Protein 4ZGW (pdb70)

Nearest PDB structures (foldseek):
  4zgw-assembly1_A  TM=1.004E+00  e=2.561E-52  Serratia marcescens
  5wva-assembly1_A-2  TM=1.004E+00  e=8.233E-52  Serratia marcescens
  5wuw-assembly1_A-2  TM=1.003E+00  e=2.572E-50  Serratia marcescens
  5wul-assembly1_A  TM=1.003E+00  e=1.437E-49  Serratia marcescens
  5u2w-assembly1_D  TM=9.864E-01  e=6.677E-34  Burkholderia cenocepacia J2315

Radius of gyration: 22.44 Å; Cα contacts (8 Å, |Δi|>4): 1100; chains: 2; bounding box: 62×70×48 Å

Solvent-accessible surface area: 18231 Å² total; per-residue (Å²): 150,70,1,117,66,82,14,0,0,0,0,21,0,6,111,19,29,0,14,17,0,0,98,62,0,11,72,26,14,3,12,0,0,0,1,26,66,72,33,60,120,77,2,124,60,9,19,56,32,4,67,121,90,70,21,143,27,39,37,18,136,7,82,12,36,64,18,51,18,0,49,83,1,0,107,101,0,27,103,102,42,32,77,0,12,2,0,0,2,26,15,48,16,104,38,115,18,22,120,173,136,38,52,124,118,54,47,72,127,0,61,21,10,0,44,128,0,5,94,16,0,2,61,7,0,13,150,51,10,59,97,34,2,22,0,1,0,12,5,7,5,23,24,102,72,71,49,99,76,21,12,54,25,25,11,87,0,9,47,41,1,40,44,40,0,75,33,12,0,84,106,22,0,108,75,57,0,1,0,1,0,0,0,12,11,14,6,58,33,146,178,43,63,44,67,51,129,103,1,57,96,18,45,145,37,10,10,19,44,68,1,0,92,51,100,13,0,2,1,0,0,3,29,0,5,5,91,79,0,13,0,0,2,7,8,30,0,9,0,1,0,0,6,20,31,149,77,0,108,59,80,12,0,0,0,0,20,2,59,197,36,33,1,36,18,0,11,158,64,0,33,65,38,9,3,3,0,0,24,0,92,145,59,54,91,72,93,114,89,32,89,51,5,10,8,119,10,75,14,30,68,18,66,30,0,49,96,1,0,99,57,0,30,98,112,51,33,72,0,17,1,0,0,3,26,14,47,34,103,42,106,9,23,127,183,132,30,52,127,118,50,44,82,96,0,66,23,3,0,43,135,0,6,95,17,0,2,63,6,0,13,149,48,10,60,101,38,0,21,0,0,0,11,5,8,5,25,24,104,61,70,48,144,73,20,11,54,26,29,11,87,0,7,50,40,1,43,46,42,0,74,35,14,0,84,108,20,3,109,75,58,0,1,0,1,0,0,0,12,10,42,57,93,49,10,15,71,81,144,6,113,46,94,16,0,1,3,0,0,5,22,0,5,6,90,60,0,14,0,0,2,7,8,31,0,10,0,1,0,0,20,18,26

Sequence (463 aa):
HPLQGKVAFVQGGSRGIGAAIVKRLASEGAAVAFTYAASADRAEAVASAVTTAGGKVLAIKADSADAAALQQAVRQAVSHFGNLDILVNNAGVFTLGGTEELALDDLDRMLAVNVRSVFVASQEAARHMNDGGRIIHIGSTNAERVPFGGAAVYAMSKSALVGLTKGMARDLGPRSITVNNVQPGPVDTEMNPDAGEFADQLKQLMAIGRYGKDEEIAGFVAYLAGPQAGYITGASLSIDGGFSAHPLQGKVAFVQGGSRGIGAAIVKRLASEGAAVAFTYASAVTTAGGKVLAIKADSADAAALQQAVRQAVSHFGNLDILVNNAGVFTLGGTEELALDDLDRMLAVNVRSVFVASQEAARHMNDGGRIIHIGSTNAERVPFGGAAVYAMSKSALVGLTKGMARDLGPRSITVNNVQPGPVLMAIGRYGKDEEIAGFVAYLAGPQAGYITGASLSIDGGFSA

CATH classification: 3.40.50.720

Foldseek 3Di:
DQQAPAEEEEEAQQFFLNLLLQQLNQVVHYAYEYEHADDPVSNVVSCCSSPVVPGHYHYHYADLLDLVRLLVSLVVSCVVRNFHQEYEQDWADQFFDAPVGDDPVVLSVRCRRLPVSLVSNVVSNLVRHAQLGEYEYEAACLCQDDPDGGCVSNNVSRVNVLVVQQVVCVVRVVSLYAGEYEHEAAEATPVRHCDDVVNQVLLVLAQQSGGHYSNVSSVVSSVCRGDVNSPDHSYYHYDYRRNND/DQCALAEEEEEQQDDFLNVLLQVVSVVVHYQYEYEVVPWDDDVVDRYIYHHDDLLDLVSLLVSQVVSCVVRNAHQEYEQPWADFDFDAPVGDDVVNLSVRCRRLPVSLVSNVVSNLVRHAQQGEYEYEAACLCQDDPDGRCVSNNVSRVNVLVVFQVVQVVRVVSLYAGEYEHEAAVCAPAPDRNNSNVSSVVSVVCGGDVNSVDHSYYHYDYNNNND

B-factor: mean 16.61, std 8.95, range [5.47, 58.39]

Structure (mmCIF, N/CA/C/O backbone):
data_4ZGW
#
_entry.id   4ZGW
#
_cell.length_a   83.871
_cell.length_b   83.871
_cell.length_c   115.057
_cell.angle_alpha   90.00
_cell.angle_beta   90.00
_cell.angle_gamma   90.00
#
_symmetry.space_group_name_H-M   'P 41 21 2'
#
loop_
_entity.id
_entity.type
_entity.pdbx_description
1 polymer 'short-chain dehydrogenase/reductase'
2 water water
#
loop_
_atom_site.group_PDB
_atom_site.id
_atom_site.type_symbol
_atom_site.label_atom_id
_atom_site.label_alt_id
_atom_site.label_comp_id
_atom_site.label_asym_id
_atom_site.label_entity_id
_atom_site.label_seq_id
_atom_site.pdbx_PDB_ins_code
_atom_site.Cartn_x
_atom_site.Cartn_y
_atom_site.Cartn_z
_atom_site.occupancy
_atom_site.B_iso_or_equiv
_atom_site.auth_seq_id
_atom_site.auth_comp_id
_atom_site.auth_asym_id
_atom_site.auth_atom_id
_atom_site.pdbx_PDB_model_num
ATOM 1 N N . HIS A 1 43 ? -32.713 17.075 -2.254 1.00 33.29 5 HIS A N 1
ATOM 2 C CA . HIS A 1 43 ? -33.174 15.700 -2.625 1.00 25.88 5 HIS A CA 1
ATOM 3 C C . HIS A 1 43 ? -32.355 15.139 -3.794 1.00 19.14 5 HIS A C 1
ATOM 4 O O . HIS A 1 43 ? -32.851 15.091 -4.902 1.00 19.37 5 HIS A O 1
ATOM 11 N N . PRO A 1 44 ? -31.075 14.720 -3.563 1.00 17.83 6 PRO A N 1
ATOM 12 C CA . PRO A 1 44 ? -30.237 14.300 -4.661 1.00 18.00 6 PRO A CA 1
ATOM 13 C C . PRO A 1 44 ? -30.643 12.989 -5.220 1.00 16.86 6 PRO A C 1
ATOM 14 O O . PRO A 1 44 ? -30.185 12.616 -6.304 1.00 18.16 6 PRO A O 1
ATOM 18 N N . LEU A 1 45 ? -31.519 12.264 -4.498 1.00 14.27 7 LEU A N 1
ATOM 19 C CA . LEU A 1 45 ? -32.013 11.032 -5.027 1.00 13.99 7 LEU A CA 1
ATOM 20 C C . LEU A 1 45 ? -33.495 11.112 -5.473 1.00 14.51 7 LEU A C 1
ATOM 21 O O . LEU A 1 45 ? -34.161 10.093 -5.647 1.00 14.37 7 LEU A O 1
ATOM 26 N N . GLN A 1 46 ? -34.004 12.298 -5.732 1.00 16.45 8 GLN A N 1
ATOM 27 C CA . GLN A 1 46 ? -35.349 12.431 -6.222 1.00 16.47 8 GLN A CA 1
ATOM 28 C C . GLN A 1 46 ? -35.588 11.603 -7.468 1.00 15.26 8 GLN A C 1
ATOM 29 O O . GLN A 1 46 ? -34.842 11.621 -8.403 1.00 17.49 8 GLN A O 1
ATOM 35 N N . GLY A 1 47 ? -36.691 10.893 -7.432 1.00 15.91 9 GLY A N 1
ATOM 36 C CA . GLY A 1 47 ? -37.039 10.067 -8.528 1.00 14.89 9 GLY A CA 1
ATOM 37 C C . GLY A 1 47 ? -36.362 8.716 -8.652 1.00 17.12 9 GLY A C 1
ATOM 38 O O . GLY A 1 47 ? -36.653 7.910 -9.572 1.00 19.75 9 GLY A O 1
ATOM 39 N N . LYS A 1 48 ? -35.414 8.456 -7.754 1.00 12.83 10 LYS A N 1
ATOM 40 C CA . LYS A 1 48 ? -34.670 7.177 -7.805 1.00 11.69 10 LYS A CA 1
ATOM 41 C C . LYS A 1 48 ? -35.365 6.107 -6.971 1.00 10.28 10 LYS A C 1
ATOM 42 O O . LYS A 1 48 ? -36.215 6.433 -6.093 1.00 12.23 10 LYS A O 1
ATOM 48 N N . VAL A 1 49 ? -35.083 4.854 -7.316 1.00 10.48 11 VAL A N 1
ATOM 49 C CA . VAL A 1 49 ? -35.675 3.675 -6.632 1.00 9.23 11 VAL A CA 1
ATOM 50 C C . VAL A 1 49 ? -34.531 2.891 -6.043 1.00 9.63 11 VAL A C 1
ATOM 51 O O . VAL A 1 49 ? -33.515 2.561 -6.711 1.00 9.19 11 VAL A O 1
ATOM 55 N N . ALA A 1 50 ? -34.617 2.672 -4.726 1.00 7.29 12 ALA A N 1
ATOM 56 C CA . ALA A 1 50 ? -33.566 1.867 -4.041 1.00 9.41 12 ALA A CA 1
ATOM 57 C C . ALA A 1 50 ? -34.111 0.568 -3.456 1.00 9.00 12 ALA A C 1
ATOM 58 O O . ALA A 1 50 ? -35.260 0.598 -3.028 1.00 10.00 12 ALA A O 1
ATOM 60 N N . PHE A 1 51 ? -33.305 -0.476 -3.423 1.00 8.72 13 PHE A N 1
ATOM 61 C CA . PHE A 1 51 ? -33.604 -1.722 -2.773 1.00 7.75 13 PHE A CA 1
ATOM 62 C C . PHE A 1 51 ? -32.562 -1.946 -1.685 1.00 7.68 13 PHE A C 1
ATOM 63 O O . PHE A 1 51 ? -31.401 -1.935 -1.989 1.00 9.64 13 PHE A O 1
ATOM 71 N N . VAL A 1 52 ? -32.998 -2.118 -0.433 1.00 8.83 14 VAL A N 1
ATOM 72 C CA . VAL A 1 52 ? -32.020 -2.405 0.592 1.00 7.04 14 VAL A CA 1
ATOM 73 C C . VAL A 1 52 ? -32.212 -3.808 1.136 1.00 7.28 14 VAL A C 1
ATOM 74 O O . VAL A 1 52 ? -33.310 -4.109 1.719 1.00 8.16 14 VAL A O 1
ATOM 78 N N . GLN A 1 53 ? -31.284 -4.770 0.899 1.00 8.67 15 GLN A N 1
ATOM 79 C CA . GLN A 1 53 ? -31.411 -6.096 1.502 1.00 8.33 15 GLN A CA 1
ATOM 80 C C . GLN A 1 53 ? -31.000 -5.977 2.960 1.00 9.93 15 GLN A C 1
ATOM 81 O O . GLN A 1 53 ? -29.779 -5.641 3.203 1.00 11.37 15 GLN A O 1
ATOM 87 N N . GLY A 1 54 ? -31.886 -6.208 3.933 1.00 9.03 16 GLY A N 1
ATOM 88 C CA . GLY A 1 54 ? -31.577 -6.101 5.375 1.00 9.49 16 GLY A CA 1
ATOM 89 C C . GLY A 1 54 ? -31.800 -4.650 5.747 1.00 11.46 16 GLY A C 1
ATOM 90 O O . GLY A 1 54 ? -30.803 -3.950 6.159 1.00 13.21 16 GLY A O 1
ATOM 91 N N . GLY A 1 55 ? -33.020 -4.114 5.724 1.00 10.51 17 GLY A N 1
ATOM 92 C CA . GLY A 1 55 ? -33.307 -2.715 6.057 1.00 8.69 17 GLY A CA 1
ATOM 93 C C . GLY A 1 55 ? -34.084 -2.436 7.343 1.00 9.42 17 GLY A C 1
ATOM 94 O O . GLY A 1 55 ? -34.551 -1.331 7.556 1.00 11.06 17 GLY A O 1
ATOM 95 N N . SER A 1 56 ? -34.246 -3.425 8.191 1.00 12.88 18 SER A N 1
ATOM 96 C CA . SER A 1 56 ? -35.147 -3.284 9.304 1.00 13.79 18 SER A CA 1
ATOM 97 C C . SER A 1 56 ? -34.585 -2.847 10.664 1.00 16.61 18 SER A C 1
ATOM 98 O O . SER A 1 56 ? -35.313 -2.383 11.505 1.00 19.39 18 SER A O 1
ATOM 101 N N . ARG A 1 57 ? -33.291 -3.076 10.848 1.00 17.26 19 ARG A N 1
ATOM 102 C CA . ARG A 1 57 ? -32.647 -2.831 12.123 1.00 20.60 19 ARG A CA 1
ATOM 103 C C . ARG A 1 57 ? -31.262 -2.238 11.935 1.00 19.62 19 ARG A C 1
ATOM 104 O O . ARG A 1 57 ? -30.595 -2.468 10.926 1.00 20.20 19 ARG A O 1
ATOM 112 N N . GLY A 1 58 ? -30.847 -1.471 12.930 1.00 19.95 20 GLY A N 1
ATOM 113 C CA . GLY A 1 58 ? -29.574 -0.825 12.946 1.00 19.00 20 GLY A CA 1
ATOM 114 C C . GLY A 1 58 ? -29.172 -0.065 11.718 1.00 14.99 20 GLY A C 1
ATOM 115 O O . GLY A 1 58 ? -29.762 0.895 11.364 1.00 15.96 20 GLY A O 1
ATOM 116 N N . ILE A 1 59 ? -28.071 -0.510 11.157 1.00 14.05 21 ILE A N 1
ATOM 117 C CA . ILE A 1 59 ? -27.507 0.139 10.036 1.00 12.83 21 ILE A CA 1
ATOM 118 C C . ILE A 1 59 ? -28.493 0.099 8.876 1.00 11.35 21 ILE A C 1
ATOM 119 O O . ILE A 1 59 ? -28.590 1.026 8.178 1.00 11.35 21 ILE A O 1
ATOM 124 N N . GLY A 1 60 ? -29.236 -0.998 8.732 1.00 11.39 22 GLY A N 1
ATOM 125 C CA . GLY A 1 60 ? -30.058 -1.035 7.544 1.00 8.97 22 GLY A CA 1
ATOM 126 C C . GLY A 1 60 ? -31.261 -0.103 7.643 1.00 10.07 22 GLY A C 1
ATOM 127 O O . GLY A 1 60 ? -31.629 0.625 6.648 1.00 10.79 22 GLY A O 1
ATOM 128 N N . ALA A 1 61 ? -31.796 0.039 8.846 1.00 9.77 23 ALA A N 1
ATOM 129 C CA . ALA A 1 61 ? -32.865 1.022 9.069 1.00 11.32 23 ALA A CA 1
ATOM 130 C C . ALA A 1 61 ? -32.419 2.456 8.806 1.00 10.92 23 ALA A C 1
ATOM 131 O O . ALA A 1 61 ? -33.093 3.236 8.220 1.00 11.59 23 ALA A O 1
ATOM 133 N N . ALA A 1 62 ? -31.228 2.783 9.249 1.00 9.81 24 ALA A N 1
ATOM 134 C CA . ALA A 1 62 ? -30.674 4.093 9.042 1.00 8.74 24 ALA A CA 1
ATOM 135 C C . ALA A 1 62 ? -30.431 4.362 7.553 1.00 8.72 24 ALA A C 1
ATOM 136 O O . ALA A 1 62 ? -30.699 5.440 7.121 1.00 10.65 24 ALA A O 1
ATOM 138 N N . ILE A 1 63 ? -29.930 3.352 6.837 1.00 9.39 25 ILE A N 1
ATOM 139 C CA . ILE A 1 63 ? -29.801 3.458 5.420 1.00 7.86 25 ILE A CA 1
ATOM 140 C C . ILE A 1 63 ? -31.154 3.713 4.717 1.00 7.72 25 ILE A C 1
ATOM 141 O O . ILE A 1 63 ? -31.274 4.630 3.877 1.00 10.01 25 ILE A O 1
ATOM 146 N N . VAL A 1 64 ? -32.184 2.887 5.030 1.00 8.40 26 VAL A N 1
ATOM 147 C CA . VAL A 1 64 ? -33.508 3.054 4.392 1.00 9.17 26 VAL A CA 1
ATOM 148 C C . VAL A 1 64 ? -34.012 4.501 4.661 1.00 8.88 26 VAL A C 1
ATOM 149 O O . VAL A 1 64 ? -34.413 5.173 3.697 1.00 9.77 26 VAL A O 1
ATOM 153 N N . LYS A 1 65 ? -33.932 4.959 5.929 1.00 8.73 27 LYS A N 1
ATOM 154 C CA . LYS A 1 65 ? -34.440 6.294 6.233 1.00 10.14 27 LYS A CA 1
ATOM 155 C C . LYS A 1 65 ? -33.646 7.325 5.500 1.00 10.10 27 LYS A C 1
ATOM 156 O O . LYS A 1 65 ? -34.243 8.314 4.988 1.00 11.72 27 LYS A O 1
ATOM 162 N N . ARG A 1 66 ? -32.331 7.138 5.449 1.00 9.83 28 ARG A N 1
ATOM 163 C CA . ARG A 1 66 ? -31.433 8.092 4.813 1.00 10.44 28 ARG A CA 1
ATOM 164 C C . ARG A 1 66 ? -31.749 8.261 3.334 1.00 9.71 28 ARG A C 1
ATOM 165 O O . ARG A 1 66 ? -31.901 9.382 2.850 1.00 10.68 28 ARG A O 1
ATOM 173 N N . LEU A 1 67 ? -31.846 7.147 2.615 1.00 8.57 29 LEU A N 1
ATOM 174 C CA . LEU A 1 67 ? -32.121 7.212 1.179 1.00 9.73 29 LEU A CA 1
ATOM 175 C C . LEU A 1 67 ? -33.499 7.812 0.920 1.00 9.62 29 LEU A C 1
ATOM 176 O O . LEU A 1 67 ? -33.656 8.575 -0.032 1.00 10.71 29 LEU A O 1
ATOM 181 N N . ALA A 1 68 ? -34.499 7.457 1.720 1.00 9.61 30 ALA A N 1
ATOM 182 C CA . ALA A 1 68 ? -35.848 8.103 1.513 1.00 10.55 30 ALA A CA 1
ATOM 183 C C . ALA A 1 68 ? -35.790 9.585 1.825 1.00 12.77 30 ALA A C 1
ATOM 184 O O . ALA A 1 68 ? -36.410 10.379 1.089 1.00 14.10 30 ALA A O 1
ATOM 186 N N . SER A 1 69 ? -35.038 10.006 2.817 1.00 10.98 31 SER A N 1
ATOM 187 C CA . SER A 1 69 ? -34.938 11.441 3.088 1.00 13.11 31 SER A CA 1
ATOM 188 C C . SER A 1 69 ? -34.332 12.248 1.959 1.00 16.24 31 SER A C 1
ATOM 189 O O . SER A 1 69 ? -34.594 13.399 1.821 1.00 16.70 31 SER A O 1
ATOM 192 N N . GLU A 1 70 ? -33.499 11.611 1.178 1.00 14.28 32 GLU A N 1
ATOM 193 C CA . GLU A 1 70 ? -32.945 12.230 -0.015 1.00 14.89 32 GLU A CA 1
ATOM 194 C C . GLU A 1 70 ? -33.732 12.131 -1.291 1.00 14.16 32 GLU A C 1
ATOM 195 O O . GLU A 1 70 ? -33.332 12.594 -2.297 1.00 15.19 32 GLU A O 1
ATOM 201 N N . GLY A 1 71 ? -34.859 11.485 -1.183 1.00 14.19 33 GLY A N 1
ATOM 202 C CA . GLY A 1 71 ? -35.867 11.500 -2.256 1.00 15.44 33 GLY A CA 1
ATOM 203 C C . GLY A 1 71 ? -36.200 10.162 -2.890 1.00 15.16 33 GLY A C 1
ATOM 204 O O . GLY A 1 71 ? -37.014 10.099 -3.765 1.00 16.28 33 GLY A O 1
ATOM 205 N N . ALA A 1 72 ? -35.463 9.115 -2.467 1.00 12.18 34 ALA A N 1
ATOM 206 C CA . ALA A 1 72 ? -35.696 7.856 -3.182 1.00 9.52 34 ALA A CA 1
ATOM 207 C C . ALA A 1 72 ? -36.915 7.126 -2.676 1.00 9.66 34 ALA A C 1
ATOM 208 O O . ALA A 1 72 ? -37.204 7.213 -1.438 1.00 12.37 34 ALA A O 1
ATOM 210 N N . ALA A 1 73 ? -37.568 6.366 -3.534 1.00 9.44 35 ALA A N 1
ATOM 211 C CA . ALA A 1 73 ? -38.520 5.328 -3.090 1.00 9.64 35 ALA A CA 1
ATOM 212 C C . ALA A 1 73 ? -37.752 4.115 -2.639 1.00 9.17 35 ALA A C 1
ATOM 213 O O . ALA A 1 73 ? -36.752 3.856 -3.287 1.00 13.22 35 ALA A O 1
ATOM 215 N N . VAL A 1 74 ? -38.062 3.481 -1.511 1.00 8.12 36 VAL A N 1
ATOM 216 C CA . VAL A 1 74 ? -37.179 2.438 -1.006 1.00 7.92 36 VAL A CA 1
ATOM 217 C C . VAL A 1 74 ? -38.010 1.185 -0.766 1.00 9.21 36 VAL A C 1
ATOM 218 O O . VAL A 1 74 ? -39.035 1.197 -0.043 1.00 9.41 36 VAL A O 1
ATOM 222 N N . ALA A 1 75 ? -37.530 0.063 -1.320 1.00 7.88 37 ALA A N 1
ATOM 223 C CA . ALA A 1 75 ? -37.986 -1.262 -0.984 1.00 7.25 37 ALA A CA 1
ATOM 224 C C . ALA A 1 75 ? -36.957 -1.855 -0.073 1.00 8.89 37 ALA A C 1
ATOM 225 O O . ALA A 1 75 ? -35.744 -1.671 -0.385 1.00 9.50 37 ALA A O 1
ATOM 227 N N . PHE A 1 76 ? -37.318 -2.576 0.964 1.00 5.57 38 PHE A N 1
ATOM 228 C CA . PHE A 1 76 ? -36.314 -3.228 1.791 1.00 7.83 38 PHE A CA 1
ATOM 229 C C . PHE A 1 76 ? -36.756 -4.574 2.229 1.00 6.61 38 PHE A C 1
ATOM 230 O O . PHE A 1 76 ? -37.964 -4.805 2.357 1.00 8.30 38 PHE A O 1
ATOM 238 N N . THR A 1 77 ? -35.852 -5.453 2.529 1.00 8.86 39 THR A N 1
ATOM 239 C CA . THR A 1 77 ? -36.178 -6.772 3.029 1.00 7.58 39 THR A CA 1
ATOM 240 C C . THR A 1 77 ? -35.920 -6.806 4.534 1.00 8.32 39 THR A C 1
ATOM 241 O O . THR A 1 77 ? -35.043 -6.100 5.074 1.00 9.73 39 THR A O 1
ATOM 245 N N . TYR A 1 78 ? -36.681 -7.671 5.175 1.00 9.14 40 TYR A N 1
ATOM 246 C CA . TYR A 1 78 ? -36.447 -7.904 6.615 1.00 10.35 40 TYR A CA 1
ATOM 247 C C . TYR A 1 78 ? -36.611 -9.415 6.812 1.00 11.34 40 TYR A C 1
ATOM 248 O O . TYR A 1 78 ? -37.432 -10.069 6.169 1.00 9.46 40 TYR A O 1
ATOM 257 N N . ALA A 1 79 ? -35.795 -9.980 7.773 1.00 13.85 41 ALA A N 1
ATOM 258 C CA . ALA A 1 79 ? -35.863 -11.390 7.936 1.00 14.41 41 ALA A CA 1
ATOM 259 C C . ALA A 1 79 ? -36.744 -11.847 9.090 1.00 16.45 41 ALA A C 1
ATOM 260 O O . ALA A 1 79 ? -37.268 -12.947 9.043 1.00 18.53 41 ALA A O 1
ATOM 262 N N . ALA A 1 80 ? -36.938 -11.007 10.123 1.00 14.19 42 ALA A N 1
ATOM 263 C CA . ALA A 1 80 ? -37.465 -11.522 11.388 1.00 15.10 42 ALA A CA 1
ATOM 264 C C . ALA A 1 80 ? -38.793 -10.862 11.839 1.00 16.33 42 ALA A C 1
ATOM 265 O O . ALA A 1 80 ? -39.740 -11.577 12.211 1.00 20.73 42 ALA A O 1
ATOM 267 N N . SER A 1 81 ? -38.826 -9.541 11.913 1.00 15.28 43 SER A N 1
ATOM 268 C CA . SER A 1 81 ? -39.910 -8.896 12.710 1.00 12.65 43 SER A CA 1
ATOM 269 C C . SER A 1 81 ? -40.768 -7.951 11.881 1.00 13.37 43 SER A C 1
ATOM 270 O O . SER A 1 81 ? -40.292 -6.826 11.464 1.00 12.57 43 SER A O 1
ATOM 273 N N . ALA A 1 82 ? -41.987 -8.353 11.639 1.00 15.12 44 ALA A N 1
ATOM 274 C CA . ALA A 1 82 ? -42.869 -7.449 10.930 1.00 15.74 44 ALA A CA 1
ATOM 275 C C . ALA A 1 82 ? -43.190 -6.208 11.744 1.00 16.22 44 ALA A C 1
ATOM 276 O O . ALA A 1 82 ? -43.282 -5.099 11.185 1.00 16.56 44 ALA A O 1
ATOM 278 N N . ASP A 1 83 ? -43.222 -6.268 13.048 1.00 16.93 45 ASP A N 1
ATOM 279 C CA . ASP A 1 83 ? -43.349 -5.061 13.829 1.00 20.18 45 ASP A CA 1
ATOM 280 C C . ASP A 1 83 ? -42.236 -4.051 13.622 1.00 15.65 45 ASP A C 1
ATOM 281 O O . ASP A 1 83 ? -42.438 -2.897 13.465 1.00 19.18 45 ASP A O 1
ATOM 286 N N . ARG A 1 84 ? -41.014 -4.574 13.632 1.00 16.31 46 ARG A N 1
ATOM 287 C CA . ARG A 1 84 ? -39.822 -3.760 13.448 1.00 14.83 46 ARG A CA 1
ATOM 288 C C . ARG A 1 84 ? -39.781 -3.157 12.050 1.00 15.79 46 ARG A C 1
ATOM 289 O O . ARG A 1 84 ? -39.332 -2.025 11.871 1.00 18.18 46 ARG A O 1
ATOM 297 N N . ALA A 1 85 ? -40.248 -3.911 11.059 1.00 13.83 47 ALA A N 1
ATOM 298 C CA . ALA A 1 85 ? -40.247 -3.411 9.695 1.00 13.56 47 ALA A CA 1
ATOM 299 C C . ALA A 1 85 ? -41.336 -2.399 9.511 1.00 13.75 47 ALA A C 1
ATOM 300 O O . ALA A 1 85 ? -41.237 -1.493 8.718 1.00 13.49 47 ALA A O 1
ATOM 302 N N . GLU A 1 86 ? -42.440 -2.581 10.182 1.00 15.61 48 GLU A N 1
ATOM 303 C CA . GLU A 1 86 ? -43.517 -1.613 10.110 1.00 19.61 48 GLU A CA 1
ATOM 304 C C . GLU A 1 86 ? -43.120 -0.240 10.660 1.00 16.46 48 GLU A C 1
ATOM 305 O O . GLU A 1 86 ? -43.444 0.743 10.113 1.00 19.92 48 GLU A O 1
ATOM 311 N N . ALA A 1 87 ? -42.378 -0.204 11.751 1.00 17.18 49 ALA A N 1
ATOM 312 C CA . ALA A 1 87 ? -41.786 0.956 12.232 1.00 19.16 49 ALA A CA 1
ATOM 313 C C . ALA A 1 87 ? -40.802 1.682 11.327 1.00 19.97 49 ALA A C 1
ATOM 314 O O . ALA A 1 87 ? -40.842 2.896 11.160 1.00 20.57 49 ALA A O 1
ATOM 316 N N . VAL A 1 88 ? -39.907 0.930 10.625 1.00 16.48 50 VAL A N 1
ATOM 317 C CA . VAL A 1 88 ? -39.056 1.551 9.717 1.00 15.28 50 VAL A CA 1
ATOM 318 C C . VAL A 1 88 ? -39.852 2.151 8.534 1.00 15.87 50 VAL A C 1
ATOM 319 O O . VAL A 1 88 ? -39.634 3.275 8.094 1.00 18.10 50 VAL A O 1
ATOM 323 N N . ALA A 1 89 ? -40.874 1.382 8.084 1.00 15.09 51 ALA A N 1
ATOM 324 C CA . ALA A 1 89 ? -41.692 1.817 6.943 1.00 15.67 51 ALA A CA 1
ATOM 325 C C . ALA A 1 89 ? -42.441 3.081 7.344 1.00 17.88 51 ALA A C 1
ATOM 326 O O . ALA A 1 89 ? -42.455 4.045 6.571 1.00 16.38 51 ALA A O 1
ATOM 328 N N . SER A 1 90 ? -42.967 3.133 8.602 1.00 17.74 52 SER A N 1
ATOM 329 C CA . SER A 1 90 ? -43.628 4.376 9.073 1.00 20.89 52 SER A CA 1
ATOM 330 C C . SER A 1 90 ? -42.698 5.524 9.181 1.00 23.20 52 SER A C 1
ATOM 331 O O . SER A 1 90 ? -43.133 6.665 8.987 1.00 24.65 52 SER A O 1
ATOM 334 N N . ALA A 1 91 ? -41.426 5.278 9.540 1.00 20.71 53 ALA A N 1
ATOM 335 C CA . ALA A 1 91 ? -40.497 6.363 9.640 1.00 23.19 53 ALA A CA 1
ATOM 336 C C . ALA A 1 91 ? -40.272 7.060 8.322 1.00 24.05 53 ALA A C 1
ATOM 337 O O . ALA A 1 91 ? -40.312 8.303 8.252 1.00 26.91 53 ALA A O 1
ATOM 339 N N . VAL A 1 92 ? -40.138 6.253 7.252 1.00 22.96 54 VAL A N 1
ATOM 340 C CA . VAL A 1 92 ? -40.124 6.754 5.905 1.00 21.89 54 VAL A CA 1
ATOM 341 C C . VAL A 1 92 ? -41.452 7.518 5.542 1.00 21.72 54 VAL A C 1
ATOM 342 O O . VAL A 1 92 ? -41.419 8.690 5.105 1.00 22.06 54 VAL A O 1
ATOM 346 N N . THR A 1 93 ? -42.600 6.978 5.828 1.00 22.65 55 THR A N 1
ATOM 347 C CA . THR A 1 93 ? -43.774 7.665 5.300 1.00 21.71 55 THR A CA 1
ATOM 348 C C . THR A 1 93 ? -44.242 8.854 6.162 1.00 21.17 55 THR A C 1
ATOM 349 O O . THR A 1 93 ? -44.856 9.750 5.640 1.00 21.04 55 THR A O 1
ATOM 353 N N . THR A 1 94 ? -44.025 8.855 7.484 1.00 22.39 56 THR A N 1
ATOM 354 C CA . THR A 1 94 ? -44.458 10.025 8.257 1.00 21.94 56 THR A CA 1
ATOM 355 C C . THR A 1 94 ? -43.768 11.275 7.763 1.00 24.19 56 THR A C 1
ATOM 356 O O . THR A 1 94 ? -44.320 12.433 7.870 1.00 23.88 56 THR A O 1
ATOM 360 N N . ALA A 1 95 ? -42.557 11.062 7.218 1.00 24.26 57 ALA A N 1
ATOM 361 C CA . ALA A 1 95 ? -41.722 12.156 6.740 1.00 25.27 57 ALA A CA 1
ATOM 362 C C . ALA A 1 95 ? -42.019 12.482 5.284 1.00 27.60 57 ALA A C 1
ATOM 363 O O . ALA A 1 95 ? -41.313 13.355 4.695 1.00 28.33 57 ALA A O 1
ATOM 365 N N . GLY A 1 96 ? -43.037 11.799 4.706 1.00 27.00 58 GLY A N 1
ATOM 366 C CA . GLY A 1 96 ? -43.456 11.977 3.312 1.00 25.82 58 GLY A CA 1
ATOM 367 C C . GLY A 1 96 ? -42.775 11.107 2.264 1.00 25.43 58 GLY A C 1
ATOM 368 O O . GLY A 1 96 ? -42.916 11.373 1.069 1.00 26.39 58 GLY A O 1
ATOM 369 N N . GLY A 1 97 ? -42.071 10.035 2.647 1.00 22.09 59 GLY A N 1
ATOM 370 C CA . GLY A 1 97 ? -41.394 9.164 1.672 1.00 20.88 59 GLY A CA 1
ATOM 371 C C . GLY A 1 97 ? -42.213 7.938 1.186 1.00 17.35 59 GLY A C 1
ATOM 372 O O . GLY A 1 97 ? -43.228 7.733 1.732 1.00 22.14 59 GLY A O 1
ATOM 373 N N . LYS A 1 98 ? -41.779 7.201 0.154 1.00 16.18 60 LYS A N 1
ATOM 374 C CA . LYS A 1 98 ? -42.498 6.002 -0.377 1.00 13.13 60 LYS A CA 1
ATOM 375 C C . LYS A 1 98 ? -41.743 4.715 -0.046 1.00 13.38 60 LYS A C 1
ATOM 376 O O . LYS A 1 98 ? -40.561 4.672 -0.239 1.00 13.24 60 LYS A O 1
ATOM 382 N N . VAL A 1 99 ? -42.447 3.676 0.409 1.00 12.94 61 VAL A N 1
ATOM 383 C CA . VAL A 1 99 ? -41.704 2.535 0.980 1.00 9.94 61 VAL A CA 1
ATOM 384 C C . VAL A 1 99 ? -42.482 1.259 0.756 1.00 8.24 61 VAL A C 1
ATOM 385 O O . VAL A 1 99 ? -43.746 1.209 0.730 1.00 10.56 61 VAL A O 1
ATOM 389 N N . LEU A 1 100 ? -41.765 0.164 0.544 1.00 7.65 62 LEU A N 1
ATOM 390 C CA . LEU A 1 100 ? -42.308 -1.226 0.493 1.00 9.34 62 LEU A CA 1
ATOM 391 C C . LEU A 1 100 ? -41.453 -2.090 1.371 1.00 8.36 62 LEU A C 1
ATOM 392 O O . LEU A 1 100 ? -40.198 -2.131 1.142 1.00 10.06 62 LEU A O 1
ATOM 397 N N . ALA A 1 101 ? -42.012 -2.741 2.364 1.00 6.31 63 ALA A N 1
ATOM 398 C CA . ALA A 1 101 ? -41.289 -3.694 3.139 1.00 7.28 63 ALA A CA 1
ATOM 399 C C . ALA A 1 101 ? -41.524 -5.096 2.726 1.00 7.36 63 ALA A C 1
ATOM 400 O O . ALA A 1 101 ? -42.710 -5.434 2.446 1.00 9.44 63 ALA A O 1
ATOM 402 N N . ILE A 1 102 ? -40.534 -5.933 2.624 1.00 6.87 64 ILE A N 1
ATOM 403 C CA . ILE A 1 102 ? -40.720 -7.293 2.039 1.00 6.74 64 ILE A CA 1
ATOM 404 C C . ILE A 1 102 ? -40.103 -8.354 3.004 1.00 8.31 64 ILE A C 1
ATOM 405 O O . ILE A 1 102 ? -38.871 -8.266 3.303 1.00 8.29 64 ILE A O 1
ATOM 410 N N . LYS A 1 103 ? -40.899 -9.292 3.533 1.00 8.75 65 LYS A N 1
ATOM 411 C CA . LYS A 1 103 ? -40.235 -10.299 4.424 1.00 8.87 65 LYS A CA 1
ATOM 412 C C . LYS A 1 103 ? -39.488 -11.264 3.525 1.00 10.61 65 LYS A C 1
ATOM 413 O O . LYS A 1 103 ? -40.051 -11.840 2.575 1.00 10.83 65 LYS A O 1
ATOM 419 N N . ALA A 1 104 ? -38.174 -11.480 3.796 1.00 10.15 66 ALA A N 1
ATOM 420 C CA . ALA A 1 104 ? -37.376 -12.436 2.963 1.00 10.09 66 ALA A CA 1
ATOM 421 C C . ALA A 1 104 ? -36.178 -12.892 3.781 1.00 11.84 66 ALA A C 1
ATOM 422 O O . ALA A 1 104 ? -35.497 -12.042 4.382 1.00 14.55 66 ALA A O 1
ATOM 424 N N . ASP A 1 105 ? -35.988 -14.183 3.746 1.00 12.00 67 ASP A N 1
ATOM 425 C CA . ASP A 1 105 ? -34.805 -14.807 4.414 1.00 15.94 67 ASP A CA 1
ATOM 426 C C . ASP A 1 105 ? -33.603 -14.657 3.465 1.00 15.80 67 ASP A C 1
ATOM 427 O O . ASP A 1 105 ? -33.647 -15.176 2.382 1.00 15.34 67 ASP A O 1
ATOM 432 N N . SER A 1 106 ? -32.568 -13.967 3.878 1.00 14.70 68 SER A N 1
ATOM 433 C CA . SER A 1 106 ? -31.385 -13.771 3.030 1.00 15.41 68 SER A CA 1
ATOM 434 C C . SER A 1 106 ? -30.580 -15.054 2.805 1.00 17.17 68 SER A C 1
ATOM 435 O O . SER A 1 106 ? -29.797 -15.088 1.930 1.00 20.57 68 SER A O 1
ATOM 438 N N . ALA A 1 107 ? -30.882 -16.132 3.507 1.00 16.22 69 ALA A N 1
ATOM 439 C CA . ALA A 1 107 ? -30.268 -17.343 3.106 1.00 17.01 69 ALA A CA 1
ATOM 440 C C . ALA A 1 107 ? -30.912 -18.012 1.910 1.00 19.75 69 ALA A C 1
ATOM 441 O O . ALA A 1 107 ? -30.349 -18.970 1.341 1.00 24.78 69 ALA A O 1
ATOM 443 N N . ASP A 1 108 ? -32.110 -17.600 1.512 1.00 17.09 70 ASP A N 1
ATOM 444 C CA . ASP A 1 108 ? -32.889 -18.300 0.486 1.00 17.90 70 ASP A CA 1
ATOM 445 C C . ASP A 1 108 ? -32.825 -17.540 -0.836 1.00 16.17 70 ASP A C 1
ATOM 446 O O . ASP A 1 108 ? -33.311 -16.432 -0.904 1.00 16.50 70 ASP A O 1
ATOM 451 N N . ALA A 1 109 ? -32.175 -18.108 -1.862 1.00 15.55 71 ALA A N 1
ATOM 452 C CA . ALA A 1 109 ? -31.889 -17.335 -3.015 1.00 15.14 71 ALA A CA 1
ATOM 453 C C . ALA A 1 109 ? -33.165 -17.067 -3.716 1.00 15.68 71 ALA A C 1
ATOM 454 O O . ALA A 1 109 ? -33.257 -15.956 -4.308 1.00 14.24 71 ALA A O 1
ATOM 456 N N . ALA A 1 110 ? -34.130 -18.032 -3.773 1.00 16.53 72 ALA A N 1
ATOM 457 C CA . ALA A 1 110 ? -35.358 -17.760 -4.482 1.00 14.89 72 ALA A CA 1
ATOM 458 C C . ALA A 1 110 ? -36.094 -16.635 -3.806 1.00 13.81 72 ALA A C 1
ATOM 459 O O . ALA A 1 110 ? -36.619 -15.791 -4.527 1.00 12.63 72 ALA A O 1
ATOM 461 N N . ALA A 1 111 ? -36.070 -16.534 -2.491 1.00 12.54 73 ALA A N 1
ATOM 462 C CA . ALA A 1 111 ? -36.758 -15.466 -1.816 1.00 12.70 73 ALA A CA 1
ATOM 463 C C . ALA A 1 111 ? -36.186 -14.133 -2.193 1.00 10.05 73 ALA A C 1
ATOM 464 O O . ALA A 1 111 ? -36.906 -13.154 -2.365 1.00 11.29 73 ALA A O 1
ATOM 466 N N . LEU A 1 112 ? -34.881 -14.023 -2.336 1.00 11.36 74 LEU A N 1
ATOM 467 C CA . LEU A 1 112 ? -34.281 -12.753 -2.683 1.00 12.34 74 LEU A CA 1
ATOM 468 C C . LEU A 1 112 ? -34.553 -12.334 -4.109 1.00 9.51 74 LEU A C 1
ATOM 469 O O . LEU A 1 112 ? -34.813 -11.188 -4.349 1.00 11.63 74 LEU A O 1
ATOM 474 N N . GLN A 1 113 ? -34.514 -13.270 -5.028 1.00 10.46 75 GLN A N 1
ATOM 475 C CA . GLN A 1 113 ? -34.887 -12.986 -6.411 1.00 9.94 75 GLN A CA 1
ATOM 476 C C . GLN A 1 113 ? -36.379 -12.526 -6.504 1.00 9.40 75 GLN A C 1
ATOM 477 O O . GLN A 1 113 ? -36.706 -11.556 -7.212 1.00 10.25 75 GLN A O 1
ATOM 483 N N . GLN A 1 114 ? -37.221 -13.249 -5.760 1.00 9.76 76 GLN A N 1
ATOM 484 C CA . GLN A 1 114 ? -38.649 -12.861 -5.730 1.00 8.98 76 GLN A CA 1
ATOM 485 C C . GLN A 1 114 ? -38.786 -11.430 -5.149 1.00 10.22 76 GLN A C 1
ATOM 486 O O . GLN A 1 114 ? -39.566 -10.637 -5.648 1.00 10.67 76 GLN A O 1
ATOM 492 N N . ALA A 1 115 ? -38.078 -11.163 -4.019 1.00 8.75 77 ALA A N 1
ATOM 493 C CA . ALA A 1 115 ? -38.197 -9.824 -3.417 1.00 9.21 77 ALA A CA 1
ATOM 494 C C . ALA A 1 115 ? -37.785 -8.688 -4.391 1.00 9.57 77 ALA A C 1
ATOM 495 O O . ALA A 1 115 ? -38.483 -7.713 -4.475 1.00 9.04 77 ALA A O 1
ATOM 497 N N . VAL A 1 116 ? -36.693 -8.909 -5.187 1.00 9.61 78 VAL A N 1
ATOM 498 C CA . VAL A 1 116 ? -36.280 -7.889 -6.161 1.00 9.28 78 VAL A CA 1
ATOM 499 C C . VAL A 1 116 ? -37.375 -7.723 -7.186 1.00 9.86 78 VAL A C 1
ATOM 500 O O . VAL A 1 116 ? -37.727 -6.576 -7.487 1.00 9.73 78 VAL A O 1
ATOM 504 N N . ARG A 1 117 ? -37.944 -8.820 -7.731 1.00 11.37 79 ARG A N 1
ATOM 505 C CA . ARG A 1 117 ? -39.027 -8.653 -8.722 1.00 10.88 79 ARG A CA 1
ATOM 506 C C . ARG A 1 117 ? -40.263 -7.979 -8.153 1.00 9.91 79 ARG A C 1
ATOM 507 O O . ARG A 1 117 ? -40.855 -7.093 -8.837 1.00 12.11 79 ARG A O 1
ATOM 515 N N . GLN A 1 118 ? -40.592 -8.265 -6.883 1.00 8.88 80 GLN A N 1
ATOM 516 C CA . GLN A 1 118 ? -41.771 -7.633 -6.256 1.00 9.69 80 GLN A CA 1
ATOM 517 C C . GLN A 1 118 ? -41.462 -6.153 -6.082 1.00 8.69 80 GLN A C 1
ATOM 518 O O . GLN A 1 118 ? -42.408 -5.304 -6.283 1.00 11.06 80 GLN A O 1
ATOM 524 N N . ALA A 1 119 ? -40.251 -5.757 -5.710 1.00 8.25 81 ALA A N 1
ATOM 525 C CA . ALA A 1 119 ? -39.961 -4.360 -5.672 1.00 9.69 81 ALA A CA 1
ATOM 526 C C . ALA A 1 119 ? -40.093 -3.638 -7.046 1.00 6.84 81 ALA A C 1
ATOM 527 O O . ALA A 1 119 ? -40.520 -2.465 -7.068 1.00 6.81 81 ALA A O 1
ATOM 529 N N . VAL A 1 120 ? -39.628 -4.329 -8.063 1.00 8.12 82 VAL A N 1
ATOM 530 C CA . VAL A 1 120 ? -39.676 -3.743 -9.397 1.00 9.85 82 VAL A CA 1
ATOM 531 C C . VAL A 1 120 ? -41.155 -3.555 -9.869 1.00 9.77 82 VAL A C 1
ATOM 532 O O . VAL A 1 120 ? -41.513 -2.527 -10.466 1.00 8.47 82 VAL A O 1
ATOM 536 N N . SER A 1 121 ? -42.008 -4.546 -9.525 1.00 9.66 83 SER A N 1
ATOM 537 C CA . SER A 1 121 ? -43.419 -4.387 -9.846 1.00 11.07 83 SER A CA 1
ATOM 538 C C . SER A 1 121 ? -43.968 -3.236 -9.125 1.00 10.07 83 SER A C 1
ATOM 539 O O . SER A 1 121 ? -44.921 -2.560 -9.587 1.00 9.94 83 SER A O 1
ATOM 542 N N . HIS A 1 122 ? -43.497 -2.918 -7.888 1.00 9.05 84 HIS A N 1
ATOM 543 C CA . HIS A 1 122 ? -44.058 -1.864 -7.117 1.00 8.45 84 HIS A CA 1
ATOM 544 C C . HIS A 1 122 ? -43.618 -0.463 -7.532 1.00 8.32 84 HIS A C 1
ATOM 545 O O . HIS A 1 122 ? -44.433 0.445 -7.504 1.00 12.04 84 HIS A O 1
ATOM 552 N N . PHE A 1 123 ? -42.389 -0.317 -7.799 1.00 9.74 85 PHE A N 1
ATOM 553 C CA . PHE A 1 123 ? -41.761 0.960 -7.996 1.00 10.03 85 PHE A CA 1
ATOM 554 C C . PHE A 1 123 ? -41.150 1.203 -9.384 1.00 11.44 85 PHE A C 1
ATOM 555 O O . PHE A 1 123 ? -40.852 2.282 -9.699 1.00 14.53 85 PHE A O 1
ATOM 563 N N . GLY A 1 124 ? -40.942 0.199 -10.128 1.00 10.47 86 GLY A N 1
ATOM 564 C CA . GLY A 1 124 ? -40.279 0.254 -11.436 1.00 12.32 86 GLY A CA 1
ATOM 565 C C . GLY A 1 124 ? -38.801 -0.135 -11.274 1.00 12.12 86 GLY A C 1
ATOM 566 O O . GLY A 1 124 ? -38.382 -0.727 -10.273 1.00 12.06 86 GLY A O 1
ATOM 567 N N . ASN A 1 125 ? -38.004 0.095 -12.310 1.00 11.79 87 ASN A N 1
ATOM 568 C CA . ASN A 1 125 ? -36.641 -0.404 -12.316 1.00 11.71 87 ASN A CA 1
ATOM 569 C C . ASN A 1 125 ? -35.816 0.303 -11.221 1.00 10.17 87 ASN A C 1
ATOM 570 O O . ASN A 1 125 ? -36.061 1.415 -10.773 1.00 11.62 87 ASN A O 1
ATOM 575 N N . LEU A 1 126 ? -34.865 -0.487 -10.727 1.00 10.61 88 LEU A N 1
ATOM 576 C CA . LEU A 1 126 ? -34.018 0.020 -9.630 1.00 9.76 88 LEU A CA 1
ATOM 577 C C . LEU A 1 126 ? -32.907 0.938 -10.110 1.00 10.66 88 LEU A C 1
ATOM 578 O O . LEU A 1 126 ? -32.447 0.819 -11.235 1.00 11.83 88 LEU A O 1
ATOM 583 N N . ASP A 1 127 ? -32.573 1.867 -9.257 1.00 8.55 89 ASP A N 1
ATOM 584 C CA . ASP A 1 127 ? -31.315 2.653 -9.428 1.00 8.84 89 ASP A CA 1
ATOM 585 C C . ASP A 1 127 ? -30.272 2.230 -8.472 1.00 10.64 89 ASP A C 1
ATOM 586 O O . ASP A 1 127 ? -29.089 2.317 -8.813 1.00 11.24 89 ASP A O 1
ATOM 591 N N . ILE A 1 128 ? -30.656 1.823 -7.258 1.00 9.46 90 ILE A N 1
ATOM 592 C CA . ILE A 1 128 ? -29.657 1.618 -6.212 1.00 8.04 90 ILE A CA 1
ATOM 593 C C . ILE A 1 128 ? -29.951 0.270 -5.515 1.00 8.22 90 ILE A C 1
ATOM 594 O O . ILE A 1 128 ? -31.167 -0.014 -5.238 1.00 7.85 90 ILE A O 1
ATOM 599 N N . LEU A 1 129 ? -28.943 -0.528 -5.189 1.00 8.13 91 LEU A N 1
ATOM 600 C CA . LEU A 1 129 ? -29.023 -1.757 -4.395 1.00 7.14 91 LEU A CA 1
ATOM 601 C C . LEU A 1 129 ? -28.047 -1.606 -3.273 1.00 6.90 91 LEU A C 1
ATOM 602 O O . LEU A 1 129 ? -26.873 -1.307 -3.566 1.00 8.25 91 LEU A O 1
ATOM 607 N N . VAL A 1 130 ? -28.494 -1.824 -2.017 1.00 8.02 92 VAL A N 1
ATOM 608 C CA . VAL A 1 130 ? -27.534 -1.921 -0.839 1.00 6.97 92 VAL A CA 1
ATOM 609 C C . VAL A 1 130 ? -27.676 -3.288 -0.280 1.00 7.27 92 VAL A C 1
ATOM 610 O O . VAL A 1 130 ? -28.807 -3.725 0.101 1.00 8.85 92 VAL A O 1
ATOM 614 N N . ASN A 1 131 ? -26.580 -4.050 -0.221 1.00 7.65 93 ASN A N 1
ATOM 615 C CA . ASN A 1 131 ? -26.589 -5.415 0.385 1.00 8.41 93 ASN A CA 1
ATOM 616 C C . ASN A 1 131 ? -26.117 -5.320 1.788 1.00 9.66 93 ASN A C 1
ATOM 617 O O . ASN A 1 131 ? -24.875 -5.281 2.045 1.00 10.86 93 ASN A O 1
ATOM 622 N N . ASN A 1 132 ? -27.044 -5.354 2.708 1.00 9.96 94 ASN A N 1
ATOM 623 C CA . ASN A 1 132 ? -26.736 -5.260 4.164 1.00 10.73 94 ASN A CA 1
ATOM 624 C C . ASN A 1 132 ? -27.180 -6.419 4.995 1.00 12.48 94 ASN A C 1
ATOM 625 O O . ASN A 1 132 ? -27.353 -6.203 6.196 1.00 16.89 94 ASN A O 1
ATOM 630 N N . ALA A 1 133 ? -27.352 -7.574 4.441 1.00 13.25 95 ALA A N 1
ATOM 631 C CA . ALA A 1 133 ? -27.561 -8.737 5.269 1.00 17.25 95 ALA A CA 1
ATOM 632 C C . ALA A 1 133 ? -26.236 -9.159 5.866 1.00 23.46 95 ALA A C 1
ATOM 633 O O . ALA A 1 133 ? -25.208 -8.840 5.370 1.00 27.79 95 ALA A O 1
ATOM 635 N N . GLY A 1 134 ? -26.314 -9.857 6.964 1.00 31.30 96 GLY A N 1
ATOM 636 C CA . GLY A 1 134 ? -25.100 -10.325 7.607 1.00 26.58 96 GLY A CA 1
ATOM 637 C C . GLY A 1 134 ? -25.309 -11.222 8.786 1.00 27.57 96 GLY A C 1
ATOM 638 O O . GLY A 1 134 ? -26.255 -11.108 9.500 1.00 27.85 96 GLY A O 1
ATOM 639 N N . VAL A 1 135 ? -24.420 -12.177 8.922 1.00 24.46 97 VAL A N 1
ATOM 640 C CA . VAL A 1 135 ? -24.460 -12.967 10.127 1.00 25.17 97 VAL A CA 1
ATOM 641 C C . VAL A 1 135 ? -23.051 -12.915 10.710 1.00 27.45 97 VAL A C 1
ATOM 642 O O . VAL A 1 135 ? -22.178 -13.244 9.984 1.00 21.89 97 VAL A O 1
ATOM 646 N N . PHE A 1 136 ? -22.860 -12.508 11.996 1.00 30.17 98 PHE A N 1
ATOM 647 C CA . PHE A 1 136 ? -21.565 -12.324 12.775 1.00 34.00 98 PHE A CA 1
ATOM 648 C C . PHE A 1 136 ? -21.344 -13.255 13.965 1.00 33.74 98 PHE A C 1
ATOM 649 O O . PHE A 1 136 ? -21.759 -12.978 15.063 1.00 35.98 98 PHE A O 1
ATOM 657 N N . THR A 1 137 ? -20.638 -14.328 13.721 1.00 32.60 99 THR A N 1
ATOM 658 C CA . THR A 1 137 ? -20.674 -15.554 14.469 1.00 30.88 99 THR A CA 1
ATOM 659 C C . THR A 1 137 ? -19.281 -16.204 14.729 1.00 29.61 99 THR A C 1
ATOM 660 O O . THR A 1 137 ? -18.485 -16.378 13.793 1.00 28.66 99 THR A O 1
ATOM 664 N N . LEU A 1 138 ? -19.020 -16.659 15.946 1.00 25.64 100 LEU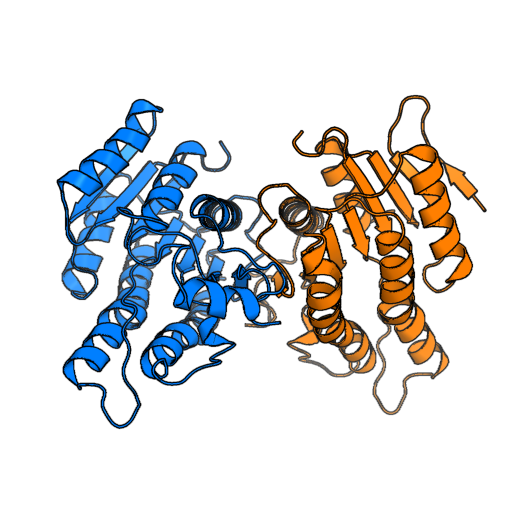 A N 1
ATOM 665 C CA . LEU A 1 138 ? -17.638 -16.908 16.389 1.00 24.79 100 LEU A CA 1
ATOM 666 C C . LEU A 1 138 ? -17.292 -18.375 16.567 1.00 22.54 100 LEU A C 1
ATOM 667 O O . LEU A 1 138 ? -18.058 -19.121 17.078 1.00 23.56 100 LEU A O 1
ATOM 672 N N . GLY A 1 139 ? -16.099 -18.708 16.139 1.00 16.13 101 GLY A N 1
ATOM 673 C CA . GLY A 1 139 ? -15.680 -20.078 16.384 1.00 16.36 101 GLY A CA 1
ATOM 674 C C . GLY A 1 139 ? -14.266 -20.206 15.891 1.00 16.63 101 GLY A C 1
ATOM 675 O O . GLY A 1 139 ? -13.986 -19.832 14.765 1.00 17.20 101 GLY A O 1
ATOM 676 N N . GLY A 1 140 ? -13.406 -20.821 16.665 1.00 16.41 102 GLY A N 1
ATOM 677 C CA . GLY A 1 140 ? -12.076 -21.097 16.115 1.00 14.90 102 GLY A CA 1
ATOM 678 C C . GLY A 1 140 ? -12.125 -22.042 14.976 1.00 15.34 102 GLY A C 1
ATOM 679 O O . GLY A 1 140 ? -13.062 -22.839 14.764 1.00 14.42 102 GLY A O 1
ATOM 680 N N . THR A 1 141 ? -11.056 -22.134 14.285 1.00 14.88 103 THR A N 1
ATOM 681 C CA . THR A 1 141 ? -10.908 -22.963 13.160 1.00 14.43 103 THR A CA 1
ATOM 682 C C . THR A 1 141 ? -11.150 -24.456 13.567 1.00 15.55 103 THR A C 1
ATOM 683 O O . THR A 1 141 ? -11.781 -25.217 12.816 1.00 15.42 103 THR A O 1
ATOM 687 N N . GLU A 1 142 ? -10.679 -24.849 14.722 1.00 15.79 104 GLU A N 1
ATOM 688 C CA . GLU A 1 142 ? -10.832 -26.232 15.070 1.00 17.08 104 GLU A CA 1
ATOM 689 C C . GLU A 1 142 ? -12.204 -26.586 15.637 1.00 17.48 104 GLU A C 1
ATOM 690 O O . GLU A 1 142 ? -12.501 -27.703 15.779 1.00 19.66 104 GLU A O 1
ATOM 696 N N . GLU A 1 143 ? -13.021 -25.593 15.902 1.00 16.53 105 GLU A N 1
ATOM 697 C CA . GLU A 1 143 ? -14.302 -25.779 16.559 1.00 16.48 105 GLU A CA 1
ATOM 698 C C . GLU A 1 143 ? -15.571 -25.491 15.725 1.00 19.20 105 GLU A C 1
ATOM 699 O O . GLU A 1 143 ? -16.560 -26.113 15.895 1.00 19.46 105 GLU A O 1
ATOM 705 N N . LEU A 1 144 ? -15.489 -24.587 14.781 1.00 15.23 106 LEU A N 1
ATOM 706 C CA . LEU A 1 144 ? -16.719 -24.034 14.208 1.00 17.18 106 LEU A CA 1
ATOM 707 C C . LEU A 1 144 ? -17.507 -25.175 13.580 1.00 14.71 106 LEU A C 1
ATOM 708 O O . LEU A 1 144 ? -17.032 -25.998 12.830 1.00 16.67 106 LEU A O 1
ATOM 713 N N . ALA A 1 145 ? -18.806 -25.148 13.845 1.00 17.89 107 ALA A N 1
ATOM 714 C CA . ALA A 1 145 ? -19.672 -26.106 13.212 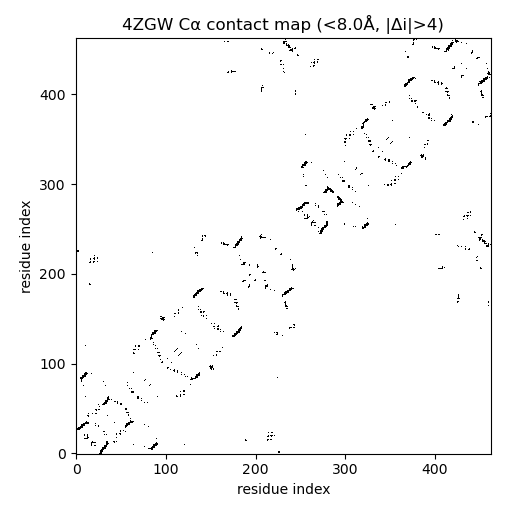1.00 18.54 107 ALA A CA 1
ATOM 715 C C . ALA A 1 145 ? -19.926 -25.866 11.739 1.00 20.52 107 ALA A C 1
ATOM 716 O O . ALA A 1 145 ? -20.069 -24.759 11.361 1.00 20.98 107 ALA A O 1
ATOM 718 N N . LEU A 1 146 ? -19.994 -26.945 10.978 1.00 21.98 108 LEU A N 1
ATOM 719 C CA . LEU A 1 146 ? -20.189 -26.981 9.545 1.00 24.80 108 LEU A CA 1
ATOM 720 C C . LEU A 1 146 ? -21.454 -26.257 9.139 1.00 25.99 108 LEU A C 1
ATOM 721 O O . LEU A 1 146 ? -21.454 -25.556 8.144 1.00 24.74 108 LEU A O 1
ATOM 726 N N . ASP A 1 147 ? -22.496 -26.386 9.935 1.00 26.23 109 ASP A N 1
ATOM 727 C CA . ASP A 1 147 ? -23.727 -25.654 9.733 1.00 28.31 109 ASP A CA 1
ATOM 728 C C . ASP A 1 147 ? -23.556 -24.124 9.872 1.00 27.61 109 ASP A C 1
ATOM 729 O O . ASP A 1 147 ? -24.087 -23.505 8.946 1.00 24.89 109 ASP A O 1
ATOM 734 N N . ASP A 1 148 ? -22.742 -23.566 10.839 1.00 23.91 110 ASP A N 1
ATOM 735 C CA . ASP A 1 148 ? -22.487 -22.154 11.053 1.00 21.10 110 ASP A CA 1
ATOM 736 C C . ASP A 1 148 ? -21.615 -21.609 9.877 1.00 18.33 110 ASP A C 1
ATOM 737 O O . ASP A 1 148 ? -21.846 -20.448 9.457 1.00 18.54 110 ASP A O 1
ATOM 742 N N . LEU A 1 149 ? -20.665 -22.377 9.398 1.00 18.63 111 LEU A N 1
ATOM 743 C CA . LEU A 1 149 ? -19.934 -22.056 8.186 1.00 18.06 111 LEU A CA 1
ATOM 744 C C . LEU A 1 149 ? -20.906 -21.893 7.030 1.00 19.37 111 LEU A C 1
ATOM 745 O O . LEU A 1 149 ? -20.934 -20.901 6.354 1.00 18.26 111 LEU A O 1
ATOM 750 N N . ASP A 1 150 ? -21.718 -22.905 6.817 1.00 20.88 112 ASP A N 1
ATOM 751 C CA . ASP A 1 150 ? -22.585 -22.847 5.624 1.00 20.74 112 ASP A CA 1
ATOM 752 C C . ASP A 1 150 ? -23.595 -21.694 5.737 1.00 21.08 112 ASP A C 1
ATOM 753 O O . ASP A 1 150 ? -23.931 -21.012 4.737 1.00 22.09 112 ASP A O 1
ATOM 758 N N . ARG A 1 151 ? -24.032 -21.306 6.883 1.00 18.56 113 ARG A N 1
ATOM 759 C CA . ARG A 1 151 ? -24.859 -20.178 7.093 1.00 21.72 113 ARG A CA 1
ATOM 760 C C . ARG A 1 151 ? -24.212 -18.757 6.848 1.00 21.46 113 ARG A C 1
ATOM 761 O O . ARG A 1 151 ? -24.815 -17.774 6.337 1.00 19.67 113 ARG A O 1
ATOM 769 N N . MET A 1 152 ? -23.038 -18.518 7.429 1.00 18.48 114 MET A N 1
ATOM 770 C CA . MET A 1 152 ? -22.322 -17.306 7.074 1.00 16.48 114 MET A CA 1
ATOM 771 C C . MET A 1 152 ? -22.041 -17.351 5.514 1.00 14.72 114 MET A C 1
ATOM 772 O O . MET A 1 152 ? -22.121 -16.198 4.933 1.00 15.04 114 MET A O 1
ATOM 777 N N . LEU A 1 153 ? -21.671 -18.413 4.865 1.00 14.48 115 LEU A N 1
ATOM 778 C CA . LEU A 1 153 ? -21.439 -18.454 3.367 1.00 13.20 115 LEU A CA 1
ATOM 779 C C . LEU A 1 153 ? -22.759 -18.060 2.700 1.00 17.51 115 LEU A C 1
ATOM 780 O O . LEU A 1 153 ? -22.774 -17.310 1.700 1.00 17.39 115 LEU A O 1
ATOM 785 N N . ALA A 1 154 ? -23.863 -18.619 3.168 1.00 16.15 116 ALA A N 1
ATOM 786 C CA . ALA A 1 154 ? -25.137 -18.311 2.454 1.00 15.39 116 ALA A CA 1
ATOM 787 C C . ALA A 1 154 ? -25.555 -16.902 2.657 1.00 14.79 116 ALA A C 1
ATOM 788 O O . ALA A 1 154 ? -25.913 -16.241 1.600 1.00 18.65 116 ALA A O 1
ATOM 790 N N . VAL A 1 155 ? -25.539 -16.314 3.796 1.00 13.36 117 VAL A N 1
ATOM 791 C CA . VAL A 1 155 ? -26.029 -14.963 4.018 1.00 14.21 117 VAL A CA 1
ATOM 792 C C . VAL A 1 155 ? -24.991 -13.875 3.508 1.00 16.68 117 VAL A C 1
ATOM 793 O O . VAL A 1 155 ? -25.270 -12.955 2.699 1.00 17.95 117 VAL A O 1
ATOM 797 N N . ASN A 1 156 ? -23.746 -14.056 3.892 1.00 14.88 118 ASN A N 1
ATOM 798 C CA . ASN A 1 156 ? -22.758 -12.992 3.683 1.00 15.53 118 ASN A CA 1
ATOM 799 C C . ASN A 1 156 ? -22.091 -13.045 2.350 1.00 12.65 118 ASN A C 1
ATOM 800 O O . ASN A 1 156 ? -21.534 -11.983 2.009 1.00 15.77 118 ASN A O 1
ATOM 805 N N . VAL A 1 157 ? -22.175 -14.127 1.626 1.00 12.71 119 VAL A N 1
ATOM 806 C CA . VAL A 1 157 ? -21.488 -14.298 0.340 1.00 13.94 119 VAL A CA 1
ATOM 807 C C . VAL A 1 157 ? -22.479 -14.585 -0.782 1.00 17.32 119 VAL A C 1
ATOM 808 O O . VAL A 1 157 ? -22.661 -13.779 -1.767 1.00 16.33 119 VAL A O 1
ATOM 812 N N . ARG A 1 158 ? -23.118 -15.727 -0.716 1.00 17.15 120 ARG A N 1
ATOM 813 C CA . ARG A 1 158 ? -23.966 -16.186 -1.777 1.00 17.36 120 ARG A CA 1
ATOM 814 C C . ARG A 1 158 ? -25.107 -15.232 -2.068 1.00 15.91 120 ARG A C 1
ATOM 815 O O . ARG A 1 158 ? -25.365 -14.931 -3.200 1.00 16.98 120 ARG A O 1
ATOM 823 N N . SER A 1 159 ? -25.772 -14.811 -1.039 1.00 19.12 121 SER A N 1
ATOM 824 C CA . SER A 1 159 ? -26.936 -13.968 -1.222 1.00 18.01 121 SER A CA 1
ATOM 825 C C . SER A 1 159 ? -26.601 -12.520 -1.631 1.00 17.24 121 SER A C 1
ATOM 826 O O . SER A 1 159 ? -27.448 -11.829 -2.118 1.00 14.96 121 SER A O 1
ATOM 829 N N . VAL A 1 160 ? -25.340 -12.105 -1.472 1.00 13.30 122 VAL A N 1
ATOM 830 C CA . VAL A 1 160 ? -24.945 -10.806 -1.930 1.00 10.42 122 VAL A CA 1
ATOM 831 C C . VAL A 1 160 ? -24.849 -10.911 -3.497 1.00 10.18 122 VAL A C 1
ATOM 832 O O . VAL A 1 160 ? -25.330 -10.016 -4.169 1.00 11.21 122 VAL A O 1
ATOM 836 N N . PHE A 1 161 ? -24.309 -12.000 -3.974 1.00 10.77 123 PHE A N 1
ATOM 837 C CA . PHE A 1 161 ? -24.205 -12.224 -5.431 1.00 9.16 123 PHE A CA 1
ATOM 838 C C . PHE A 1 161 ? -25.682 -12.352 -5.945 1.00 11.15 123 PHE A C 1
ATOM 839 O O . PHE A 1 161 ? -26.023 -11.696 -6.965 1.00 11.26 123 PHE A O 1
ATOM 847 N N . VAL A 1 162 ? -26.510 -13.200 -5.291 1.00 13.86 124 VAL A N 1
ATOM 848 C CA . VAL A 1 162 ? -27.839 -13.504 -5.878 1.00 12.91 124 VAL A CA 1
ATOM 849 C C . VAL A 1 162 ? -28.661 -12.203 -5.923 1.00 10.44 124 VAL A C 1
ATOM 850 O O . VAL A 1 162 ? -29.312 -11.908 -6.961 1.00 11.06 124 VAL A O 1
ATOM 854 N N . ALA A 1 163 ? -28.712 -11.357 -4.919 1.00 9.37 125 ALA A N 1
ATOM 855 C CA . ALA A 1 163 ? -29.440 -10.126 -4.946 1.00 9.80 125 ALA A CA 1
ATOM 856 C C . ALA A 1 163 ? -28.861 -9.174 -6.010 1.00 10.25 125 ALA A C 1
ATOM 857 O O . ALA A 1 163 ? -29.619 -8.471 -6.704 1.00 10.23 125 ALA A O 1
ATOM 859 N N . SER A 1 164 ? -27.545 -9.155 -6.138 1.00 9.91 126 SER A N 1
ATOM 860 C CA . SER A 1 164 ? -26.893 -8.299 -7.090 1.00 9.51 126 SER A CA 1
ATOM 861 C C . SER A 1 164 ? -27.232 -8.665 -8.507 1.00 9.00 126 SER A C 1
ATOM 862 O O . SER A 1 164 ? -27.467 -7.822 -9.271 1.00 10.02 126 SER A O 1
ATOM 865 N N . GLN A 1 165 ? -27.300 -9.955 -8.778 1.00 10.09 127 GLN A N 1
ATOM 866 C CA . GLN A 1 165 ? -27.588 -10.387 -10.188 1.00 9.75 127 GLN A CA 1
ATOM 867 C C . GLN A 1 165 ? -29.042 -10.044 -10.504 1.00 9.87 127 GLN A C 1
ATOM 868 O O . GLN A 1 165 ? -29.279 -9.465 -11.573 1.00 12.62 127 GLN A O 1
ATOM 874 N N . GLU A 1 166 ? -29.974 -10.312 -9.622 1.00 9.91 128 GLU A N 1
ATOM 875 C CA . GLU A 1 166 ? -31.326 -9.986 -9.976 1.00 10.57 128 GLU A CA 1
ATOM 876 C C . GLU A 1 166 ? -31.530 -8.464 -10.062 1.00 11.70 128 GLU A C 1
ATOM 877 O O . GLU A 1 166 ? -32.229 -7.993 -10.922 1.00 11.10 128 GLU A O 1
ATOM 883 N N . ALA A 1 167 ? -30.910 -7.712 -9.159 1.00 9.62 129 ALA A N 1
ATOM 884 C CA . ALA A 1 167 ? -31.072 -6.307 -9.215 1.00 10.88 129 ALA A CA 1
ATOM 885 C C . ALA A 1 167 ? -30.497 -5.787 -10.541 1.00 10.71 129 ALA A C 1
ATOM 886 O O . ALA A 1 167 ? -31.080 -4.900 -11.157 1.00 11.27 129 ALA A O 1
ATOM 888 N N . ALA A 1 168 ? -29.284 -6.188 -10.863 1.00 11.36 130 ALA A N 1
ATOM 889 C CA . ALA A 1 168 ? -28.656 -5.708 -12.125 1.00 11.21 130 ALA A CA 1
ATOM 890 C C . ALA A 1 168 ? -29.537 -6.011 -13.344 1.00 12.34 130 ALA A C 1
ATOM 891 O O . ALA A 1 168 ? -29.651 -5.135 -14.224 1.00 13.98 130 ALA A O 1
ATOM 893 N N . ARG A 1 169 ? -30.198 -7.165 -13.344 1.00 12.25 131 ARG A N 1
ATOM 894 C CA . ARG A 1 169 ? -31.184 -7.483 -14.398 1.00 11.67 131 ARG A CA 1
ATOM 895 C C . ARG A 1 169 ? -32.289 -6.454 -14.495 1.00 15.12 131 ARG A C 1
ATOM 896 O O . ARG A 1 169 ? -32.985 -6.403 -15.537 1.00 17.60 131 ARG A O 1
ATOM 904 N N . HIS A 1 170 ? -32.529 -5.709 -13.420 1.00 11.51 132 HIS A N 1
ATOM 905 C CA . HIS A 1 170 ? -33.670 -4.801 -13.359 1.00 10.98 132 HIS A CA 1
ATOM 906 C C . HIS A 1 170 ? -33.242 -3.425 -12.877 1.00 9.77 132 HIS A C 1
ATOM 907 O O . HIS A 1 170 ? -33.969 -2.744 -12.155 1.00 11.38 132 HIS A O 1
ATOM 914 N N . MET A 1 171 ? -32.046 -3.031 -13.291 1.00 9.86 133 MET A N 1
ATOM 915 C CA . MET A 1 171 ? -31.459 -1.735 -12.917 1.00 9.76 133 MET A CA 1
ATOM 916 C C . MET A 1 171 ? -31.275 -0.820 -14.076 1.00 10.95 133 MET A C 1
ATOM 917 O O . MET A 1 171 ? -30.897 -1.305 -15.186 1.00 14.64 133 MET A O 1
ATOM 922 N N . ASN A 1 172 ? -31.436 0.447 -13.837 1.00 10.21 134 ASN A N 1
ATOM 923 C CA . ASN A 1 172 ? -31.142 1.405 -14.907 1.00 9.43 134 ASN A CA 1
ATOM 924 C C . ASN A 1 172 ? -29.671 1.581 -15.104 1.00 12.91 134 ASN A C 1
ATOM 925 O O . ASN A 1 172 ? -28.864 1.518 -14.166 1.00 12.29 134 ASN A O 1
ATOM 930 N N . ASP A 1 173 ? -29.267 1.944 -16.316 1.00 12.19 135 ASP A N 1
ATOM 931 C CA . ASP A 1 173 ? -27.892 2.404 -16.514 1.00 11.23 135 ASP A CA 1
ATOM 932 C C . ASP A 1 173 ? -27.646 3.618 -15.606 1.00 12.57 135 ASP A C 1
ATOM 933 O O . ASP A 1 173 ? -28.566 4.398 -15.361 1.00 12.61 135 ASP A O 1
ATOM 938 N N . GLY A 1 174 ? -26.422 3.781 -15.100 1.00 10.73 136 GLY A N 1
ATOM 939 C CA . GLY A 1 174 ? -26.139 4.862 -14.158 1.00 11.15 136 GLY A CA 1
ATOM 940 C C . GLY A 1 174 ? -26.410 4.539 -12.680 1.00 10.43 136 GLY A C 1
ATOM 941 O O . GLY A 1 174 ? -26.381 5.431 -11.864 1.00 11.28 136 GLY A O 1
ATOM 942 N N . GLY A 1 175 ? -26.778 3.267 -12.450 1.00 10.08 137 GLY A N 1
ATOM 943 C CA . GLY A 1 175 ? -27.144 2.817 -11.109 1.00 8.83 137 GLY A CA 1
ATOM 944 C C . GLY A 1 175 ? -25.920 2.593 -10.191 1.00 8.84 137 GLY A C 1
ATOM 945 O O . GLY A 1 175 ? -24.826 3.013 -10.449 1.00 9.27 137 GLY A O 1
ATOM 946 N N . ARG A 1 176 ? -26.244 2.015 -9.027 1.00 8.12 138 ARG A N 1
ATOM 947 C CA . ARG A 1 176 ? -25.321 1.948 -7.878 1.00 8.38 138 ARG A CA 1
ATOM 948 C C . ARG A 1 176 ? -25.563 0.663 -7.204 1.00 9.33 138 ARG A C 1
ATOM 949 O O . ARG A 1 176 ? -26.712 0.396 -6.802 1.00 9.72 138 ARG A O 1
ATOM 957 N N . ILE A 1 177 ? -24.511 -0.104 -6.943 1.00 8.27 139 ILE A N 1
ATOM 958 C CA . ILE A 1 177 ? -24.644 -1.282 -6.097 1.00 7.63 139 ILE A CA 1
ATOM 959 C C . ILE A 1 177 ? -23.623 -1.156 -4.996 1.00 6.54 139 ILE A C 1
ATOM 960 O O . ILE A 1 177 ? -22.424 -0.907 -5.263 1.00 7.95 139 ILE A O 1
ATOM 965 N N . ILE A 1 178 ? -24.064 -1.206 -3.755 1.00 7.36 140 ILE A N 1
ATOM 966 C CA . ILE A 1 178 ? -23.206 -0.978 -2.555 1.00 7.54 140 ILE A CA 1
ATOM 967 C C . ILE A 1 178 ? -23.294 -2.193 -1.641 1.00 6.42 140 ILE A C 1
ATOM 968 O O . ILE A 1 178 ? -24.375 -2.445 -1.105 1.00 5.77 140 ILE A O 1
ATOM 973 N N . HIS A 1 179 ? -22.185 -2.905 -1.488 1.00 7.12 141 HIS A N 1
ATOM 974 C CA . HIS A 1 179 ? -22.179 -4.024 -0.545 1.00 6.99 141 HIS A CA 1
ATOM 975 C C . HIS A 1 179 ? -21.755 -3.527 0.797 1.00 8.97 141 HIS A C 1
ATOM 976 O O . HIS A 1 179 ? -20.825 -2.677 0.900 1.00 6.84 141 HIS A O 1
ATOM 983 N N . ILE A 1 180 ? -22.288 -4.029 1.902 1.00 7.97 142 ILE A N 1
ATOM 984 C CA . ILE A 1 180 ? -21.807 -3.680 3.255 1.00 9.19 142 ILE A CA 1
ATOM 985 C C . ILE A 1 180 ? -21.019 -4.868 3.725 1.00 10.56 142 ILE A C 1
ATOM 986 O O . ILE A 1 180 ? -21.580 -5.936 4.063 1.00 12.13 142 ILE A O 1
ATOM 991 N N . GLY A 1 181 ? -19.699 -4.696 3.698 1.00 11.23 143 GLY A N 1
ATOM 992 C CA . GLY A 1 181 ? -18.665 -5.694 4.105 1.00 10.34 143 GLY A CA 1
ATOM 993 C C . GLY A 1 181 ? -18.294 -5.455 5.567 1.00 9.88 143 GLY A C 1
ATOM 994 O O . GLY A 1 181 ? -19.080 -5.263 6.451 1.00 11.36 143 GLY A O 1
ATOM 995 N N . SER A 1 182 ? -16.987 -5.487 5.785 1.00 10.25 144 SER A N 1
ATOM 996 C CA . SER A 1 182 ? -16.406 -5.278 7.119 1.00 9.67 144 SER A CA 1
ATOM 997 C C . SER A 1 182 ? -14.930 -4.920 7.066 1.00 10.09 144 SER A C 1
ATOM 998 O O . SER A 1 182 ? -14.246 -5.391 6.239 1.00 10.34 144 SER A O 1
ATOM 1001 N N . THR A 1 183 ? -14.482 -4.146 8.029 1.00 10.10 145 THR A N 1
ATOM 1002 C CA . THR A 1 183 ? -13.054 -3.902 8.190 1.00 10.46 145 THR A CA 1
ATOM 1003 C C . THR A 1 183 ? -12.345 -5.225 8.533 1.00 10.68 145 THR A C 1
ATOM 1004 O O . THR A 1 183 ? -11.128 -5.287 8.278 1.00 10.65 145 THR A O 1
ATOM 1008 N N . ASN A 1 184 ? -13.031 -6.234 9.006 1.00 10.43 146 ASN A N 1
ATOM 1009 C CA . ASN A 1 184 ? -12.353 -7.554 9.158 1.00 11.28 146 ASN A CA 1
ATOM 1010 C C . ASN A 1 184 ? -11.916 -8.200 7.856 1.00 11.29 146 ASN A C 1
ATOM 1011 O O . ASN A 1 184 ? -11.137 -9.219 7.927 1.00 13.83 146 ASN A O 1
ATOM 1016 N N . ALA A 1 185 ? -12.259 -7.677 6.678 1.00 11.26 147 ALA A N 1
ATOM 1017 C CA . ALA A 1 185 ? -11.616 -8.096 5.400 1.00 12.63 147 ALA A CA 1
ATOM 1018 C C . ALA A 1 185 ? -10.165 -7.720 5.405 1.00 14.63 147 ALA A C 1
ATOM 1019 O O . ALA A 1 185 ? -9.321 -8.351 4.680 1.00 17.39 147 ALA A O 1
ATOM 1021 N N . GLU A 1 186 ? -9.769 -6.690 6.134 1.00 13.38 148 GLU A N 1
ATOM 1022 C CA . GLU A 1 186 ? -8.400 -6.159 6.155 1.00 14.79 148 GLU A CA 1
ATOM 1023 C C . GLU A 1 186 ? -7.638 -6.372 7.401 1.00 14.36 148 GLU A C 1
ATOM 1024 O O . GLU A 1 186 ? -6.403 -6.474 7.316 1.00 16.16 148 GLU A O 1
ATOM 1030 N N . ARG A 1 187 ? -8.273 -6.442 8.556 1.00 11.66 149 ARG A N 1
ATOM 1031 C CA . ARG A 1 187 ? -7.585 -6.616 9.807 1.00 12.06 149 ARG A CA 1
ATOM 1032 C C . ARG A 1 187 ? -8.375 -7.584 10.662 1.00 10.60 149 ARG A C 1
ATOM 1033 O O . ARG A 1 187 ? -9.474 -7.334 10.971 1.00 11.08 149 ARG A O 1
ATOM 1041 N N . VAL A 1 188 ? -7.729 -8.665 11.084 1.00 11.66 150 VAL A N 1
ATOM 1042 C CA . VAL A 1 188 ? -8.359 -9.627 11.946 1.00 11.62 150 VAL A CA 1
ATOM 1043 C C . VAL A 1 188 ? -7.465 -9.758 13.216 1.00 15.60 150 VAL A C 1
ATOM 1044 O O . VAL A 1 188 ? -6.486 -10.522 13.189 1.00 15.01 150 VAL A O 1
ATOM 1048 N N . PRO A 1 189 ? -7.716 -8.962 14.238 1.00 17.31 151 PRO A N 1
ATOM 1049 C CA . PRO A 1 189 ? -6.721 -8.925 15.377 1.00 17.71 151 PRO A CA 1
ATOM 1050 C C . PRO A 1 189 ? -6.868 -10.093 16.336 1.00 19.35 151 PRO A C 1
ATOM 1051 O O . PRO A 1 189 ? -5.938 -10.218 17.231 1.00 21.92 151 PRO A O 1
ATOM 1055 N N . PHE A 1 190 ? -7.932 -10.867 16.303 1.00 19.49 152 PHE A N 1
ATOM 1056 C CA . PHE A 1 190 ? -8.224 -11.851 17.340 1.00 21.04 152 PHE A CA 1
ATOM 1057 C C . PHE A 1 190 ? -8.575 -13.186 16.714 1.00 18.82 152 PHE A C 1
ATOM 1058 O O . PHE A 1 190 ? -8.911 -13.173 15.591 1.00 17.62 152 PHE A O 1
ATOM 1066 N N . GLY A 1 191 ? -8.495 -14.293 17.473 1.00 16.67 153 GLY A N 1
ATOM 1067 C CA . GLY A 1 191 ? -9.066 -15.560 17.014 1.00 15.79 153 GLY A CA 1
ATOM 1068 C C . GLY A 1 191 ? -10.583 -15.575 16.986 1.00 14.72 153 GLY A C 1
ATOM 1069 O O . GLY A 1 191 ? -11.225 -14.629 17.543 1.00 20.78 153 GLY A O 1
ATOM 1070 N N . GLY A 1 192 ? -11.141 -16.585 16.330 1.00 15.10 154 GLY A N 1
ATOM 1071 C CA . GLY A 1 192 ? -12.569 -16.874 16.309 1.00 16.73 154 GLY A CA 1
ATOM 1072 C C . GLY A 1 192 ? -13.321 -16.193 15.175 1.00 13.76 154 GLY A C 1
ATOM 1073 O O . GLY A 1 192 ? -14.498 -16.506 14.959 1.00 15.11 154 GLY A O 1
ATOM 1074 N N . ALA A 1 193 ? -12.590 -15.382 14.352 1.00 12.50 155 ALA A N 1
ATOM 1075 C CA . ALA A 1 193 ? -13.222 -14.619 13.263 1.00 12.61 155 ALA A CA 1
ATOM 1076 C C . ALA A 1 193 ? -12.826 -15.155 11.902 1.00 13.66 155 ALA A C 1
ATOM 1077 O O . ALA A 1 193 ? -13.088 -14.474 10.888 1.00 14.01 155 ALA A O 1
ATOM 1079 N N . ALA A 1 194 ? -12.284 -16.359 11.760 1.00 11.71 156 ALA A N 1
ATOM 1080 C CA . ALA A 1 194 ? -11.775 -16.716 10.473 1.00 12.37 156 ALA A CA 1
ATOM 1081 C C . ALA A 1 194 ? -12.841 -16.799 9.414 1.00 11.75 156 ALA A C 1
ATOM 1082 O O . ALA A 1 194 ? -12.661 -16.347 8.267 1.00 10.08 156 ALA A O 1
ATOM 1084 N N . VAL A 1 195 ? -13.952 -17.498 9.703 1.00 11.08 157 VAL A N 1
ATOM 1085 C CA . VAL A 1 195 ? -14.948 -17.630 8.651 1.00 10.96 157 VAL A CA 1
ATOM 1086 C C . VAL A 1 195 ? -15.682 -16.306 8.527 1.00 11.04 157 VAL A C 1
ATOM 1087 O O . VAL A 1 195 ? -16.000 -16.022 7.347 1.00 9.89 157 VAL A O 1
ATOM 1091 N N . TYR A 1 196 ? -15.930 -15.520 9.483 1.00 9.97 158 TYR A N 1
ATOM 1092 C CA . TYR A 1 196 ? -16.531 -14.230 9.265 1.00 9.56 158 TYR A CA 1
ATOM 1093 C C . TYR A 1 196 ? -15.669 -13.355 8.346 1.00 9.26 158 TYR A C 1
ATOM 1094 O O . TYR A 1 196 ? -16.153 -12.786 7.409 1.00 9.79 158 TYR A O 1
ATOM 1103 N N . ALA A 1 197 ? -14.376 -13.317 8.675 1.00 8.45 159 ALA A N 1
ATOM 1104 C CA . ALA A 1 197 ? -13.446 -12.465 7.869 1.00 7.48 159 ALA A CA 1
ATOM 1105 C C . ALA A 1 197 ? -13.393 -13.024 6.430 1.00 8.39 159 ALA A C 1
ATOM 1106 O O . ALA A 1 197 ? -13.348 -12.247 5.511 1.00 10.43 159 ALA A O 1
ATOM 1108 N N . MET A 1 198 ? -13.369 -14.328 6.235 1.00 7.91 160 MET A N 1
ATOM 1109 C CA . MET A 1 198 ? -13.390 -14.925 4.873 1.00 8.47 160 MET A CA 1
ATOM 1110 C C . MET A 1 198 ? -14.644 -14.397 4.161 1.00 9.86 160 MET A C 1
ATOM 1111 O O . MET A 1 198 ? -14.523 -14.035 2.978 1.00 8.85 160 MET A O 1
ATOM 1116 N N . SER A 1 199 ? -15.811 -14.438 4.845 1.00 9.10 161 SER A N 1
ATOM 1117 C CA . SER A 1 199 ? -17.009 -14.048 4.110 1.00 9.55 161 SER A CA 1
ATOM 1118 C C . SER A 1 199 ? -17.037 -12.583 3.774 1.00 10.99 161 SER A C 1
ATOM 1119 O O . SER A 1 199 ? -17.592 -12.220 2.748 1.00 13.19 161 SER A O 1
ATOM 1122 N N . LYS A 1 200 ? -16.330 -11.724 4.512 1.00 10.72 162 LYS A N 1
ATOM 1123 C CA . LYS A 1 200 ? -16.278 -10.310 4.242 1.00 10.49 162 LYS A CA 1
ATOM 1124 C C . LYS A 1 200 ? -15.179 -9.960 3.220 1.00 10.04 162 LYS A C 1
ATOM 1125 O O . LYS A 1 200 ? -15.328 -9.035 2.391 1.00 10.21 162 LYS A O 1
ATOM 1131 N N . SER A 1 201 ? -14.031 -10.661 3.261 1.00 9.28 163 SER A N 1
ATOM 1132 C CA . SER A 1 201 ? -12.987 -10.401 2.260 1.00 7.46 163 SER A CA 1
ATOM 1133 C C . SER A 1 201 ? -13.432 -10.950 0.889 1.00 8.72 163 SER A C 1
ATOM 1134 O O . SER A 1 201 ? -12.923 -10.445 -0.109 1.00 9.59 163 SER A O 1
ATOM 1137 N N . ALA A 1 202 ? -14.387 -11.912 0.836 1.00 8.61 164 ALA A N 1
ATOM 1138 C CA . ALA A 1 202 ? -14.922 -12.334 -0.458 1.00 7.74 164 ALA A CA 1
ATOM 1139 C C . ALA A 1 202 ? -15.523 -11.133 -1.195 1.00 7.62 164 ALA A C 1
ATOM 1140 O O . ALA A 1 202 ? -15.560 -11.135 -2.465 1.00 7.92 164 ALA A O 1
ATOM 1142 N N . LEU A 1 203 ? -16.015 -10.079 -0.498 1.00 7.18 165 LEU A N 1
ATOM 1143 C CA . LEU A 1 203 ? -16.693 -8.987 -1.165 1.00 7.89 165 LEU A CA 1
ATOM 1144 C C . LEU A 1 203 ? -15.669 -8.129 -1.900 1.00 8.92 165 LEU A C 1
ATOM 1145 O O . LEU A 1 203 ? -16.036 -7.396 -2.812 1.00 9.19 165 LEU A O 1
ATOM 1150 N N . VAL A 1 204 ? -14.372 -8.245 -1.598 1.00 7.98 166 VAL A N 1
ATOM 1151 C CA . VAL A 1 204 ? -13.377 -7.406 -2.290 1.00 8.38 166 VAL A CA 1
ATOM 1152 C C . VAL A 1 204 ? -13.244 -7.852 -3.760 1.00 9.43 166 VAL A C 1
ATOM 1153 O O . VAL A 1 204 ? -13.361 -7.019 -4.693 1.00 10.29 166 VAL A O 1
ATOM 1157 N N . GLY A 1 205 ? -13.067 -9.161 -4.000 1.00 8.60 167 GLY A N 1
ATOM 1158 C CA . GLY A 1 205 ? -12.991 -9.651 -5.384 1.00 7.63 167 GLY A CA 1
ATOM 1159 C C . GLY A 1 205 ? -14.325 -9.583 -6.085 1.00 7.51 167 GLY A C 1
ATOM 1160 O O . GLY A 1 205 ? -14.374 -9.284 -7.315 1.00 9.43 167 GLY A O 1
ATOM 1161 N N . LEU A 1 206 ? -15.432 -9.778 -5.372 1.00 7.81 168 LEU A N 1
ATOM 1162 C CA . LEU A 1 206 ? -16.752 -9.632 -6.021 1.00 8.02 168 LEU A CA 1
ATOM 1163 C C . LEU A 1 206 ? -16.931 -8.229 -6.522 1.00 7.22 168 LEU A C 1
ATOM 1164 O O . LEU A 1 206 ? -17.375 -8.032 -7.688 1.00 9.35 168 LEU A O 1
ATOM 1169 N N . THR A 1 207 ? -16.520 -7.242 -5.707 1.00 7.44 169 THR A N 1
ATOM 1170 C CA . THR A 1 207 ? -16.695 -5.823 -6.068 1.00 8.39 169 THR A CA 1
ATOM 1171 C C . THR A 1 207 ? -15.850 -5.487 -7.272 1.00 8.94 169 THR A C 1
ATOM 1172 O O . THR A 1 207 ? -16.325 -4.828 -8.241 1.00 8.99 169 THR A O 1
ATOM 1176 N N . LYS A 1 208 ? -14.583 -5.944 -7.280 1.00 7.00 170 LYS A N 1
ATOM 1177 C CA . LYS A 1 208 ? -13.769 -5.666 -8.476 1.00 8.46 170 LYS A CA 1
ATOM 1178 C C . LYS A 1 208 ? -14.361 -6.258 -9.719 1.00 9.51 170 LYS A C 1
ATOM 1179 O O . LYS A 1 208 ? -14.429 -5.558 -10.764 1.00 9.62 170 LYS A O 1
ATOM 1185 N N . GLY A 1 209 ? -14.773 -7.492 -9.647 1.00 8.32 171 GLY A N 1
ATOM 1186 C CA . GLY A 1 209 ? -15.293 -8.151 -10.815 1.00 9.94 171 GLY A CA 1
ATOM 1187 C C . GLY A 1 209 ? -16.638 -7.629 -11.278 1.00 10.47 171 GLY A C 1
ATOM 1188 O O . GLY A 1 209 ? -16.836 -7.486 -12.476 1.00 9.45 171 GLY A O 1
ATOM 1189 N N . MET A 1 210 ? -17.507 -7.366 -10.340 1.00 8.93 172 MET A N 1
ATOM 1190 C CA . MET A 1 210 ? -18.802 -6.777 -10.708 1.00 9.61 172 MET A CA 1
ATOM 1191 C C . MET A 1 210 ? -18.609 -5.424 -11.302 1.00 9.25 172 MET A C 1
ATOM 1192 O O . MET A 1 210 ? -19.317 -5.002 -12.263 1.00 10.05 172 MET A O 1
ATOM 1197 N N . ALA A 1 211 ? -17.634 -4.620 -10.831 1.00 8.06 173 ALA A N 1
ATOM 1198 C CA . ALA A 1 211 ? -17.413 -3.274 -11.404 1.00 8.33 173 ALA A CA 1
ATOM 1199 C C . ALA A 1 2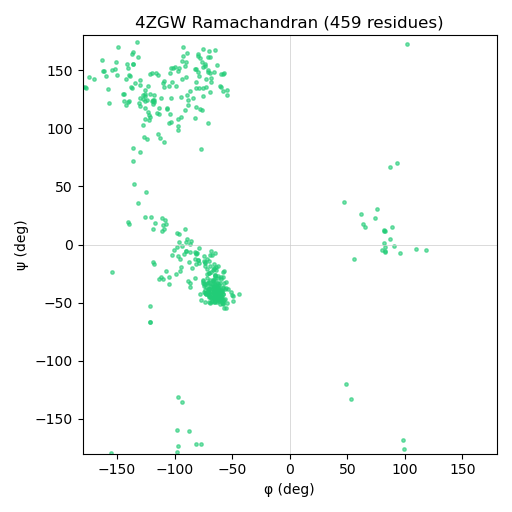11 ? -16.987 -3.410 -12.870 1.00 8.25 173 ALA A C 1
ATOM 1200 O O . ALA A 1 211 ? -17.355 -2.540 -13.674 1.00 8.00 173 ALA A O 1
ATOM 1202 N N . ARG A 1 212 ? -16.234 -4.458 -13.189 1.00 9.27 174 ARG A N 1
ATOM 1203 C CA . ARG A 1 212 ? -15.776 -4.692 -14.550 1.00 9.96 174 ARG A CA 1
ATOM 1204 C C . ARG A 1 212 ? -16.932 -5.139 -15.434 1.00 11.29 174 ARG A C 1
ATOM 1205 O O . ARG A 1 212 ? -16.974 -4.820 -16.622 1.00 12.80 174 ARG A O 1
ATOM 1213 N N . ASP A 1 213 ? -17.872 -5.876 -14.850 1.00 9.85 175 ASP A N 1
ATOM 1214 C CA . ASP A 1 213 ? -19.060 -6.347 -15.620 1.00 11.58 175 ASP A CA 1
ATOM 1215 C C . ASP A 1 213 ? -20.012 -5.231 -15.894 1.00 13.38 175 ASP A C 1
ATOM 1216 O O . ASP A 1 213 ? -20.594 -5.117 -17.027 1.00 13.25 175 ASP A O 1
ATOM 1221 N N . LEU A 1 214 ? -20.249 -4.387 -14.907 1.00 11.61 176 LEU A N 1
ATOM 1222 C CA . LEU A 1 214 ? -21.413 -3.432 -14.981 1.00 8.17 176 LEU A CA 1
ATOM 1223 C C . LEU A 1 214 ? -20.929 -1.996 -15.363 1.00 9.85 176 LEU A C 1
ATOM 1224 O O . LEU A 1 214 ? -21.766 -1.112 -15.649 1.00 10.37 176 LEU A O 1
ATOM 1229 N N . GLY A 1 215 ? -19.590 -1.797 -15.381 1.00 10.57 177 GLY A N 1
ATOM 1230 C CA . GLY A 1 215 ? -19.041 -0.472 -15.788 1.00 11.55 177 GLY A CA 1
ATOM 1231 C C . GLY A 1 215 ? -19.529 0.037 -17.154 1.00 10.36 177 GLY A C 1
ATOM 1232 O O . GLY A 1 215 ? -19.796 1.202 -17.300 1.00 11.54 177 GLY A O 1
ATOM 1233 N N . PRO A 1 216 ? -19.657 -0.885 -18.098 1.00 12.49 178 PRO A N 1
ATOM 1234 C CA . PRO A 1 216 ? -20.146 -0.377 -19.458 1.00 14.57 178 PRO A CA 1
ATOM 1235 C C . PRO A 1 216 ? -21.571 0.155 -19.401 1.00 14.36 178 PRO A C 1
ATOM 1236 O O . PRO A 1 216 ? -21.919 0.940 -20.283 1.00 16.26 178 PRO A O 1
ATOM 1240 N N . ARG A 1 217 ? -22.329 -0.175 -18.357 1.00 12.00 179 ARG A N 1
ATOM 1241 C CA . ARG A 1 217 ? -23.663 0.393 -18.155 1.00 11.26 179 ARG A CA 1
ATOM 1242 C C . ARG A 1 217 ? -23.654 1.572 -17.170 1.00 10.65 179 ARG A C 1
ATOM 1243 O O . ARG A 1 217 ? -24.706 2.045 -16.741 1.00 10.89 179 ARG A O 1
ATOM 1251 N N . SER A 1 218 ? -22.456 2.033 -16.822 1.00 10.05 180 SER A N 1
ATOM 1252 C CA . SER A 1 218 ? -22.252 3.137 -15.918 1.00 11.01 180 SER A CA 1
ATOM 1253 C C . SER A 1 218 ? -22.813 2.843 -14.533 1.00 11.04 180 SER A C 1
ATOM 1254 O O . SER A 1 218 ? -23.186 3.718 -13.873 1.00 15.19 180 SER A O 1
ATOM 1257 N N . ILE A 1 219 ? -22.885 1.581 -14.196 1.00 9.43 181 ILE A N 1
ATOM 1258 C CA . ILE A 1 219 ? -23.329 1.182 -12.826 1.00 8.63 181 ILE A CA 1
ATOM 1259 C C . ILE A 1 219 ? -22.056 1.018 -12.016 1.00 9.72 181 ILE A C 1
ATOM 1260 O O . ILE A 1 219 ? -21.130 0.281 -12.394 1.00 10.03 181 ILE A O 1
ATOM 1265 N N . THR A 1 220 ? -22.020 1.720 -10.854 1.00 7.72 182 THR A N 1
ATOM 1266 C CA . THR A 1 220 ? -20.844 1.577 -9.963 1.00 7.83 182 THR A CA 1
ATOM 1267 C C . THR A 1 220 ? -21.133 0.446 -8.971 1.00 7.21 182 THR A C 1
ATOM 1268 O O . THR A 1 220 ? -22.304 0.168 -8.622 1.00 7.75 182 THR A O 1
ATOM 1272 N N . VAL A 1 221 ? -20.042 -0.121 -8.535 1.00 6.60 183 VAL A N 1
ATOM 1273 C CA . VAL A 1 221 ? -20.173 -1.247 -7.500 1.00 6.50 183 VAL A CA 1
ATOM 1274 C C . VAL A 1 221 ? -19.040 -1.026 -6.523 1.00 6.45 183 VAL A C 1
ATOM 1275 O O . VAL A 1 221 ? -17.870 -0.979 -6.848 1.00 6.86 183 VAL A O 1
ATOM 1279 N N . ASN A 1 222 ? -19.411 -0.865 -5.238 1.00 6.73 184 ASN A N 1
ATOM 1280 C CA . ASN A 1 222 ? -18.439 -0.593 -4.163 1.00 7.66 184 ASN A CA 1
ATOM 1281 C C . ASN A 1 222 ? -18.710 -1.406 -2.949 1.00 7.26 184 ASN A C 1
ATOM 1282 O O . ASN A 1 222 ? -19.839 -1.809 -2.733 1.00 8.83 184 ASN A O 1
ATOM 1287 N N . ASN A 1 223 ? -17.638 -1.611 -2.164 1.00 8.92 185 ASN A N 1
ATOM 1288 C CA . ASN A 1 223 ? -17.745 -2.375 -0.935 1.00 8.95 185 ASN A CA 1
ATOM 1289 C C . ASN A 1 223 ? -17.449 -1.442 0.256 1.00 9.53 185 ASN A C 1
ATOM 1290 O O . ASN A 1 223 ? -16.212 -1.125 0.440 1.00 9.70 185 ASN A O 1
ATOM 1295 N N . VAL A 1 224 ? -18.426 -1.140 1.111 1.00 9.77 186 VAL A N 1
ATOM 1296 C CA . VAL A 1 224 ? -18.258 -0.265 2.269 1.00 9.36 186 VAL A CA 1
ATOM 1297 C C . VAL A 1 224 ? -17.817 -1.183 3.394 1.00 10.77 186 VAL A C 1
ATOM 1298 O O . VAL A 1 224 ? -18.418 -2.276 3.594 1.00 12.15 186 VAL A O 1
ATOM 1302 N N . GLN A 1 225 ? -16.692 -0.922 4.044 1.00 8.33 187 GLN A N 1
ATOM 1303 C CA . GLN A 1 225 ? -16.168 -1.774 5.135 1.00 8.12 187 GLN A CA 1
ATOM 1304 C C . GLN A 1 225 ? -16.263 -1.108 6.5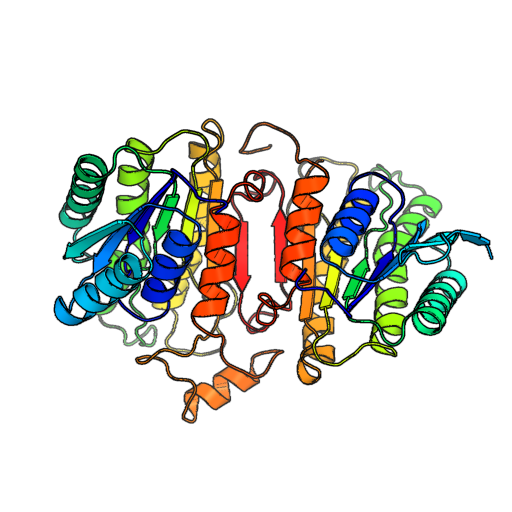24 1.00 8.98 187 GLN A C 1
ATOM 1305 O O . GLN A 1 225 ? -15.317 -0.412 6.921 1.00 9.35 187 GLN A O 1
ATOM 1311 N N . PRO A 1 226 ? -17.361 -1.270 7.227 1.00 8.20 188 PRO A N 1
ATOM 1312 C CA . PRO A 1 226 ? -17.470 -0.636 8.557 1.00 8.77 188 PRO A CA 1
ATOM 1313 C C . PRO A 1 226 ? -16.638 -1.323 9.612 1.00 7.76 188 PRO A C 1
ATOM 1314 O O . PRO A 1 226 ? -16.443 -2.555 9.572 1.00 7.27 188 PRO A O 1
ATOM 1318 N N . GLY A 1 227 ? -16.275 -0.509 10.589 1.00 8.55 189 GLY A N 1
ATOM 1319 C CA . GLY A 1 227 ? -15.813 -1.050 11.886 1.00 10.25 189 GLY A CA 1
ATOM 1320 C C . GLY A 1 227 ? -17.027 -1.262 12.769 1.00 9.88 189 GLY A C 1
ATOM 1321 O O . GLY A 1 227 ? -18.170 -1.337 12.347 1.00 10.81 189 GLY A O 1
ATOM 1322 N N . PRO A 1 228 ? -16.681 -1.333 14.086 1.00 10.16 190 PRO A N 1
ATOM 1323 C CA . PRO A 1 228 ? -17.777 -1.436 15.016 1.00 11.71 190 PRO A CA 1
ATOM 1324 C C . PRO A 1 228 ? -18.760 -0.298 14.982 1.00 9.35 190 PRO A C 1
ATOM 1325 O O . PRO A 1 228 ? -18.310 0.840 14.997 1.00 11.12 190 PRO A O 1
ATOM 1329 N N . VAL A 1 229 ? -20.034 -0.592 15.003 1.00 10.89 191 VAL A N 1
ATOM 1330 C CA . VAL A 1 229 ? -21.094 0.380 14.973 1.00 10.31 191 VAL A CA 1
ATOM 1331 C C . VAL A 1 229 ? -22.056 0.039 16.113 1.00 10.21 191 VAL A C 1
ATOM 1332 O O . VAL A 1 229 ? -22.370 -1.066 16.315 1.00 12.36 191 VAL A O 1
ATOM 1336 N N . ASP A 1 230 ? -22.509 1.044 16.825 1.00 9.69 192 ASP A N 1
ATOM 1337 C CA . ASP A 1 230 ? -23.369 0.885 18.009 1.00 9.88 192 ASP A CA 1
ATOM 1338 C C . ASP A 1 230 ? -24.757 0.428 17.598 1.00 10.55 192 ASP A C 1
ATOM 1339 O O . ASP A 1 230 ? -25.494 1.204 17.090 1.00 12.91 192 ASP A O 1
ATOM 1344 N N . THR A 1 231 ? -25.069 -0.834 17.807 1.00 10.29 193 THR A N 1
ATOM 1345 C CA . THR A 1 231 ? -26.382 -1.346 17.460 1.00 13.14 193 THR A CA 1
ATOM 1346 C C . THR A 1 231 ? -26.859 -2.157 18.672 1.00 12.17 193 THR A C 1
ATOM 1347 O O . THR A 1 231 ? -26.161 -2.517 19.614 1.00 13.34 193 THR A O 1
ATOM 1351 N N . GLU A 1 232 ? -28.017 -2.548 18.534 1.00 13.10 194 GLU A N 1
ATOM 1352 C CA . GLU A 1 232 ? -28.638 -3.138 19.698 1.00 13.42 194 GLU A CA 1
ATOM 1353 C C . GLU A 1 232 ? -28.258 -4.594 19.926 1.00 12.85 194 GLU A C 1
ATOM 1354 O O . GLU A 1 232 ? -28.070 -5.012 21.033 1.00 16.42 194 GLU A O 1
ATOM 1360 N N . MET A 1 233 ? -27.702 -5.279 18.883 1.00 14.05 195 MET A N 1
ATOM 1361 C CA . MET A 1 233 ? -27.000 -6.520 19.086 1.00 16.00 195 MET A CA 1
ATOM 1362 C C . MET A 1 233 ? -25.463 -6.433 19.194 1.00 17.05 195 MET A C 1
ATOM 1363 O O . MET A 1 233 ? -24.774 -7.342 19.741 1.00 18.19 195 MET A O 1
ATOM 1368 N N . ASN A 1 234 ? -24.899 -5.230 18.889 1.00 14.66 196 ASN A N 1
ATOM 1369 C CA . ASN A 1 234 ? -23.427 -4.969 19.112 1.00 15.50 196 ASN A CA 1
ATOM 1370 C C . ASN A 1 234 ? -23.280 -3.609 19.734 1.00 14.65 196 ASN A C 1
ATOM 1371 O O . ASN A 1 234 ? -22.885 -2.642 19.083 1.00 13.15 196 ASN A O 1
ATOM 1376 N N . PRO A 1 235 ? -23.665 -3.494 21.008 1.00 10.89 197 PRO A N 1
ATOM 1377 C CA . PRO A 1 235 ? -23.756 -2.162 21.578 1.00 12.93 197 PRO A CA 1
ATOM 1378 C C . PRO A 1 235 ? -22.407 -1.647 22.049 1.00 11.11 197 PRO A C 1
ATOM 1379 O O . PRO A 1 235 ? -21.467 -2.474 22.399 1.00 12.93 197 PRO A O 1
ATOM 1383 N N . ASP A 1 236 ? -22.246 -0.321 22.025 1.00 12.92 198 ASP A N 1
ATOM 1384 C CA . ASP A 1 236 ? -21.023 0.311 22.562 1.00 12.54 198 ASP A CA 1
ATOM 1385 C C . ASP A 1 236 ? -21.207 0.275 24.065 1.00 14.68 198 ASP A C 1
ATOM 1386 O O . ASP A 1 236 ? -21.618 1.334 24.650 1.00 17.72 198 ASP A O 1
ATOM 1391 N N . ALA A 1 237 ? -20.900 -0.837 24.659 1.00 14.92 199 ALA A N 1
ATOM 1392 C CA . ALA A 1 237 ? -21.074 -0.946 26.158 1.00 19.70 199 ALA A CA 1
ATOM 1393 C C . ALA A 1 237 ? -20.371 -2.271 26.486 1.00 20.78 199 ALA A C 1
ATOM 1394 O O . ALA A 1 237 ? -20.454 -3.196 25.719 1.00 24.22 199 ALA A O 1
ATOM 1396 N N . GLY A 1 238 ? -19.656 -2.352 27.627 1.00 24.85 200 GLY A N 1
ATOM 1397 C CA . GLY A 1 238 ? -19.129 -3.662 28.067 1.00 25.95 200 GLY A CA 1
ATOM 1398 C C . GLY A 1 238 ? -17.644 -3.778 27.733 1.00 28.58 200 GLY A C 1
ATOM 1399 O O . GLY A 1 238 ? -17.090 -2.908 27.001 1.00 28.02 200 GLY A O 1
ATOM 1400 N N . GLU A 1 239 ? -16.995 -4.823 28.189 1.00 30.85 201 GLU A N 1
ATOM 1401 C CA . GLU A 1 239 ? -15.548 -4.926 27.979 1.00 32.75 201 GLU A CA 1
ATOM 1402 C C . GLU A 1 239 ? -15.090 -5.303 26.602 1.00 31.54 201 GLU A C 1
ATOM 1403 O O . GLU A 1 239 ? -14.040 -4.912 26.203 1.00 32.82 201 GLU A O 1
ATOM 1409 N N . PHE A 1 240 ? -15.858 -6.057 25.884 1.00 28.53 202 PHE A N 1
ATOM 1410 C CA . PHE A 1 240 ? -15.486 -6.348 24.518 1.00 30.30 202 PHE A CA 1
ATOM 1411 C C . PHE A 1 240 ? -15.450 -4.970 23.745 1.00 27.93 202 PHE A C 1
ATOM 1412 O O . PHE A 1 240 ? -14.511 -4.696 22.984 1.00 26.52 202 PHE A O 1
ATOM 1420 N N . ALA A 1 241 ? -16.470 -4.121 23.960 1.00 23.18 203 ALA A N 1
ATOM 1421 C CA . ALA A 1 241 ? -16.498 -2.849 23.204 1.00 19.73 203 ALA A CA 1
ATOM 1422 C C . ALA A 1 241 ? -15.279 -2.050 23.587 1.00 22.19 203 ALA A C 1
ATOM 1423 O O . ALA A 1 241 ? -14.653 -1.408 22.755 1.00 20.33 203 ALA A O 1
ATOM 1425 N N . ASP A 1 242 ? -14.899 -2.042 24.877 1.00 22.66 204 ASP A N 1
ATOM 1426 C CA . ASP A 1 242 ? -13.742 -1.298 25.310 1.00 24.48 204 ASP A CA 1
ATOM 1427 C C . ASP A 1 242 ? -12.432 -1.849 24.651 1.00 25.32 204 ASP A C 1
ATOM 1428 O O . ASP A 1 242 ? -11.538 -1.068 24.196 1.00 25.32 204 ASP A O 1
ATOM 1433 N N . GLN A 1 243 ? -12.341 -3.161 24.481 1.00 26.62 205 GLN A N 1
ATOM 1434 C CA . GLN A 1 243 ? -11.171 -3.725 23.760 1.00 28.01 205 GLN A CA 1
ATOM 1435 C C . GLN A 1 243 ? -11.097 -3.379 22.308 1.00 26.22 205 GLN A C 1
ATOM 1436 O O . GLN A 1 243 ? -9.983 -3.147 21.787 1.00 26.12 205 GLN A O 1
ATOM 1442 N N . LEU A 1 244 ? -12.231 -3.405 21.614 1.00 20.53 206 LEU A N 1
ATOM 1443 C CA . LEU A 1 244 ? -12.253 -2.963 20.217 1.00 19.73 206 LEU A CA 1
ATOM 1444 C C . LEU A 1 244 ? -11.869 -1.512 20.137 1.00 19.44 206 LEU A C 1
ATOM 1445 O O . LEU A 1 244 ? -11.065 -1.183 19.261 1.00 17.83 206 LEU A O 1
ATOM 1450 N N . LYS A 1 245 ? -12.405 -0.605 20.959 1.00 17.00 207 LYS A N 1
ATOM 1451 C CA . LYS A 1 245 ? -12.030 0.776 20.909 1.00 15.95 207 LYS A CA 1
ATOM 1452 C C . LYS A 1 245 ? -10.575 1.015 21.090 1.00 18.70 207 LYS A C 1
ATOM 1453 O O . LYS A 1 245 ? -10.005 1.954 20.500 1.00 17.65 207 LYS A O 1
ATOM 1459 N N . GLN A 1 246 ? -9.923 0.186 21.883 1.00 18.53 208 GLN A N 1
ATOM 1460 C CA . GLN A 1 246 ? -8.496 0.397 21.999 1.00 21.62 208 GLN A CA 1
ATOM 1461 C C . GLN A 1 246 ? -7.685 0.150 20.733 1.00 20.99 208 GLN A C 1
ATOM 1462 O O . GLN A 1 246 ? -6.510 0.602 20.630 1.00 22.58 208 GLN A O 1
ATOM 1468 N N . LEU A 1 247 ? -8.269 -0.605 19.826 1.00 17.35 209 LEU A N 1
ATOM 1469 C CA . LEU A 1 247 ? -7.624 -0.921 18.569 1.00 18.72 209 LEU A CA 1
ATOM 1470 C C . LEU A 1 247 ? -7.914 0.171 17.536 1.00 17.27 209 LEU A C 1
ATOM 1471 O O . LEU A 1 247 ? -7.324 0.170 16.425 1.00 18.01 209 LEU A O 1
ATOM 1476 N N . MET A 1 248 ? -8.778 1.132 17.849 1.00 14.96 210 MET A N 1
ATOM 1477 C CA . MET A 1 248 ? -9.239 2.126 16.875 1.00 14.79 210 MET A CA 1
ATOM 1478 C C . MET A 1 248 ? -8.480 3.414 17.118 1.00 15.18 210 MET A C 1
ATOM 1479 O O . MET A 1 248 ? -8.097 3.756 18.228 1.00 17.56 210 MET A O 1
ATOM 1484 N N . ALA A 1 249 ? -8.298 4.213 16.051 1.00 12.35 211 ALA A N 1
ATOM 1485 C CA . ALA A 1 249 ? -7.581 5.470 16.165 1.00 13.96 211 ALA A CA 1
ATOM 1486 C C . ALA A 1 249 ? -8.413 6.470 16.821 1.00 16.72 211 ALA A C 1
ATOM 1487 O O . ALA A 1 249 ? -7.878 7.293 17.632 1.00 18.67 211 ALA A O 1
ATOM 1489 N N . ILE A 1 250 ? -9.716 6.358 16.606 1.00 16.33 212 ILE A N 1
ATOM 1490 C CA . ILE A 1 250 ? -10.672 7.254 17.216 1.00 22.45 212 ILE A CA 1
ATOM 1491 C C . ILE A 1 250 ? -11.220 6.807 18.574 1.00 24.53 212 ILE A C 1
ATOM 1492 O O . ILE A 1 250 ? -11.956 7.579 19.190 1.00 30.01 212 ILE A O 1
ATOM 1497 N N . GLY A 1 251 ? -10.912 5.606 19.076 1.00 25.35 213 GLY A N 1
ATOM 1498 C CA . GLY A 1 251 ? -11.564 5.314 20.393 1.00 24.92 213 GLY A CA 1
ATOM 1499 C C . GLY A 1 251 ? -13.104 5.559 20.662 1.00 24.54 213 GLY A C 1
ATOM 1500 O O . GLY A 1 251 ? -13.542 5.824 21.789 1.00 25.96 213 GLY A O 1
ATOM 1501 N N . ARG A 1 252 ? -13.932 5.301 19.649 1.00 19.81 214 ARG A N 1
ATOM 1502 C CA . ARG A 1 252 ? -15.391 5.243 19.848 1.00 18.28 214 ARG A CA 1
ATOM 1503 C C . ARG A 1 252 ? -16.118 4.475 18.731 1.00 14.61 214 ARG A C 1
ATOM 1504 O O . ARG A 1 252 ? -15.703 4.551 17.574 1.00 15.23 214 ARG A O 1
ATOM 1512 N N . TYR A 1 253 ? -17.194 3.744 19.049 1.00 11.65 215 TYR A N 1
ATOM 1513 C CA . TYR A 1 253 ? -17.902 3.076 17.998 1.00 11.55 215 TYR A CA 1
ATOM 1514 C C . TYR A 1 253 ? -18.494 4.082 17.022 1.00 9.75 215 TYR A C 1
ATOM 1515 O O . TYR A 1 253 ? -18.720 5.284 17.283 1.00 10.74 215 TYR A O 1
ATOM 1524 N N . GLY A 1 254 ? -18.671 3.565 15.788 1.00 8.97 216 GLY A N 1
ATOM 1525 C CA . GLY A 1 254 ? -19.374 4.342 14.760 1.00 9.55 216 GLY A CA 1
ATOM 1526 C C . GLY A 1 254 ? -20.878 4.446 15.072 1.00 7.95 216 GLY A C 1
ATOM 1527 O O . GLY A 1 254 ? -21.336 3.561 15.864 1.00 10.94 216 GLY A O 1
ATOM 1528 N N . LYS A 1 255 ? -21.595 5.397 14.480 1.00 9.31 217 LYS A N 1
ATOM 1529 C CA . LYS A 1 255 ? -23.040 5.496 14.638 1.00 8.67 217 LYS A CA 1
ATOM 1530 C C . LYS A 1 255 ? -23.749 5.110 13.340 1.00 9.71 217 LYS A C 1
ATOM 1531 O O . LYS A 1 255 ? -23.291 5.447 12.247 1.00 9.03 217 LYS A O 1
ATOM 1537 N N . ASP A 1 256 ? -24.865 4.401 13.470 1.00 10.67 218 ASP A N 1
ATOM 1538 C CA . ASP A 1 256 ? -25.633 3.941 12.331 1.00 8.12 218 ASP A CA 1
ATOM 1539 C C . ASP A 1 256 ? -25.800 5.029 11.257 1.00 10.13 218 ASP A C 1
ATOM 1540 O O . ASP A 1 256 ? -25.683 4.778 10.094 1.00 10.88 218 ASP A O 1
ATOM 1545 N N . GLU A 1 257 ? -26.070 6.226 11.703 1.00 10.49 219 GLU A N 1
ATOM 1546 C CA . GLU A 1 257 ? -26.240 7.331 10.808 1.00 11.47 219 GLU A CA 1
ATOM 1547 C C . GLU A 1 257 ? -24.998 7.737 10.024 1.00 10.29 219 GLU A C 1
ATOM 1548 O O . GLU A 1 257 ? -25.121 8.232 8.947 1.00 11.19 219 GLU A O 1
ATOM 1554 N N . GLU A 1 258 ? -23.839 7.433 10.601 1.00 9.08 220 GLU A N 1
ATOM 1555 C CA . GLU A 1 258 ? -22.536 7.768 9.905 1.00 10.29 220 GLU A CA 1
ATOM 1556 C C . GLU A 1 258 ? -22.406 6.741 8.745 1.00 9.07 220 GLU A C 1
ATOM 1557 O O . GLU A 1 258 ? -22.039 7.109 7.611 1.00 10.34 220 GLU A O 1
ATOM 1563 N N . ILE A 1 259 ? -22.729 5.467 8.955 1.00 8.48 221 ILE A N 1
ATOM 1564 C CA . ILE A 1 259 ? -22.667 4.515 7.850 1.00 8.99 221 ILE A CA 1
ATOM 1565 C C . ILE A 1 259 ? -23.694 4.883 6.844 1.00 9.05 221 ILE A C 1
ATOM 1566 O O . ILE A 1 259 ? -23.454 4.885 5.590 1.00 8.80 221 ILE A O 1
ATOM 1571 N N . ALA A 1 260 ? -24.948 5.267 7.271 1.00 8.75 222 ALA A N 1
ATOM 1572 C CA . ALA A 1 260 ? -25.900 5.677 6.254 1.00 9.30 222 ALA A CA 1
ATOM 1573 C C . ALA A 1 260 ? -25.535 6.851 5.446 1.00 9.04 222 ALA A C 1
ATOM 1574 O O . ALA A 1 260 ? -25.867 6.886 4.247 1.00 10.20 222 ALA A O 1
ATOM 1576 N N . GLY A 1 261 ? -24.846 7.813 6.070 1.00 8.33 223 GLY A N 1
ATOM 1577 C CA . GLY A 1 261 ? -24.455 8.982 5.295 1.00 9.65 223 GLY A CA 1
ATOM 1578 C C . GLY A 1 261 ? -23.407 8.652 4.187 1.00 8.68 223 GLY A C 1
ATOM 1579 O O . GLY A 1 261 ? -23.438 9.156 3.063 1.00 10.04 223 GLY A O 1
ATOM 1580 N N . PHE A 1 262 ? -22.521 7.665 4.487 1.00 8.11 224 PHE A N 1
ATOM 1581 C CA . PHE A 1 262 ? -21.532 7.270 3.455 1.00 9.48 224 PHE A CA 1
ATOM 1582 C C . PHE A 1 262 ? -22.197 6.526 2.385 1.00 6.93 224 PHE A C 1
ATOM 1583 O O . PHE A 1 262 ? -21.912 6.784 1.180 1.00 9.34 224 PHE A O 1
ATOM 1591 N N . VAL A 1 263 ? -23.110 5.599 2.727 1.00 7.48 225 VAL A N 1
ATOM 1592 C CA . VAL A 1 263 ? -23.843 4.870 1.678 1.00 7.94 225 VAL A CA 1
ATOM 1593 C C . VAL A 1 263 ? -24.678 5.825 0.849 1.00 9.27 225 VAL A C 1
ATOM 1594 O O . VAL A 1 263 ? -24.671 5.701 -0.437 1.00 9.51 225 VAL A O 1
ATOM 1598 N N . ALA A 1 264 ? -25.319 6.856 1.421 1.00 6.99 226 ALA A N 1
ATOM 1599 C CA . ALA A 1 264 ? -26.086 7.789 0.580 1.00 9.56 226 ALA A CA 1
ATOM 1600 C C . ALA A 1 264 ? -25.170 8.581 -0.305 1.00 8.73 226 ALA A C 1
ATOM 1601 O O . ALA A 1 264 ? -25.591 8.865 -1.454 1.00 10.57 226 ALA A O 1
ATOM 1603 N N . TYR A 1 265 ? -23.979 8.923 0.101 1.00 8.78 227 TYR A N 1
ATOM 1604 C CA . TYR A 1 265 ? -23.112 9.633 -0.772 1.00 8.39 227 TYR A CA 1
ATOM 1605 C C . TYR A 1 265 ? -22.735 8.743 -1.952 1.00 8.61 227 TYR A C 1
ATOM 1606 O O . TYR A 1 265 ? -22.794 9.198 -3.080 1.00 8.26 227 TYR A O 1
ATOM 1615 N N . LEU A 1 266 ? -22.366 7.487 -1.650 1.00 6.97 228 LEU A N 1
ATOM 1616 C CA . LEU A 1 266 ? -21.987 6.597 -2.744 1.00 7.97 228 LEU A CA 1
ATOM 1617 C C . LEU A 1 266 ? -23.153 6.314 -3.665 1.00 8.23 228 LEU A C 1
ATOM 1618 O O . LEU A 1 266 ? -22.929 6.024 -4.878 1.00 9.60 228 LEU A O 1
ATOM 1623 N N . ALA A 1 267 ? -24.377 6.397 -3.169 1.00 8.01 229 ALA A N 1
ATOM 1624 C CA . ALA A 1 267 ? -25.573 6.106 -4.062 1.00 9.00 229 ALA A CA 1
ATOM 1625 C C . ALA A 1 267 ? -25.954 7.273 -4.887 1.00 10.33 229 ALA A C 1
ATOM 1626 O O . ALA A 1 267 ? -26.864 7.109 -5.713 1.00 12.14 229 ALA A O 1
ATOM 1628 N N . GLY A 1 268 ? -25.326 8.417 -4.673 1.00 9.28 230 GLY A N 1
ATOM 1629 C CA . GLY A 1 268 ? -25.815 9.676 -5.240 1.00 10.59 230 GLY A CA 1
ATOM 1630 C C . GLY A 1 268 ? -25.146 10.119 -6.548 1.00 10.53 230 GLY A C 1
ATOM 1631 O O . GLY A 1 268 ? -24.247 9.460 -7.080 1.00 10.31 230 GLY A O 1
ATOM 1632 N N . PRO A 1 269 ? -25.510 11.319 -6.969 1.00 10.70 231 PRO A N 1
ATOM 1633 C CA . PRO A 1 269 ? -25.090 11.752 -8.314 1.00 12.24 231 PRO A CA 1
ATOM 1634 C C . PRO A 1 269 ? -23.613 12.278 -8.333 1.00 10.86 231 PRO A C 1
ATOM 1635 O O . PRO A 1 269 ? -23.120 12.583 -9.427 1.00 16.01 231 PRO A O 1
ATOM 1639 N N . GLN A 1 270 ? -22.951 12.421 -7.184 1.00 9.92 232 GLN A N 1
ATOM 1640 C CA . GLN A 1 270 ? -21.558 12.828 -7.224 1.00 10.66 232 GLN A CA 1
ATOM 1641 C C . GLN A 1 270 ? -20.589 11.699 -7.149 1.00 10.09 232 GLN A C 1
ATOM 1642 O O . GLN A 1 270 ? -19.356 11.880 -7.251 1.00 12.16 232 GLN A O 1
ATOM 1648 N N . ALA A 1 271 ? -21.100 10.437 -7.092 1.00 9.75 233 ALA A N 1
ATOM 1649 C CA . ALA A 1 271 ? -20.234 9.292 -6.893 1.00 9.55 233 ALA A CA 1
ATOM 1650 C C . ALA A 1 271 ? -20.113 8.373 -8.089 1.00 10.20 233 ALA A C 1
ATOM 1651 O O . ALA A 1 271 ? -19.680 7.221 -7.982 1.00 10.10 233 ALA A O 1
ATOM 1653 N N . GLY A 1 272 ? -20.378 8.847 -9.332 1.00 9.95 234 GLY A N 1
ATOM 1654 C CA . GLY A 1 272 ? -20.347 7.925 -10.516 1.00 10.07 234 GLY A CA 1
ATOM 1655 C C . GLY A 1 272 ? -18.958 7.544 -10.925 1.00 10.60 234 GLY A C 1
ATOM 1656 O O . GLY A 1 272 ? -18.894 6.639 -11.786 1.00 13.11 234 GLY A O 1
ATOM 1657 N N . TYR A 1 273 ? -17.900 8.162 -10.392 1.00 8.99 235 TYR A N 1
ATOM 1658 C CA . TYR A 1 273 ? -16.526 7.777 -10.673 1.00 10.18 235 TYR A CA 1
ATOM 1659 C C . TYR A 1 273 ? -15.923 6.884 -9.622 1.00 10.32 235 TYR A C 1
ATOM 1660 O O . TYR A 1 273 ? -14.739 6.502 -9.740 1.00 12.31 235 TYR A O 1
ATOM 1669 N N . ILE A 1 274 ? -16.664 6.588 -8.551 1.00 8.25 236 ILE A N 1
ATOM 1670 C CA . ILE A 1 274 ? -16.172 5.684 -7.530 1.00 7.82 236 ILE A CA 1
ATOM 1671 C C . ILE A 1 274 ? -16.686 4.291 -7.867 1.00 7.88 236 ILE A C 1
ATOM 1672 O O . ILE A 1 274 ? -17.889 4.053 -7.818 1.00 8.65 236 ILE A O 1
ATOM 1677 N N . THR A 1 275 ? -15.772 3.383 -8.288 1.00 6.65 237 THR A N 1
ATOM 1678 C CA . THR A 1 275 ? -16.277 2.020 -8.531 1.00 8.36 237 THR A CA 1
ATOM 1679 C C . THR A 1 275 ? -15.127 1.028 -8.366 1.00 7.87 237 THR A C 1
ATOM 1680 O O . THR A 1 275 ? -13.928 1.357 -8.610 1.00 8.06 237 THR A O 1
ATOM 1684 N N . GLY A 1 276 ? -15.506 -0.183 -7.950 1.00 7.73 238 GLY A N 1
ATOM 1685 C CA . GLY A 1 276 ? -14.555 -1.254 -7.735 1.00 6.92 238 GLY A CA 1
ATOM 1686 C C . GLY A 1 276 ? -13.869 -1.163 -6.382 1.00 8.38 238 GLY A C 1
ATOM 1687 O O . GLY A 1 276 ? -12.994 -1.998 -6.153 1.00 10.84 238 GLY A O 1
ATOM 1688 N N . ALA A 1 277 ? -14.217 -0.188 -5.578 1.00 8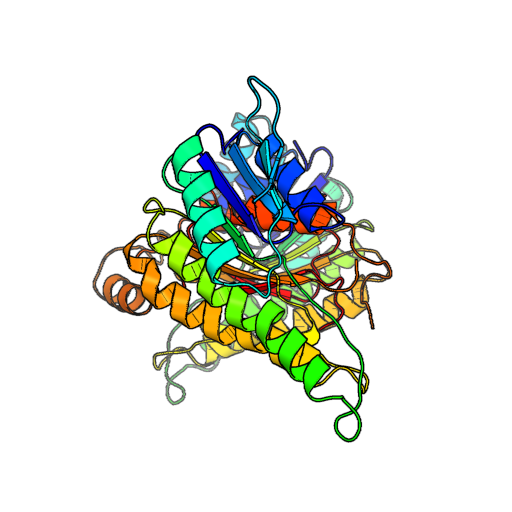.02 239 ALA A N 1
ATOM 1689 C CA . ALA A 1 277 ? -13.385 0.119 -4.388 1.00 9.15 239 ALA A CA 1
ATOM 1690 C C . ALA A 1 277 ? -13.927 -0.527 -3.134 1.00 9.10 239 ALA A C 1
ATOM 1691 O O . ALA A 1 277 ? -15.130 -0.751 -2.965 1.00 8.73 239 ALA A O 1
ATOM 1693 N N . SER A 1 278 ? -12.975 -0.825 -2.273 1.00 8.92 240 SER A N 1
ATOM 1694 C CA . SER A 1 278 ? -13.283 -1.275 -0.869 1.00 8.31 240 SER A CA 1
ATOM 1695 C C . SER A 1 278 ? -12.924 -0.071 -0.005 1.00 9.96 240 SER A C 1
ATOM 1696 O O . SER A 1 278 ? -11.780 0.394 -0.046 1.00 11.71 240 SER A O 1
ATOM 1699 N N . LEU A 1 279 ? -13.884 0.507 0.694 1.00 8.13 241 LEU A N 1
ATOM 1700 C CA . LEU A 1 279 ? -13.846 1.833 1.287 1.00 8.37 241 LEU A CA 1
ATOM 1701 C C . LEU A 1 279 ? -14.078 1.678 2.786 1.00 7.62 241 LEU A C 1
ATOM 1702 O O . LEU A 1 279 ? -15.198 1.346 3.225 1.00 9.26 241 LEU A O 1
ATOM 1707 N N . SER A 1 280 ? -13.042 1.852 3.565 1.00 9.01 242 SER A N 1
ATOM 1708 C CA . SER A 1 280 ? -13.145 1.629 5.022 1.00 8.77 242 SER A CA 1
ATOM 1709 C C . SER A 1 280 ? -13.738 2.792 5.764 1.00 9.79 242 SER A C 1
ATOM 1710 O O . SER A 1 280 ? -13.262 3.963 5.663 1.00 9.01 242 SER A O 1
ATOM 1713 N N . ILE A 1 281 ? -14.682 2.500 6.680 1.00 8.12 243 ILE A N 1
ATOM 1714 C CA . ILE A 1 281 ? -15.267 3.509 7.552 1.00 7.67 243 ILE A CA 1
ATOM 1715 C C . ILE A 1 281 ? -15.301 2.829 8.930 1.00 8.26 243 ILE A C 1
ATOM 1716 O O . ILE A 1 281 ? -16.314 2.166 9.353 1.00 9.49 243 ILE A O 1
ATOM 1721 N N . ASP A 1 282 ? -14.150 2.896 9.587 1.00 8.17 244 ASP A N 1
ATOM 1722 C CA . ASP A 1 282 ? -13.876 2.020 10.728 1.00 6.96 244 ASP A CA 1
ATOM 1723 C C . ASP A 1 282 ? -13.149 2.668 11.876 1.00 6.38 244 ASP A C 1
ATOM 1724 O O . ASP A 1 282 ? -12.619 1.923 12.740 1.00 8.41 244 ASP A O 1
ATOM 1729 N N . GLY A 1 283 ? -13.155 3.995 11.956 1.00 8.00 245 GLY A N 1
ATOM 1730 C CA . GLY A 1 283 ? -12.533 4.635 13.086 1.00 8.84 245 GLY A CA 1
ATOM 1731 C C . GLY A 1 283 ? -11.035 4.401 13.174 1.00 9.30 245 GLY A C 1
ATOM 1732 O O . GLY A 1 283 ? -10.415 4.573 14.224 1.00 10.78 245 GLY A O 1
ATOM 1733 N N . GLY A 1 284 ? -10.438 3.979 12.051 1.00 7.81 246 GLY A N 1
ATOM 1734 C CA . GLY A 1 284 ? -8.997 3.642 12.114 1.00 9.89 246 GLY A CA 1
ATOM 1735 C C . GLY A 1 284 ? -8.724 2.240 12.650 1.00 10.38 246 GLY A C 1
ATOM 1736 O O . GLY A 1 284 ? -7.550 1.939 12.867 1.00 11.87 246 GLY A O 1
ATOM 1737 N N . PHE A 1 285 ? -9.721 1.365 12.796 1.00 9.06 247 PHE A N 1
ATOM 1738 C CA . PHE A 1 285 ? -9.473 -0.047 13.226 1.00 9.86 247 PHE A CA 1
ATOM 1739 C C . PHE A 1 285 ? -8.366 -0.713 12.371 1.00 10.47 247 PHE A C 1
ATOM 1740 O O . PHE A 1 285 ? -7.395 -1.300 12.920 1.00 13.03 247 PHE A O 1
ATOM 1748 N N . SER A 1 286 ? -8.423 -0.508 11.139 1.00 10.32 248 SER A N 1
ATOM 1749 C CA . SER A 1 286 ? -7.466 -1.175 10.253 1.00 11.59 248 SER A CA 1
ATOM 1750 C C . SER A 1 286 ? -6.253 -0.337 9.902 1.00 15.59 248 SER A C 1
ATOM 1751 O O . SER A 1 286 ? -5.385 -0.847 9.118 1.00 18.33 248 SER A O 1
ATOM 1754 N N . ALA A 1 287 ? -6.009 0.809 10.497 1.00 15.02 249 ALA A N 1
ATOM 1755 C CA . ALA A 1 287 ? -4.719 1.494 10.259 1.00 18.46 249 ALA A CA 1
ATOM 1756 C C . ALA A 1 287 ? -3.418 0.678 10.591 1.00 18.33 249 ALA A C 1
ATOM 1757 O O . ALA A 1 287 ? -3.376 0.032 11.603 1.00 18.13 249 ALA A O 1
ATOM 1759 N N . HIS B 1 43 ? -24.859 24.844 4.101 1.00 37.56 5 HIS B N 1
ATOM 1760 C CA . HIS B 1 43 ? -23.535 25.349 4.589 1.00 30.92 5 HIS B CA 1
ATOM 1761 C C . HIS B 1 43 ? -23.019 24.728 5.863 1.00 24.74 5 HIS B C 1
ATOM 1762 O O . HIS B 1 43 ? -22.759 25.425 6.829 1.00 24.36 5 HIS B O 1
ATOM 1769 N N . PRO B 1 44 ? -22.771 23.427 5.848 1.00 25.94 6 PRO B N 1
ATOM 1770 C CA . PRO B 1 44 ? -22.322 22.751 7.027 1.00 26.48 6 PRO B CA 1
ATOM 1771 C C . PRO B 1 44 ? -20.909 23.128 7.447 1.00 25.94 6 PRO B C 1
ATOM 1772 O O . PRO B 1 44 ? -20.554 22.992 8.636 1.00 30.97 6 PRO B O 1
ATOM 1776 N N . LEU B 1 45 ? -20.122 23.716 6.528 1.00 23.17 7 LEU B N 1
ATOM 1777 C CA . LEU B 1 45 ? -18.800 24.258 6.923 1.00 20.28 7 LEU B CA 1
ATOM 1778 C C . LEU B 1 45 ? -18.854 25.698 7.329 1.00 18.54 7 LEU B C 1
ATOM 1779 O O . LEU B 1 45 ? -17.847 26.352 7.528 1.00 17.29 7 LEU B O 1
ATOM 1784 N N . GLN B 1 46 ? -20.083 26.265 7.562 1.00 18.88 8 GLN B N 1
ATOM 1785 C CA . GLN B 1 46 ? -20.115 27.584 8.112 1.00 18.81 8 GLN B CA 1
ATOM 1786 C C . GLN B 1 46 ? -19.343 27.753 9.398 1.00 19.12 8 GLN B C 1
ATOM 1787 O O . GLN B 1 46 ? -19.486 26.914 10.327 1.00 22.01 8 GLN B O 1
ATOM 1793 N N . GLY B 1 47 ? -18.478 28.752 9.460 1.00 19.30 9 GLY B N 1
ATOM 1794 C CA . GLY B 1 47 ? -17.591 28.973 10.588 1.00 18.60 9 GLY B CA 1
ATOM 1795 C C . GLY B 1 47 ? -16.292 28.155 10.590 1.00 18.11 9 GLY B C 1
ATOM 1796 O O . GLY B 1 47 ? -15.494 28.327 11.506 1.00 19.32 9 GLY B O 1
ATOM 1797 N N . LYS B 1 48 ? -16.136 27.229 9.642 1.00 16.76 10 LYS B N 1
ATOM 1798 C CA . LYS B 1 48 ? -14.933 26.403 9.657 1.00 14.77 10 LYS B CA 1
ATOM 1799 C C . LYS B 1 48 ? -13.836 27.032 8.771 1.00 12.63 10 LYS B C 1
ATOM 1800 O O . LYS B 1 48 ? -14.112 27.924 7.922 1.00 12.07 10 LYS B O 1
ATOM 1806 N N . VAL B 1 49 ? -12.622 26.588 8.988 1.00 10.36 11 VAL B N 1
ATOM 1807 C CA . VAL B 1 49 ? -11.463 27.148 8.251 1.00 9.23 11 VAL B CA 1
ATOM 1808 C C . VAL B 1 49 ? -10.709 26.001 7.569 1.00 9.70 11 VAL B C 1
ATOM 1809 O O . VAL B 1 49 ? -10.374 24.980 8.187 1.00 9.71 11 VAL B O 1
ATOM 1813 N N . ALA B 1 50 ? -10.455 26.163 6.273 1.00 10.13 12 ALA B N 1
ATOM 1814 C CA . ALA B 1 50 ? -9.701 25.156 5.465 1.00 10.21 12 ALA B CA 1
ATOM 1815 C C . ALA B 1 50 ? -8.482 25.744 4.852 1.00 10.90 12 ALA B C 1
ATOM 1816 O O . ALA B 1 50 ? -8.433 26.922 4.485 1.00 10.38 12 ALA B O 1
ATOM 1818 N N . PHE B 1 51 ? -7.450 24.900 4.731 1.00 8.70 13 PHE B N 1
ATOM 1819 C CA . PHE B 1 51 ? -6.209 25.228 4.041 1.00 7.29 13 PHE B CA 1
ATOM 1820 C C . PHE B 1 51 ? -6.053 24.219 2.877 1.00 9.52 13 PHE B C 1
ATOM 1821 O O . PHE B 1 51 ? -6.117 22.979 3.195 1.00 8.72 13 PHE B O 1
ATOM 1829 N N . VAL B 1 52 ? -5.915 24.677 1.610 1.00 9.15 14 VAL B N 1
ATOM 1830 C CA . VAL B 1 52 ? -5.694 23.729 0.511 1.00 8.67 14 VAL B CA 1
ATOM 1831 C C . VAL B 1 52 ? -4.310 23.976 -0.032 1.00 9.79 14 VAL B C 1
ATOM 1832 O O . VAL B 1 52 ? -4.082 25.082 -0.632 1.00 9.41 14 VAL B O 1
ATOM 1836 N N . GLN B 1 53 ? -3.414 22.999 0.052 1.00 9.27 15 GLN B N 1
ATOM 1837 C CA . GLN B 1 53 ? -2.126 23.104 -0.628 1.00 9.31 15 GLN B CA 1
ATOM 1838 C C . GLN B 1 53 ? -2.269 22.702 -2.100 1.00 11.58 15 GLN B C 1
ATOM 1839 O O . GLN B 1 53 ? -2.466 21.527 -2.409 1.00 11.75 15 GLN B O 1
ATOM 1845 N N . GLY B 1 54 ? -2.175 23.677 -3.003 1.00 11.13 16 GLY B N 1
ATOM 1846 C CA . GLY B 1 54 ? -2.356 23.418 -4.447 1.00 12.42 16 GLY B CA 1
ATOM 1847 C C . GLY B 1 54 ? -3.795 23.670 -4.798 1.00 13.60 16 GLY B C 1
ATOM 1848 O O . GLY B 1 54 ? -4.530 22.724 -5.088 1.00 17.86 16 GLY B O 1
ATOM 1849 N N . GLY B 1 55 ? -4.290 24.928 -4.793 1.00 11.57 17 GLY B N 1
ATOM 1850 C CA . GLY B 1 55 ? -5.656 25.256 -5.027 1.00 11.16 17 GLY B CA 1
ATOM 1851 C C . GLY B 1 55 ? -6.073 26.138 -6.216 1.00 12.97 17 GLY B C 1
ATOM 1852 O O . GLY B 1 55 ? -7.190 26.625 -6.271 1.00 14.76 17 GLY B O 1
ATOM 1853 N N . SER B 1 56 ? -5.115 26.325 -7.146 1.00 18.06 18 SER B N 1
ATOM 1854 C CA . SER B 1 56 ? -5.361 27.351 -8.191 1.00 19.10 18 SER B CA 1
ATOM 1855 C C . SER B 1 56 ? -5.974 26.824 -9.505 1.00 21.90 18 SER B C 1
ATOM 1856 O O . SER B 1 56 ? -6.631 27.618 -10.223 1.00 23.46 18 SER B O 1
ATOM 1859 N N . ARG B 1 57 ? -5.871 25.502 -9.782 1.00 21.85 19 ARG B N 1
ATOM 1860 C CA . ARG B 1 57 ? -6.529 25.047 -11.025 1.00 21.41 19 ARG B CA 1
ATOM 1861 C C . ARG B 1 57 ? -6.993 23.608 -10.848 1.00 21.52 19 ARG B C 1
ATOM 1862 O O . ARG B 1 57 ? -6.650 22.986 -9.804 1.00 20.00 19 ARG B O 1
ATOM 1870 N N . GLY B 1 58 ? -7.794 23.158 -11.826 1.00 20.07 20 GLY B N 1
ATOM 1871 C CA . GLY B 1 58 ? -8.212 21.716 -11.879 1.00 18.42 20 GLY B CA 1
ATOM 1872 C C . GLY B 1 58 ? -8.829 21.306 -10.538 1.00 14.18 20 GLY B C 1
ATOM 1873 O O . GLY B 1 58 ? -9.739 21.983 -10.028 1.00 16.03 20 GLY B O 1
ATOM 1874 N N . ILE B 1 59 ? -8.353 20.149 -10.087 1.00 15.81 21 ILE B N 1
ATOM 1875 C CA . ILE B 1 59 ? -8.969 19.526 -8.901 1.00 13.92 21 ILE B CA 1
ATOM 1876 C C . ILE B 1 59 ? -8.811 20.509 -7.713 1.00 12.72 21 ILE B C 1
ATOM 1877 O O . ILE B 1 59 ? -9.715 20.625 -6.889 1.00 13.86 21 ILE B O 1
ATOM 1882 N N . GLY B 1 60 ? -7.611 21.169 -7.637 1.00 15.46 22 GLY B N 1
ATOM 1883 C CA . GLY B 1 60 ? -7.361 22.059 -6.452 1.00 15.19 22 GLY B CA 1
ATOM 1884 C C . GLY B 1 60 ? -8.326 23.223 -6.447 1.00 11.53 22 GLY B C 1
ATOM 1885 O O . GLY B 1 60 ? -8.971 23.570 -5.390 1.00 11.79 22 GLY B O 1
ATOM 1886 N N . ALA B 1 61 ? -8.553 23.811 -7.631 1.00 11.63 23 ALA B N 1
ATOM 1887 C CA . ALA B 1 61 ? -9.573 24.872 -7.701 1.00 13.35 23 ALA B CA 1
ATOM 1888 C C . ALA B 1 61 ? -11.008 24.475 -7.363 1.00 10.47 23 ALA B C 1
ATOM 1889 O O . ALA B 1 61 ? -11.818 25.174 -6.732 1.00 14.84 23 ALA B O 1
ATOM 1891 N N . ALA B 1 62 ? -11.301 23.226 -7.837 1.00 10.83 24 ALA B N 1
ATOM 1892 C CA . ALA B 1 62 ? -12.623 22.715 -7.597 1.00 10.95 24 ALA B CA 1
ATOM 1893 C C . ALA B 1 62 ? -12.848 22.427 -6.073 1.00 10.49 24 ALA B C 1
ATOM 1894 O O . ALA B 1 62 ? -13.944 22.658 -5.572 1.00 11.47 24 ALA B O 1
ATOM 1896 N N . ILE B 1 63 ? -11.762 21.975 -5.436 1.00 10.28 25 ILE B N 1
ATOM 1897 C CA . ILE B 1 63 ? -11.851 21.739 -3.970 1.00 10.24 25 ILE B CA 1
ATOM 1898 C C . ILE B 1 63 ? -12.039 23.103 -3.226 1.00 11.08 25 ILE B C 1
ATOM 1899 O O . ILE B 1 63 ? -12.915 23.208 -2.406 1.00 11.32 25 ILE B O 1
ATOM 1904 N N . VAL B 1 64 ? -11.237 24.133 -3.632 1.00 10.61 26 VAL B N 1
ATOM 1905 C CA . VAL B 1 64 ? -11.445 25.463 -2.990 1.00 10.80 26 VAL B CA 1
ATOM 1906 C C . VAL B 1 64 ? -12.850 25.952 -3.173 1.00 10.30 26 VAL B C 1
ATOM 1907 O O . VAL B 1 64 ? -13.500 26.397 -2.222 1.00 12.80 26 VAL B O 1
ATOM 1911 N N . LYS B 1 65 ? -13.340 25.885 -4.443 1.00 11.69 27 LYS B N 1
ATOM 1912 C CA . LYS B 1 65 ? -14.701 26.402 -4.732 1.00 11.06 27 LYS B CA 1
ATOM 1913 C C . LYS B 1 65 ? -15.775 25.637 -3.993 1.00 11.75 27 LYS B C 1
ATOM 1914 O O . LYS B 1 65 ? -16.691 26.228 -3.375 1.00 13.91 27 LYS B O 1
ATOM 1920 N N . ARG B 1 66 ? -15.752 24.288 -3.843 1.00 11.24 28 ARG B N 1
ATOM 1921 C CA . ARG B 1 66 ? -16.701 23.475 -3.089 1.00 13.49 28 ARG B CA 1
ATOM 1922 C C . ARG B 1 66 ? -16.648 23.765 -1.584 1.00 10.21 28 ARG B C 1
ATOM 1923 O O . ARG B 1 66 ? -17.641 24.192 -0.995 1.00 12.40 28 ARG B O 1
ATOM 1931 N N . LEU B 1 67 ? -15.446 23.830 -1.029 1.00 9.86 29 LEU B N 1
ATOM 1932 C CA . LEU B 1 67 ? -15.381 24.167 0.451 1.00 10.35 29 LEU B CA 1
ATOM 1933 C C . LEU B 1 67 ? -15.886 25.584 0.734 1.00 10.72 29 LEU B C 1
ATOM 1934 O O . LEU B 1 67 ? -16.630 25.711 1.692 1.00 11.47 29 LEU B O 1
ATOM 1939 N N . ALA B 1 68 ? -15.512 26.550 -0.143 1.00 11.74 30 ALA B N 1
ATOM 1940 C CA . ALA B 1 68 ? -16.083 27.900 0.083 1.00 11.03 30 ALA B CA 1
ATOM 1941 C C . ALA B 1 68 ? -17.586 27.966 -0.095 1.00 12.43 30 ALA B C 1
ATOM 1942 O O . ALA B 1 68 ? -18.224 28.655 0.700 1.00 14.93 30 ALA B O 1
ATOM 1944 N N . SER B 1 69 ? -18.107 27.205 -1.066 1.00 12.37 31 SER B N 1
ATOM 1945 C CA . SER B 1 69 ? -19.547 27.178 -1.288 1.00 14.59 31 SER B CA 1
ATOM 1946 C C . SER B 1 69 ? -20.289 26.551 -0.142 1.00 17.71 31 SER B C 1
ATOM 1947 O O . SER B 1 69 ? -21.460 26.909 0.105 1.00 18.81 31 SER B O 1
ATOM 1950 N N . GLU B 1 70 ? -19.625 25.727 0.664 1.00 14.83 32 GLU B N 1
ATOM 1951 C CA . GLU B 1 70 ? -20.251 25.149 1.852 1.00 14.73 32 GLU B CA 1
ATOM 1952 C C . GLU B 1 70 ? -20.101 25.962 3.077 1.00 12.62 32 GLU B C 1
ATOM 1953 O O . GLU B 1 70 ? -20.456 25.608 4.201 1.00 16.17 32 GLU B O 1
ATOM 1959 N N . GLY B 1 71 ? -19.465 27.105 2.936 1.00 14.16 33 GLY B N 1
ATOM 1960 C CA . GLY B 1 71 ? -19.384 28.104 3.987 1.00 13.21 33 GLY B CA 1
ATOM 1961 C C . GLY B 1 71 ? -18.013 28.289 4.624 1.00 13.30 33 GLY B C 1
ATOM 1962 O O . GLY B 1 71 ? -17.805 29.074 5.576 1.00 13.91 33 GLY B O 1
ATOM 1963 N N . ALA B 1 72 ? -17.028 27.445 4.207 1.00 10.65 34 ALA B N 1
ATOM 1964 C CA . ALA B 1 72 ? -15.702 27.560 4.806 1.00 11.44 34 ALA B CA 1
ATOM 1965 C C . ALA B 1 72 ? -14.927 28.820 4.438 1.00 9.26 34 ALA B C 1
ATOM 1966 O O . ALA B 1 72 ? -15.034 29.239 3.294 1.00 12.37 34 ALA B O 1
ATOM 1968 N N . ALA B 1 73 ? -14.099 29.316 5.355 1.00 10.55 35 ALA B N 1
ATOM 1969 C CA . ALA B 1 73 ? -12.988 30.207 4.974 1.00 10.62 35 ALA B CA 1
ATOM 1970 C C . ALA B 1 73 ? -11.932 29.296 4.342 1.00 10.29 35 ALA B C 1
ATOM 1971 O O . ALA B 1 73 ? -11.754 28.151 4.824 1.00 12.23 35 ALA B O 1
ATOM 1973 N N . VAL B 1 74 ? -11.381 29.731 3.194 1.00 10.10 36 VAL B N 1
ATOM 1974 C CA . VAL B 1 74 ? -10.353 28.878 2.565 1.00 8.60 36 VAL B CA 1
ATOM 1975 C C . VAL B 1 74 ? -9.127 29.696 2.235 1.00 8.46 36 VAL B C 1
ATOM 1976 O O . VAL B 1 74 ? -9.233 30.672 1.460 1.00 10.08 36 VAL B O 1
ATOM 1980 N N . ALA B 1 75 ? -8.005 29.230 2.720 1.00 8.36 37 ALA B N 1
ATOM 1981 C CA . ALA B 1 75 ? -6.680 29.745 2.255 1.00 9.48 37 ALA B CA 1
ATOM 1982 C C . ALA B 1 75 ? -6.117 28.678 1.357 1.00 10.22 37 ALA B C 1
ATOM 1983 O O . ALA B 1 75 ? -6.226 27.471 1.716 1.00 10.64 37 ALA B O 1
ATOM 1985 N N . PHE B 1 76 ? -5.551 29.043 0.213 1.00 9.74 38 PHE B N 1
ATOM 1986 C CA . PHE B 1 76 ? -4.871 27.975 -0.577 1.00 9.40 38 PHE B CA 1
ATOM 1987 C C . PHE B 1 76 ? -3.534 28.458 -1.103 1.00 8.99 38 PHE B C 1
ATOM 1988 O O . PHE B 1 76 ? -3.371 29.704 -1.268 1.00 10.30 38 PHE B O 1
ATOM 1996 N N . THR B 1 77 ? -2.600 27.558 -1.382 1.00 8.48 39 THR B N 1
ATOM 1997 C CA . THR B 1 77 ? -1.310 27.906 -2.039 1.00 9.37 39 THR B CA 1
ATOM 1998 C C . THR B 1 77 ? -1.411 27.575 -3.507 1.00 12.88 39 THR B C 1
ATOM 1999 O O . THR B 1 77 ? -2.192 26.735 -3.969 1.00 12.49 39 THR B O 1
ATOM 2003 N N . TYR B 1 78 ? -0.608 28.329 -4.305 1.00 13.30 40 TYR B N 1
ATOM 2004 C CA . TYR B 1 78 ? -0.551 28.020 -5.757 1.00 14.07 40 TYR B CA 1
ATOM 2005 C C . TYR B 1 78 ? 0.808 28.525 -6.224 1.00 18.20 40 TYR B C 1
ATOM 2006 O O . TYR B 1 78 ? 1.488 29.288 -5.452 1.00 18.01 40 TYR B O 1
ATOM 2015 N N . ALA B 1 89 ? 6.861 36.789 -0.796 1.00 25.45 51 ALA B N 1
ATOM 2016 C CA . ALA B 1 89 ? 5.545 36.597 -0.270 1.00 21.90 51 ALA B CA 1
ATOM 2017 C C . ALA B 1 89 ? 4.491 37.431 -0.948 1.00 16.14 51 ALA B C 1
ATOM 2018 O O . ALA B 1 89 ? 4.546 38.608 -0.964 1.00 19.07 51 ALA B O 1
ATOM 2020 N N . SER B 1 90 ? 3.513 36.735 -1.519 1.00 16.71 52 SER B N 1
ATOM 2021 C CA . SER B 1 90 ? 2.411 37.368 -2.229 1.00 13.76 52 SER B CA 1
ATOM 2022 C C . SER B 1 90 ? 1.096 36.630 -1.986 1.00 12.46 52 SER B C 1
ATOM 2023 O O . SER B 1 90 ? 1.058 35.402 -1.912 1.00 13.36 52 SER B O 1
ATOM 2026 N N . ALA B 1 91 ? 0.022 37.402 -1.865 1.00 9.18 53 ALA B N 1
ATOM 2027 C CA . ALA B 1 91 ? -1.306 36.889 -1.639 1.00 8.65 53 ALA B CA 1
ATOM 2028 C C . ALA B 1 91 ? -2.358 37.838 -2.236 1.00 9.80 53 ALA B C 1
ATOM 2029 O O . ALA B 1 91 ? -2.095 38.991 -2.398 1.00 9.28 53 ALA B O 1
ATOM 2031 N N . VAL B 1 92 ? -3.528 37.283 -2.520 1.00 8.96 54 VAL B N 1
ATOM 2032 C CA . VAL B 1 92 ? -4.610 38.062 -3.052 1.00 8.98 54 VAL B CA 1
ATOM 2033 C C . VAL B 1 92 ? -5.879 37.623 -2.372 1.00 10.26 54 VAL B C 1
ATOM 2034 O O . VAL B 1 92 ? -6.085 36.430 -2.097 1.00 10.83 54 VAL B O 1
ATOM 2038 N N . THR B 1 93 ? -6.777 38.572 -2.149 1.00 9.96 55 THR B N 1
ATOM 2039 C CA . THR B 1 93 ? -8.069 38.248 -1.550 1.00 9.39 55 THR B CA 1
ATOM 2040 C C . THR B 1 93 ? -9.086 39.323 -1.955 1.00 10.19 55 THR B C 1
ATOM 2041 O O . THR B 1 93 ? -8.767 40.184 -2.786 1.00 10.06 55 THR B O 1
ATOM 2045 N N . THR B 1 94 ? -10.312 39.182 -1.473 1.00 9.47 56 THR B N 1
ATOM 2046 C CA . THR B 1 94 ? -11.348 40.213 -1.740 1.00 10.48 56 THR B CA 1
ATOM 2047 C C . THR B 1 94 ? -11.812 40.788 -0.395 1.00 9.96 56 THR B C 1
ATOM 2048 O O . THR B 1 94 ? -11.879 40.055 0.663 1.00 9.92 56 THR B O 1
ATOM 2052 N N . ALA B 1 95 ? -12.179 42.078 -0.388 1.00 10.36 57 ALA B N 1
ATOM 2053 C CA . ALA B 1 95 ? -12.677 42.640 0.861 1.00 10.62 57 ALA B CA 1
ATOM 2054 C C . ALA B 1 95 ? -14.026 42.026 1.174 1.00 9.57 57 ALA B C 1
ATOM 2055 O O . ALA B 1 95 ? -14.944 42.029 0.372 1.00 11.94 57 ALA B O 1
ATOM 2057 N N . GLY B 1 96 ? -14.097 41.578 2.449 1.00 10.95 58 GLY B N 1
ATOM 2058 C CA . GLY B 1 96 ? -15.343 40.929 2.804 1.00 11.68 58 GLY B CA 1
ATOM 2059 C C . GLY B 1 96 ? -15.431 39.465 2.404 1.00 13.87 58 GLY B C 1
ATOM 2060 O O . GLY B 1 96 ? -16.465 38.814 2.661 1.00 16.17 58 GLY B O 1
ATOM 2061 N N . GLY B 1 97 ? -14.414 38.987 1.688 1.00 11.94 59 GLY B N 1
ATOM 2062 C CA . GLY B 1 97 ? -14.331 37.615 1.176 1.00 12.07 59 GLY B CA 1
ATOM 2063 C C . GLY B 1 97 ? -13.659 36.714 2.210 1.00 12.52 59 GLY B C 1
ATOM 2064 O O . GLY B 1 97 ? -12.948 37.163 3.067 1.00 14.19 59 GLY B O 1
ATOM 2065 N N . LYS B 1 98 ? -13.825 35.431 1.972 1.00 12.63 60 LYS B N 1
ATOM 2066 C CA . LYS B 1 98 ? -13.218 34.456 2.818 1.00 12.66 60 LYS B CA 1
ATOM 2067 C C . LYS B 1 98 ? -12.367 33.462 2.046 1.00 11.67 60 LYS B C 1
ATOM 2068 O O . LYS B 1 98 ? -12.126 32.430 2.525 1.00 12.14 60 LYS B O 1
ATOM 2074 N N . VAL B 1 99 ? -11.895 33.847 0.877 1.00 9.92 61 VAL B N 1
ATOM 2075 C CA . VAL B 1 99 ? -10.906 33.005 0.167 1.00 10.47 61 VAL B CA 1
ATOM 2076 C C . VAL B 1 99 ? -9.628 33.783 0.017 1.00 10.15 61 VAL B C 1
ATOM 2077 O O . VAL B 1 99 ? -9.639 34.942 -0.555 1.00 12.73 61 VAL B O 1
ATOM 2081 N N . LEU B 1 100 ? -8.529 33.209 0.408 1.00 8.93 62 LEU B N 1
ATOM 2082 C CA . LEU B 1 100 ? -7.230 33.882 0.374 1.00 8.63 62 LEU B CA 1
ATOM 2083 C C . LEU B 1 100 ? -6.282 32.999 -0.471 1.00 9.25 62 LEU B C 1
ATOM 2084 O O . LEU B 1 100 ? -6.062 31.845 -0.104 1.00 10.11 62 LEU B O 1
ATOM 2089 N N . ALA B 1 101 ? -5.691 33.559 -1.512 1.00 9.06 63 ALA B N 1
ATOM 2090 C CA . ALA B 1 101 ? -4.753 32.830 -2.357 1.00 8.93 63 ALA B CA 1
ATOM 2091 C C . ALA B 1 101 ? -3.355 33.203 -2.051 1.00 10.74 63 ALA B C 1
ATOM 2092 O O . ALA B 1 101 ? -3.067 34.460 -2.088 1.00 12.24 63 ALA B O 1
ATOM 2094 N N . ILE B 1 102 ? -2.486 32.272 -1.770 1.00 8.01 64 ILE B N 1
ATOM 2095 C CA . ILE B 1 102 ? -1.146 32.591 -1.331 1.00 10.21 64 ILE B CA 1
ATOM 2096 C C . ILE B 1 102 ? -0.163 31.981 -2.295 1.00 12.18 64 ILE B C 1
ATOM 2097 O O . ILE B 1 102 ? -0.227 30.749 -2.543 1.00 11.74 64 ILE B O 1
ATOM 2102 N N . LYS B 1 103 ? 0.787 32.762 -2.796 1.00 12.14 65 LYS B N 1
ATOM 2103 C CA . LYS B 1 103 ? 1.835 32.210 -3.652 1.00 15.69 65 LYS B CA 1
ATOM 2104 C C . LYS B 1 103 ? 2.906 31.478 -2.835 1.00 16.69 65 LYS B C 1
ATOM 2105 O O . LYS B 1 103 ? 3.598 32.089 -2.021 1.00 23.38 65 LYS B O 1
ATOM 2111 N N . ALA B 1 104 ? 3.040 30.171 -3.057 1.00 20.47 66 ALA B N 1
ATOM 2112 C CA . ALA B 1 104 ? 4.029 29.375 -2.363 1.00 21.50 66 ALA B CA 1
ATOM 2113 C C . ALA B 1 104 ? 4.320 28.148 -3.181 1.00 24.23 66 ALA B C 1
ATOM 2114 O O . ALA B 1 104 ? 3.430 27.300 -3.328 1.00 26.71 66 ALA B O 1
ATOM 2116 N N . ASP B 1 105 ? 5.574 27.945 -3.562 1.00 24.37 67 ASP B N 1
ATOM 2117 C CA . ASP B 1 105 ? 5.927 26.622 -4.169 1.00 27.14 67 ASP B CA 1
ATOM 2118 C C . ASP B 1 105 ? 5.962 25.460 -3.130 1.00 24.44 67 ASP B C 1
ATOM 2119 O O . ASP B 1 105 ? 6.532 25.606 -2.022 1.00 24.31 67 ASP B O 1
ATOM 2124 N N . SER B 1 106 ? 5.375 24.343 -3.509 1.00 22.71 68 SER B N 1
ATOM 2125 C CA . SER B 1 106 ? 5.214 23.271 -2.621 1.00 25.73 68 SER B CA 1
ATOM 2126 C C . SER B 1 106 ? 6.512 22.558 -2.254 1.00 27.28 68 SER B C 1
ATOM 2127 O O . SER B 1 106 ? 6.543 21.891 -1.261 1.00 30.24 68 SER B O 1
ATOM 2130 N N . ALA B 1 107 ? 7.599 22.799 -2.979 1.00 27.30 69 ALA B N 1
ATOM 2131 C CA . ALA B 1 107 ? 8.885 22.247 -2.550 1.00 27.71 69 ALA B CA 1
ATOM 2132 C C . ALA B 1 107 ? 9.518 23.016 -1.445 1.00 28.82 69 ALA B C 1
ATOM 2133 O O . ALA B 1 107 ? 10.377 22.542 -0.809 1.00 31.41 69 ALA B O 1
ATOM 2135 N N . ASP B 1 108 ? 9.060 24.228 -1.204 1.00 30.38 70 ASP B N 1
ATOM 2136 C CA . ASP B 1 108 ? 9.667 25.129 -0.216 1.00 30.92 70 ASP B CA 1
ATOM 2137 C C . ASP B 1 108 ? 8.945 25.075 1.119 1.00 30.50 70 ASP B C 1
ATOM 2138 O O . ASP B 1 108 ? 7.894 25.591 1.259 1.00 30.63 70 ASP B O 1
ATOM 2143 N N . ALA B 1 109 ? 9.580 24.469 2.091 1.00 29.12 71 ALA B N 1
ATOM 2144 C CA . ALA B 1 109 ? 8.979 24.168 3.389 1.00 28.75 71 ALA B CA 1
ATOM 2145 C C . ALA B 1 109 ? 8.743 25.374 4.221 1.00 29.45 71 ALA B C 1
ATOM 2146 O O . ALA B 1 109 ? 7.718 25.491 4.842 1.00 26.61 71 ALA B O 1
ATOM 2148 N N . ALA B 1 110 ? 9.727 26.246 4.276 1.00 27.56 72 ALA B N 1
ATOM 2149 C CA . ALA B 1 110 ? 9.533 27.475 5.026 1.00 26.36 72 ALA B CA 1
ATOM 2150 C C . ALA B 1 110 ? 8.406 28.305 4.461 1.00 22.62 72 ALA B C 1
ATOM 2151 O O . ALA B 1 110 ? 7.598 28.801 5.299 1.00 23.03 72 ALA B O 1
ATOM 2153 N N . ALA B 1 111 ? 8.215 28.382 3.133 1.00 23.32 73 ALA B N 1
ATOM 2154 C CA . ALA B 1 111 ? 7.087 29.081 2.495 1.00 21.77 73 ALA B CA 1
ATOM 2155 C C . ALA B 1 111 ? 5.708 28.399 2.820 1.00 22.94 73 ALA B C 1
ATOM 2156 O O . ALA B 1 111 ? 4.709 29.141 3.047 1.00 21.32 73 ALA B O 1
ATOM 2158 N N . LEU B 1 112 ? 5.690 27.070 2.903 1.00 20.03 74 LEU B N 1
ATOM 2159 C CA . LEU B 1 112 ? 4.501 26.380 3.331 1.00 16.85 74 LEU B CA 1
ATOM 2160 C C . LEU B 1 112 ? 4.189 26.629 4.795 1.00 15.15 74 LEU B C 1
ATOM 2161 O O . LEU B 1 112 ? 3.061 26.905 5.126 1.00 14.51 74 LEU B O 1
ATOM 2166 N N . GLN B 1 113 ? 5.185 26.538 5.666 1.00 14.82 75 GLN B N 1
ATOM 2167 C CA . GLN B 1 113 ? 4.882 26.740 7.060 1.00 15.43 75 GLN B CA 1
ATOM 2168 C C . GLN B 1 113 ? 4.403 28.205 7.240 1.00 15.34 75 GLN B C 1
ATOM 2169 O O . GLN B 1 113 ? 3.389 28.437 7.965 1.00 15.85 75 GLN B O 1
ATOM 2175 N N . GLN B 1 114 ? 5.021 29.179 6.620 1.00 15.02 76 GLN B N 1
ATOM 2176 C CA . GLN B 1 114 ? 4.517 30.549 6.644 1.00 15.36 76 GLN B CA 1
ATOM 2177 C C . GLN B 1 114 ? 3.128 30.748 6.083 1.00 15.39 76 GLN B C 1
ATOM 2178 O O . GLN B 1 114 ? 2.375 31.503 6.616 1.00 16.01 76 GLN B O 1
ATOM 2184 N N . ALA B 1 115 ? 2.814 30.088 4.981 1.00 13.10 77 ALA B N 1
ATOM 2185 C CA . ALA B 1 115 ? 1.496 30.199 4.447 1.00 12.38 77 ALA B CA 1
ATOM 2186 C C . ALA B 1 115 ? 0.401 29.733 5.451 1.00 10.65 77 ALA B C 1
ATOM 2187 O O . ALA B 1 115 ? -0.656 30.284 5.556 1.00 10.99 77 ALA B O 1
ATOM 2189 N N . VAL B 1 116 ? 0.667 28.567 6.093 1.00 11.34 78 VAL B N 1
ATOM 2190 C CA . VAL B 1 116 ? -0.257 28.064 7.115 1.00 10.81 78 VAL B CA 1
ATOM 2191 C C . VAL B 1 116 ? -0.393 29.136 8.191 1.00 13.02 78 VAL B C 1
ATOM 2192 O O . VAL B 1 116 ? -1.544 29.430 8.611 1.00 12.73 78 VAL B O 1
ATOM 2196 N N . ARG B 1 117 ? 0.730 29.637 8.689 1.00 13.78 79 ARG B N 1
ATOM 2197 C CA . ARG B 1 117 ? 0.629 30.699 9.713 1.00 14.93 79 ARG B CA 1
ATOM 2198 C C . ARG B 1 117 ? -0.135 31.896 9.213 1.00 13.63 79 ARG B C 1
ATOM 2199 O O . ARG B 1 117 ? -0.908 32.486 10.019 1.00 14.08 79 ARG B O 1
ATOM 2207 N N . GLN B 1 118 ? -0.005 32.304 7.944 1.00 11.23 80 GLN B N 1
ATOM 2208 C CA . GLN B 1 118 ? -0.770 33.380 7.430 1.00 12.45 80 GLN B CA 1
ATOM 2209 C C . GLN B 1 118 ? -2.241 33.079 7.494 1.00 11.21 80 GLN B C 1
ATOM 2210 O O . GLN B 1 118 ? -3.116 33.918 7.906 1.00 11.19 80 GLN B O 1
ATOM 2216 N N . ALA B 1 119 ? -2.621 31.909 7.028 1.00 8.28 81 ALA B N 1
ATOM 2217 C CA . ALA B 1 119 ? -4.016 31.553 7.068 1.00 8.66 81 ALA B CA 1
ATOM 2218 C C . ALA B 1 119 ? -4.584 31.597 8.525 1.00 8.66 81 ALA B C 1
ATOM 2219 O O . ALA B 1 119 ? -5.713 32.071 8.636 1.00 11.19 81 ALA B O 1
ATOM 2221 N N . VAL B 1 120 ? -3.824 31.092 9.482 1.00 9.09 82 VAL B N 1
ATOM 2222 C CA . VAL B 1 120 ? -4.324 31.089 10.893 1.00 10.79 82 VAL B CA 1
ATOM 2223 C C . VAL B 1 120 ? -4.435 32.539 11.411 1.00 10.23 82 VAL B C 1
ATOM 2224 O O . VAL B 1 120 ? -5.343 32.811 12.189 1.00 11.32 82 VAL B O 1
ATOM 2228 N N . SER B 1 121 ? -3.599 33.457 10.966 1.00 9.70 83 SER B N 1
ATOM 2229 C CA . SER B 1 121 ? -3.723 34.832 11.349 1.00 10.68 83 SER B CA 1
ATOM 2230 C C . SER B 1 121 ? -5.012 35.429 10.827 1.00 12.50 83 SER B C 1
ATOM 2231 O O . SER B 1 121 ? -5.643 36.143 11.517 1.00 14.45 83 SER B O 1
ATOM 2234 N N . HIS B 1 122 ? -5.368 35.131 9.583 1.00 9.29 84 HIS B N 1
ATOM 2235 C CA . HIS B 1 122 ? -6.636 35.676 9.076 1.00 9.88 84 HIS B CA 1
ATOM 2236 C C . HIS B 1 122 ? -7.907 35.110 9.685 1.00 10.81 84 HIS B C 1
ATOM 2237 O O . HIS B 1 122 ? -8.905 35.797 9.932 1.00 12.06 84 HIS B O 1
ATOM 2244 N N . PHE B 1 123 ? -7.874 33.764 9.851 1.00 10.25 85 PHE B N 1
ATOM 2245 C CA . PHE B 1 123 ? -9.146 33.051 10.086 1.00 10.73 85 PHE B CA 1
ATOM 2246 C C . PHE B 1 123 ? -9.219 32.320 11.434 1.00 10.70 85 PHE B C 1
ATOM 2247 O O . PHE B 1 123 ? -10.359 31.812 11.722 1.00 13.86 85 PHE B O 1
ATOM 2255 N N . GLY B 1 124 ? -8.120 32.119 12.131 1.00 9.77 86 GLY B N 1
ATOM 2256 C CA . GLY B 1 124 ? -8.115 31.272 13.365 1.00 12.06 86 GLY B CA 1
ATOM 2257 C C . GLY B 1 124 ? -7.607 29.880 13.092 1.00 11.22 86 GLY B C 1
ATOM 2258 O O . GLY B 1 124 ? -7.145 29.576 12.021 1.00 12.57 86 GLY B O 1
ATOM 2259 N N . ASN B 1 125 ? -7.640 29.003 14.097 1.00 10.68 87 ASN B N 1
ATOM 2260 C CA . ASN B 1 125 ? -7.182 27.649 13.870 1.00 11.46 87 ASN B CA 1
ATOM 2261 C C . ASN B 1 125 ? -7.943 26.967 12.739 1.00 10.30 87 ASN B C 1
ATOM 2262 O O . ASN B 1 125 ? -9.106 27.198 12.380 1.00 10.24 87 ASN B O 1
ATOM 2267 N N . LEU B 1 126 ? -7.117 26.114 12.098 1.00 11.70 88 LEU B N 1
ATOM 2268 C CA . LEU B 1 126 ? -7.728 25.316 11.011 1.00 10.43 88 LEU B CA 1
ATOM 2269 C C . LEU B 1 126 ? -8.678 24.238 11.498 1.00 10.34 88 LEU B C 1
ATOM 2270 O O . LEU B 1 126 ? -8.507 23.671 12.581 1.00 11.41 88 LEU B O 1
ATOM 2275 N N . ASP B 1 127 ? -9.652 23.949 10.666 1.00 8.90 89 ASP B N 1
ATOM 2276 C CA . ASP B 1 127 ? -10.422 22.685 10.759 1.00 8.44 89 ASP B CA 1
ATOM 2277 C C . ASP B 1 127 ? -10.080 21.679 9.718 1.00 9.70 89 ASP B C 1
ATOM 2278 O O . ASP B 1 127 ? -10.237 20.493 10.012 1.00 11.05 89 ASP B O 1
ATOM 2283 N N . ILE B 1 128 ? -9.629 22.084 8.585 1.00 9.34 90 ILE B N 1
ATOM 2284 C CA . ILE B 1 128 ? -9.432 21.215 7.422 1.00 8.90 90 ILE B CA 1
ATOM 2285 C C . ILE B 1 128 ? -8.130 21.546 6.770 1.00 7.80 90 ILE B C 1
ATOM 2286 O O . ILE B 1 128 ? -7.859 22.722 6.505 1.00 9.26 90 ILE B O 1
ATOM 2291 N N . LEU B 1 129 ? -7.331 20.524 6.404 1.00 7.79 91 LEU B N 1
ATOM 2292 C CA . LEU B 1 129 ? -6.206 20.688 5.542 1.00 7.58 91 LEU B CA 1
ATOM 2293 C C . LEU B 1 129 ? -6.411 19.702 4.402 1.00 7.49 91 LEU B C 1
ATOM 2294 O O . LEU B 1 129 ? -6.646 18.472 4.660 1.00 8.55 91 LEU B O 1
ATOM 2299 N N . VAL B 1 130 ? -6.225 20.151 3.155 1.00 7.77 92 VAL B N 1
ATOM 2300 C CA . VAL B 1 130 ? -6.221 19.276 1.945 1.00 7.47 92 VAL B CA 1
ATOM 2301 C C . VAL B 1 130 ? -4.848 19.409 1.310 1.00 7.68 92 VAL B C 1
ATOM 2302 O O . VAL B 1 130 ? -4.444 20.516 0.928 1.00 8.52 92 VAL B O 1
ATOM 2306 N N . ASN B 1 131 ? -4.104 18.320 1.174 1.00 8.86 93 ASN B N 1
ATOM 2307 C CA . ASN B 1 131 ? -2.785 18.331 0.521 1.00 8.02 93 ASN B CA 1
ATOM 2308 C C . ASN B 1 131 ? -2.933 17.883 -0.951 1.00 11.37 93 ASN B C 1
ATOM 2309 O O . ASN B 1 131 ? -3.006 16.637 -1.220 1.00 10.03 93 ASN B O 1
ATOM 2314 N N . ASN B 1 132 ? -2.988 18.815 -1.866 1.00 11.20 94 ASN B N 1
ATOM 2315 C CA . ASN B 1 132 ? -3.264 18.542 -3.327 1.00 10.48 94 ASN B CA 1
ATOM 2316 C C . ASN B 1 132 ? -2.117 18.927 -4.224 1.00 14.02 94 ASN B C 1
ATOM 2317 O O . ASN B 1 132 ? -2.320 19.089 -5.446 1.00 18.62 94 ASN B O 1
ATOM 2322 N N . ALA B 1 133 ? -0.946 19.091 -3.712 1.00 15.52 95 ALA B N 1
ATOM 2323 C CA . ALA B 1 133 ? 0.169 19.349 -4.602 1.00 19.99 95 ALA B CA 1
ATOM 2324 C C . ALA B 1 133 ? 0.563 18.025 -5.223 1.00 25.80 95 ALA B C 1
ATOM 2325 O O . ALA B 1 133 ? 0.207 16.991 -4.762 1.00 34.24 95 ALA B O 1
ATOM 2327 N N . GLY B 1 134 ? 1.259 18.104 -6.317 1.00 28.71 96 GLY B N 1
ATOM 2328 C CA . GLY B 1 134 ? 1.668 16.920 -7.020 1.00 22.70 96 GLY B CA 1
ATOM 2329 C C . GLY B 1 134 ? 2.470 17.207 -8.241 1.00 21.88 96 GLY B C 1
ATOM 2330 O O . GLY B 1 134 ? 2.196 18.101 -8.982 1.00 23.99 96 GLY B O 1
ATOM 2331 N N . VAL B 1 135 ? 3.541 16.466 -8.408 1.00 16.91 97 VAL B N 1
ATOM 2332 C CA . VAL B 1 135 ? 4.348 16.568 -9.612 1.00 19.25 97 VAL B CA 1
ATOM 2333 C C . VAL B 1 135 ? 4.423 15.163 -10.246 1.00 17.20 97 VAL B C 1
ATOM 2334 O O . VAL B 1 135 ? 4.643 14.271 -9.564 1.00 15.23 97 VAL B O 1
ATOM 2338 N N . PHE B 1 136 ? 4.266 15.065 -11.563 1.00 20.23 98 PHE B N 1
ATOM 2339 C CA . PHE B 1 136 ? 4.353 13.779 -12.246 1.00 22.00 98 PHE B CA 1
ATOM 2340 C C . PHE B 1 136 ? 5.332 13.809 -13.419 1.00 22.32 98 PHE B C 1
ATOM 2341 O O . PHE B 1 136 ? 5.013 14.322 -14.491 1.00 26.51 98 PHE B O 1
ATOM 2349 N N . THR B 1 137 ? 6.522 13.251 -13.211 1.00 20.61 99 THR B N 1
ATOM 2350 C CA . THR B 1 137 ? 7.507 13.154 -14.254 1.00 20.78 99 THR B CA 1
ATOM 2351 C C . THR B 1 137 ? 7.704 11.646 -14.654 1.00 20.18 99 THR B C 1
ATOM 2352 O O . THR B 1 137 ? 8.033 10.825 -13.804 1.00 20.09 99 THR B O 1
ATOM 2356 N N . LEU B 1 138 ? 7.573 11.333 -15.914 1.00 19.40 100 LEU B N 1
ATOM 2357 C CA . LEU B 1 138 ? 7.804 10.016 -16.405 1.00 20.20 100 LEU B CA 1
ATOM 2358 C C . LEU B 1 138 ? 9.278 9.717 -16.635 1.00 18.74 100 LEU B C 1
ATOM 2359 O O . LEU B 1 138 ? 10.002 10.554 -17.103 1.00 20.63 100 LEU B O 1
ATOM 2364 N N . GLY B 1 139 ? 9.684 8.501 -16.278 1.00 16.03 101 GLY B N 1
ATOM 2365 C CA . GLY B 1 139 ? 11.072 8.150 -16.501 1.00 16.70 101 GLY B CA 1
ATOM 2366 C C . GLY B 1 139 ? 11.245 6.731 -16.069 1.00 17.80 101 GLY B C 1
ATOM 2367 O O . GLY B 1 139 ? 10.942 6.382 -14.890 1.00 19.71 101 GLY B O 1
ATOM 2368 N N . GLY B 1 140 ? 11.945 5.971 -16.892 1.00 17.13 102 GLY B N 1
ATOM 2369 C CA . GLY B 1 140 ? 12.304 4.624 -16.438 1.00 16.24 102 GLY B CA 1
ATOM 2370 C C . GLY B 1 140 ? 13.312 4.634 -15.335 1.00 15.91 102 GLY B C 1
ATOM 2371 O O . GLY B 1 140 ? 14.091 5.581 -15.099 1.00 15.18 102 GLY B O 1
ATOM 2372 N N . THR B 1 141 ? 13.366 3.494 -14.656 1.00 16.04 103 THR B N 1
ATOM 2373 C CA . THR B 1 141 ? 14.346 3.266 -13.602 1.00 15.13 103 THR B CA 1
ATOM 2374 C C . THR B 1 141 ? 15.770 3.626 -14.030 1.00 14.21 103 THR B C 1
ATOM 2375 O O . THR B 1 141 ? 16.470 4.339 -13.311 1.00 15.68 103 THR B O 1
ATOM 2379 N N . GLU B 1 142 ? 16.207 3.170 -15.176 1.00 15.51 104 GLU B N 1
ATOM 2380 C CA . GLU B 1 142 ? 17.560 3.379 -15.594 1.00 16.10 104 GLU B CA 1
ATOM 2381 C C . GLU B 1 142 ? 17.855 4.818 -15.985 1.00 19.15 104 GLU B C 1
ATOM 2382 O O . GLU B 1 142 ? 18.953 5.201 -15.920 1.00 20.19 104 GLU B O 1
ATOM 2388 N N . GLU B 1 143 ? 16.836 5.563 -16.395 1.00 16.39 105 GLU B N 1
ATOM 2389 C CA . GLU B 1 143 ? 17.046 6.889 -16.975 1.00 16.83 105 GLU B CA 1
ATOM 2390 C C . GLU B 1 143 ? 16.672 8.131 -16.161 1.00 18.57 105 GLU B C 1
ATOM 2391 O O . GLU B 1 143 ? 17.174 9.166 -16.401 1.00 18.63 105 GLU B O 1
ATOM 2397 N N . LEU B 1 144 ? 15.791 7.979 -15.205 1.00 16.10 106 LEU B N 1
ATOM 2398 C CA . LEU B 1 144 ? 15.224 9.174 -14.534 1.00 14.58 106 LEU B CA 1
ATOM 2399 C C . LEU B 1 144 ? 16.356 9.999 -13.924 1.00 15.42 106 LEU B C 1
ATOM 2400 O O . LEU B 1 144 ? 17.261 9.492 -13.183 1.00 14.64 106 LEU B O 1
ATOM 2405 N N . ALA B 1 145 ? 16.333 11.322 -14.178 1.00 14.88 107 ALA B N 1
ATOM 2406 C CA . ALA B 1 145 ? 17.286 12.190 -13.602 1.00 13.99 107 ALA B CA 1
ATOM 2407 C C . ALA B 1 145 ? 17.149 12.377 -12.079 1.00 15.46 107 ALA B C 1
ATOM 2408 O O . ALA B 1 145 ? 15.940 12.403 -11.649 1.00 14.90 107 ALA B O 1
ATOM 2410 N N . LEU B 1 146 ? 18.199 12.501 -11.330 1.00 15.22 108 LEU B N 1
ATOM 2411 C CA . LEU B 1 146 ? 18.080 12.619 -9.908 1.00 17.47 108 LEU B CA 1
ATOM 2412 C C . LEU B 1 146 ? 17.386 13.936 -9.527 1.00 17.87 108 LEU B C 1
ATOM 2413 O O . LEU B 1 146 ? 16.741 13.999 -8.549 1.00 16.72 108 LEU B O 1
ATOM 2418 N N . ASP B 1 147 ? 17.541 14.960 -10.334 1.00 17.73 109 ASP B N 1
ATOM 2419 C CA . ASP B 1 147 ? 16.793 16.186 -10.061 1.00 16.69 109 ASP B CA 1
ATOM 2420 C C . ASP B 1 147 ? 15.282 15.943 -10.047 1.00 17.75 109 ASP B C 1
ATOM 2421 O O . ASP B 1 147 ? 14.559 16.498 -9.220 1.00 17.27 109 ASP B O 1
ATOM 2426 N N . ASP B 1 148 ? 14.819 15.110 -10.973 1.00 15.84 110 ASP B N 1
ATOM 2427 C CA . ASP B 1 148 ? 13.414 14.787 -11.116 1.00 16.01 110 ASP B CA 1
ATOM 2428 C C . ASP B 1 148 ? 12.951 13.859 -10.007 1.00 16.01 110 ASP B C 1
ATOM 2429 O O . ASP B 1 148 ? 11.820 14.083 -9.392 1.00 15.16 110 ASP B O 1
ATOM 2434 N N . LEU B 1 149 ? 13.759 12.902 -9.600 1.00 13.97 111 LEU B N 1
ATOM 2435 C CA . LEU B 1 149 ? 13.491 12.161 -8.379 1.00 13.39 111 LEU B CA 1
ATOM 2436 C C . LEU B 1 149 ? 13.332 13.147 -7.208 1.00 14.06 111 LEU B C 1
ATOM 2437 O O . LEU B 1 149 ? 12.356 12.980 -6.434 1.00 13.23 111 LEU B O 1
ATOM 2442 N N . ASP B 1 150 ? 14.277 14.096 -7.015 1.00 12.03 112 ASP B N 1
ATOM 2443 C CA . ASP B 1 150 ? 14.220 14.946 -5.873 1.00 12.90 112 ASP B CA 1
ATOM 2444 C C . ASP B 1 150 ? 13.037 15.953 -5.917 1.00 11.71 112 ASP B C 1
ATOM 2445 O O . ASP B 1 150 ? 12.481 16.209 -4.802 1.00 12.95 112 ASP B O 1
ATOM 2450 N N . ARG B 1 151 ? 12.616 16.394 -7.097 1.00 11.65 113 ARG B N 1
ATOM 2451 C CA . ARG B 1 151 ? 11.417 17.211 -7.230 1.00 13.60 113 ARG B CA 1
ATOM 2452 C C . ARG B 1 151 ? 10.155 16.470 -6.772 1.00 12.82 113 ARG B C 1
ATOM 2453 O O . ARG B 1 151 ? 9.334 17.033 -6.048 1.00 12.64 113 ARG B O 1
ATOM 2461 N N . MET B 1 152 ? 9.997 15.215 -7.193 1.00 10.52 114 MET B N 1
ATOM 2462 C CA . MET B 1 152 ? 8.796 14.446 -6.840 1.00 11.30 114 MET B CA 1
ATOM 2463 C C . MET B 1 152 ? 8.885 14.126 -5.365 1.00 11.45 114 MET B C 1
ATOM 2464 O O . MET B 1 152 ? 7.785 14.142 -4.728 1.00 11.50 114 MET B O 1
ATOM 2469 N N . LEU B 1 153 ? 10.022 13.811 -4.760 1.00 11.21 115 LEU B N 1
ATOM 2470 C CA . LEU B 1 153 ? 10.133 13.506 -3.325 1.00 11.80 115 LEU B CA 1
ATOM 2471 C C . LEU B 1 153 ? 9.765 14.826 -2.532 1.00 12.50 115 LEU B C 1
ATOM 2472 O O . LEU B 1 153 ? 9.046 14.729 -1.525 1.00 12.73 115 LEU B O 1
ATOM 2477 N N . ALA B 1 154 ? 10.293 15.960 -2.996 1.00 12.01 116 ALA B N 1
ATOM 2478 C CA . ALA B 1 154 ? 10.022 17.168 -2.218 1.00 12.22 116 ALA B CA 1
ATOM 2479 C C . ALA B 1 154 ? 8.558 17.553 -2.266 1.00 11.77 116 ALA B C 1
ATOM 2480 O O . ALA B 1 154 ? 8.006 17.919 -1.197 1.00 13.87 116 ALA B O 1
ATOM 2482 N N . VAL B 1 155 ? 7.955 17.603 -3.406 1.00 10.91 117 VAL B N 1
ATOM 2483 C CA . VAL B 1 155 ? 6.567 18.014 -3.551 1.00 11.81 117 VAL B CA 1
ATOM 2484 C C . VAL B 1 155 ? 5.592 16.949 -3.060 1.00 12.03 117 VAL B C 1
ATOM 2485 O O . VAL B 1 155 ? 4.646 17.263 -2.307 1.00 14.49 117 VAL B O 1
ATOM 2489 N N . ASN B 1 156 ? 5.747 15.694 -3.492 1.00 10.74 118 ASN B N 1
ATOM 2490 C CA . ASN B 1 156 ? 4.712 14.730 -3.320 1.00 10.92 118 ASN B CA 1
ATOM 2491 C C . ASN B 1 156 ? 4.758 14.090 -1.989 1.00 11.30 118 ASN B C 1
ATOM 2492 O O . ASN B 1 156 ? 3.786 13.466 -1.578 1.00 14.06 118 ASN B O 1
ATOM 2497 N N . VAL B 1 157 ? 5.890 14.137 -1.305 1.00 10.96 119 VAL B N 1
ATOM 2498 C CA . VAL B 1 157 ? 6.127 13.375 -0.051 1.00 11.52 119 VAL B CA 1
ATOM 2499 C C . VAL B 1 157 ? 6.466 14.355 1.080 1.00 10.68 119 VAL B C 1
ATOM 2500 O O . VAL B 1 157 ? 5.690 14.568 2.088 1.00 10.57 119 VAL B O 1
ATOM 2504 N N . ARG B 1 158 ? 7.594 15.013 0.975 1.00 10.86 120 ARG B N 1
ATOM 2505 C CA . ARG B 1 158 ? 8.083 15.855 2.061 1.00 10.44 120 ARG B CA 1
ATOM 2506 C C . ARG B 1 158 ? 7.133 17.009 2.421 1.00 11.18 120 ARG B C 1
ATOM 2507 O O . ARG B 1 158 ? 6.896 17.221 3.549 1.00 11.66 120 ARG B O 1
ATOM 2515 N N . SER B 1 159 ? 6.634 17.706 1.421 1.00 12.07 121 SER B N 1
ATOM 2516 C CA . SER B 1 159 ? 5.783 18.832 1.701 1.00 11.27 121 SER B CA 1
ATOM 2517 C C . SER B 1 159 ? 4.414 18.443 2.174 1.00 10.38 121 SER B C 1
ATOM 2518 O O . SER B 1 159 ? 3.745 19.192 2.791 1.00 12.74 121 SER B O 1
ATOM 2521 N N . VAL B 1 160 ? 4.053 17.215 1.923 1.00 11.08 122 VAL B N 1
ATOM 2522 C CA . VAL B 1 160 ? 2.767 16.728 2.443 1.00 11.23 122 VAL B CA 1
ATOM 2523 C C . VAL B 1 160 ? 2.957 16.609 3.963 1.00 11.21 122 VAL B C 1
ATOM 2524 O O . VAL B 1 160 ? 2.103 17.002 4.828 1.00 10.61 122 VAL B O 1
ATOM 2528 N N . PHE B 1 161 ? 4.094 16.093 4.389 1.00 10.74 123 PHE B N 1
ATOM 2529 C CA . PHE B 1 161 ? 4.317 15.988 5.820 1.00 10.26 123 PHE B CA 1
ATOM 2530 C C . PHE B 1 161 ? 4.530 17.383 6.465 1.00 11.47 123 PHE B C 1
ATOM 2531 O O . PHE B 1 161 ? 4.008 17.675 7.524 1.00 11.18 123 PHE B O 1
ATOM 2539 N N . VAL B 1 162 ? 5.315 18.216 5.825 1.00 11.34 124 VAL B N 1
ATOM 2540 C CA . VAL B 1 162 ? 5.584 19.535 6.419 1.00 10.96 124 VAL B CA 1
ATOM 2541 C C . VAL B 1 162 ? 4.261 20.319 6.597 1.00 11.51 124 VAL B C 1
ATOM 2542 O O . VAL B 1 162 ? 4.031 20.875 7.691 1.00 11.47 124 VAL B O 1
ATOM 2546 N N . ALA B 1 163 ? 3.386 20.355 5.586 1.00 9.52 125 ALA B N 1
ATOM 2547 C CA . ALA B 1 163 ? 2.114 21.040 5.765 1.00 11.01 125 ALA B CA 1
ATOM 2548 C C . ALA B 1 163 ? 1.273 20.386 6.810 1.00 10.42 125 ALA B C 1
ATOM 2549 O O . ALA B 1 163 ? 0.615 21.101 7.624 1.00 11.68 125 ALA B O 1
ATOM 2551 N N . SER B 1 164 ? 1.221 19.041 6.869 1.00 8.94 126 SER B N 1
ATOM 2552 C CA . SER B 1 164 ? 0.423 18.341 7.869 1.00 10.29 126 SER B CA 1
ATOM 2553 C C . SER B 1 164 ? 0.906 18.647 9.280 1.00 8.81 126 SER B C 1
ATOM 2554 O O . SER B 1 164 ? 0.033 18.836 10.156 1.00 10.92 126 SER B O 1
ATOM 2557 N N . GLN B 1 165 ? 2.201 18.730 9.499 1.00 9.63 127 GLN B N 1
ATOM 2558 C CA . GLN B 1 165 ? 2.711 19.067 10.819 1.00 10.17 127 GLN B CA 1
ATOM 2559 C C . GLN B 1 165 ? 2.353 20.507 11.183 1.00 10.99 127 GLN B C 1
ATOM 2560 O O . GLN B 1 165 ? 1.902 20.677 12.368 1.00 10.79 127 GLN B O 1
ATOM 2566 N N . GLU B 1 166 ? 2.534 21.473 10.287 1.00 10.29 128 GLU B N 1
ATOM 2567 C CA . GLU B 1 166 ? 2.220 22.790 10.666 1.00 11.27 128 GLU B CA 1
ATOM 2568 C C . GLU B 1 166 ? 0.712 22.906 10.910 1.00 13.02 128 GLU B C 1
ATOM 2569 O O . GLU B 1 166 ? 0.254 23.572 11.859 1.00 12.58 128 GLU B O 1
ATOM 2575 N N . ALA B 1 167 ? -0.133 22.307 10.062 1.00 11.95 129 ALA B N 1
ATOM 2576 C CA . ALA B 1 167 ? -1.547 22.390 10.271 1.00 12.10 129 ALA B CA 1
ATOM 2577 C C . ALA B 1 167 ? -1.931 21.716 11.553 1.00 12.49 129 ALA B C 1
ATOM 2578 O O . ALA B 1 167 ? -2.739 22.303 12.309 1.00 10.65 129 ALA B O 1
ATOM 2580 N N . ALA B 1 168 ? -1.330 20.565 11.894 1.00 11.85 130 ALA B N 1
ATOM 2581 C CA . ALA B 1 168 ? -1.695 19.873 13.175 1.00 13.18 130 ALA B CA 1
ATOM 2582 C C . ALA B 1 168 ? -1.363 20.738 14.389 1.00 16.30 130 ALA B C 1
ATOM 2583 O O . ALA B 1 168 ? -2.078 20.619 15.385 1.00 19.75 130 ALA B O 1
ATOM 2585 N N . ARG B 1 169 ? -0.342 21.597 14.249 1.00 12.55 131 ARG B N 1
ATOM 2586 C CA . ARG B 1 169 ? 0.030 22.489 15.399 1.00 11.69 131 ARG B CA 1
ATOM 2587 C C . ARG B 1 169 ? -0.988 23.612 15.539 1.00 13.48 131 ARG B C 1
ATOM 2588 O O . ARG B 1 169 ? -1.010 24.275 16.627 1.00 16.50 131 ARG B O 1
ATOM 2596 N N . HIS B 1 170 ? -1.840 23.860 14.547 1.00 11.91 132 HIS B N 1
ATOM 2597 C CA . HIS B 1 170 ? -2.829 24.939 14.633 1.00 13.85 132 HIS B CA 1
ATOM 2598 C C . HIS B 1 170 ? -4.153 24.451 14.148 1.00 13.62 132 HIS B C 1
ATOM 2599 O O . HIS B 1 170 ? -4.769 25.124 13.330 1.00 16.98 132 HIS B O 1
ATOM 2606 N N . MET B 1 171 ? -4.635 23.352 14.672 1.00 12.96 133 MET B N 1
ATOM 2607 C CA . MET B 1 171 ? -5.884 22.774 14.215 1.00 12.03 133 MET B CA 1
ATOM 2608 C C . MET B 1 171 ? -6.770 22.493 15.389 1.00 12.16 133 MET B C 1
ATOM 2609 O O . MET B 1 171 ? -6.270 22.028 16.422 1.00 15.73 133 MET B O 1
ATOM 2614 N N . ASN B 1 172 ? -8.055 22.735 15.200 1.00 11.12 134 ASN B N 1
ATOM 2615 C CA . ASN B 1 172 ? -9.074 22.406 16.255 1.00 12.75 134 ASN B CA 1
ATOM 2616 C C . ASN B 1 172 ? -9.248 20.923 16.381 1.00 11.66 134 ASN B C 1
ATOM 2617 O O . ASN B 1 172 ? -9.153 20.181 15.416 1.00 14.18 134 ASN B O 1
ATOM 2622 N N . ASP B 1 173 ? -9.558 20.460 17.588 1.00 13.92 135 ASP B N 1
ATOM 2623 C CA . ASP B 1 173 ? -9.941 19.063 17.773 1.00 13.10 135 ASP B CA 1
ATOM 2624 C C . ASP B 1 1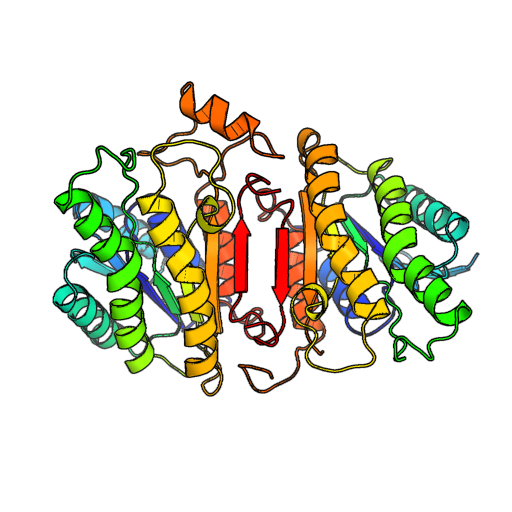73 ? -11.174 18.820 16.908 1.00 11.91 135 ASP B C 1
ATOM 2625 O O . ASP B 1 173 ? -11.978 19.733 16.720 1.00 14.36 135 ASP B O 1
ATOM 2630 N N . GLY B 1 174 ? -11.332 17.614 16.366 1.00 12.04 136 GLY B N 1
ATOM 2631 C CA . GLY B 1 174 ? -12.361 17.415 15.447 1.00 11.10 136 GLY B CA 1
ATOM 2632 C C . GLY B 1 174 ? -12.129 17.805 13.982 1.00 10.87 136 GLY B C 1
ATOM 2633 O O . GLY B 1 174 ? -13.028 17.768 13.118 1.00 12.53 136 GLY B O 1
ATOM 2634 N N . GLY B 1 175 ? -10.860 18.074 13.696 1.00 10.09 137 GLY B N 1
ATOM 2635 C CA . GLY B 1 175 ? -10.459 18.510 12.325 1.00 10.00 137 GLY B CA 1
ATOM 2636 C C . GLY B 1 175 ? -10.297 17.355 11.385 1.00 7.92 137 GLY B C 1
ATOM 2637 O O . GLY B 1 175 ? -10.662 16.175 11.661 1.00 8.90 137 GLY B O 1
ATOM 2638 N N . ARG B 1 176 ? -9.770 17.739 10.209 1.00 8.24 138 ARG B N 1
ATOM 2639 C CA . ARG B 1 176 ? -9.768 16.798 9.058 1.00 9.24 138 ARG B CA 1
ATOM 2640 C C . ARG B 1 176 ? -8.470 17.060 8.321 1.00 8.85 138 ARG B C 1
ATOM 2641 O O . ARG B 1 176 ? -8.199 18.252 7.969 1.00 10.34 138 ARG B O 1
ATOM 2649 N N . ILE B 1 177 ? -7.684 16.040 8.027 1.00 8.14 139 ILE B N 1
ATOM 2650 C CA . ILE B 1 177 ? -6.536 16.129 7.126 1.00 8.29 139 ILE B CA 1
ATOM 2651 C C . ILE B 1 177 ? -6.802 15.202 5.943 1.00 8.67 139 ILE B C 1
ATOM 2652 O O . ILE B 1 177 ? -7.042 13.991 6.199 1.00 8.49 139 ILE B O 1
ATOM 2657 N N . ILE B 1 178 ? -6.763 15.705 4.728 1.00 8.71 140 ILE B N 1
ATOM 2658 C CA . ILE B 1 178 ? -7.066 14.878 3.536 1.00 7.02 140 ILE B CA 1
ATOM 2659 C C . ILE B 1 178 ? -5.883 15.009 2.599 1.00 8.94 140 ILE B C 1
ATOM 2660 O O . ILE B 1 178 ? -5.593 16.139 2.086 1.00 10.48 140 ILE B O 1
ATOM 2665 N N . HIS B 1 179 ? -5.206 13.883 2.326 1.00 7.85 141 HIS B N 1
ATOM 2666 C CA . HIS B 1 179 ? -4.098 13.898 1.323 1.00 7.49 141 HIS B CA 1
ATOM 2667 C C . HIS B 1 179 ? -4.622 13.505 -0.022 1.00 8.85 141 HIS B C 1
ATOM 2668 O O . HIS B 1 179 ? -5.543 12.645 -0.094 1.00 10.62 141 HIS B O 1
ATOM 2675 N N . ILE B 1 180 ? -4.189 14.069 -1.093 1.00 8.18 142 ILE B N 1
ATOM 2676 C CA . ILE B 1 180 ? -4.572 13.618 -2.405 1.00 9.29 142 ILE B CA 1
ATOM 2677 C C . ILE B 1 180 ? -3.440 12.847 -2.981 1.00 10.34 142 ILE B C 1
ATOM 2678 O O . ILE B 1 180 ? -2.341 13.388 -3.340 1.00 11.16 142 ILE B O 1
ATOM 2683 N N . GLY B 1 181 ? -3.674 11.507 -2.980 1.00 8.66 143 GLY B N 1
ATOM 2684 C CA . GLY B 1 181 ? -2.680 10.570 -3.486 1.00 8.63 143 GLY B CA 1
ATOM 2685 C C . GLY B 1 181 ? -2.981 10.181 -4.925 1.00 9.16 143 GLY B C 1
ATOM 2686 O O . GLY B 1 181 ? -3.203 11.042 -5.803 1.00 13.10 143 GLY B O 1
ATOM 2687 N N . SER B 1 182 ? -2.952 8.847 -5.184 1.00 9.85 144 SER B N 1
ATOM 2688 C CA . SER B 1 182 ? -3.212 8.471 -6.592 1.00 10.11 144 SER B CA 1
ATOM 2689 C C . SER B 1 182 ? -3.576 6.976 -6.570 1.00 11.05 144 SER B C 1
ATOM 2690 O O . SER B 1 182 ? -3.021 6.208 -5.790 1.00 9.36 144 SER B O 1
ATOM 2693 N N . THR B 1 183 ? -4.414 6.600 -7.525 1.00 10.90 145 THR B N 1
ATOM 2694 C CA . THR B 1 183 ? -4.608 5.171 -7.811 1.00 11.38 145 THR B CA 1
ATOM 2695 C C . THR B 1 183 ? -3.320 4.410 -8.195 1.00 11.99 145 THR B C 1
ATOM 2696 O O . THR B 1 183 ? -3.229 3.193 -8.062 1.00 12.21 145 THR B O 1
ATOM 2700 N N . ASN B 1 184 ? -2.288 5.109 -8.704 1.00 11.26 146 ASN B N 1
ATOM 2701 C CA . ASN B 1 184 ? -1.023 4.396 -8.938 1.00 13.40 146 ASN B CA 1
ATOM 2702 C C . ASN B 1 184 ? -0.391 4.013 -7.649 1.00 12.69 146 ASN B C 1
ATOM 2703 O O . ASN B 1 184 ? 0.658 3.270 -7.637 1.00 14.91 146 ASN B O 1
ATOM 2708 N N . ALA B 1 185 ? -0.754 4.314 -6.496 1.00 12.30 147 ALA B N 1
ATOM 2709 C CA . ALA B 1 185 ? -0.257 3.633 -5.356 1.00 13.83 147 ALA B CA 1
ATOM 2710 C C . ALA B 1 185 ? -0.669 2.160 -5.340 1.00 15.57 147 ALA B C 1
ATOM 2711 O O . ALA B 1 185 ? 0.011 1.335 -4.639 1.00 19.37 147 ALA B O 1
ATOM 2713 N N . GLU B 1 186 ? -1.745 1.782 -6.052 1.00 15.17 148 GLU B N 1
ATOM 2714 C CA . GLU B 1 186 ? -2.272 0.428 -5.988 1.00 18.97 148 GLU B CA 1
ATOM 2715 C C . GLU B 1 186 ? -2.069 -0.320 -7.308 1.00 15.10 148 GLU B C 1
ATOM 2716 O O . GLU B 1 186 ? -1.960 -1.520 -7.317 1.00 17.27 148 GLU B O 1
ATOM 2722 N N . ARG B 1 187 ? -2.025 0.396 -8.392 1.00 13.38 149 ARG B N 1
ATOM 2723 C CA . ARG B 1 187 ? -1.898 -0.240 -9.657 1.00 12.38 149 ARG B CA 1
ATOM 2724 C C . ARG B 1 187 ? -1.038 0.575 -10.578 1.00 11.51 149 ARG B C 1
ATOM 2725 O O . ARG B 1 187 ? -1.345 1.712 -10.884 1.00 10.95 149 ARG B O 1
ATOM 2733 N N . VAL B 1 188 ? 0.018 -0.071 -11.076 1.00 11.51 150 VAL B N 1
ATOM 2734 C CA . VAL B 1 188 ? 0.946 0.667 -11.951 1.00 11.67 150 VAL B CA 1
ATOM 2735 C C . VAL B 1 188 ? 1.029 -0.215 -13.207 1.00 13.64 150 VAL B C 1
ATOM 2736 O O . VAL B 1 188 ? 1.819 -1.206 -13.191 1.00 16.45 150 VAL B O 1
ATOM 2740 N N . PRO B 1 189 ? 0.222 0.018 -14.207 1.00 13.56 151 PRO B N 1
ATOM 2741 C CA . PRO B 1 189 ? 0.158 -0.940 -15.359 1.00 17.01 151 PRO B CA 1
ATOM 2742 C C . PRO B 1 189 ? 1.257 -0.696 -16.350 1.00 17.89 151 PRO B C 1
ATOM 2743 O O . PRO B 1 189 ? 1.417 -1.589 -17.174 1.00 22.19 151 PRO B O 1
ATOM 2747 N N .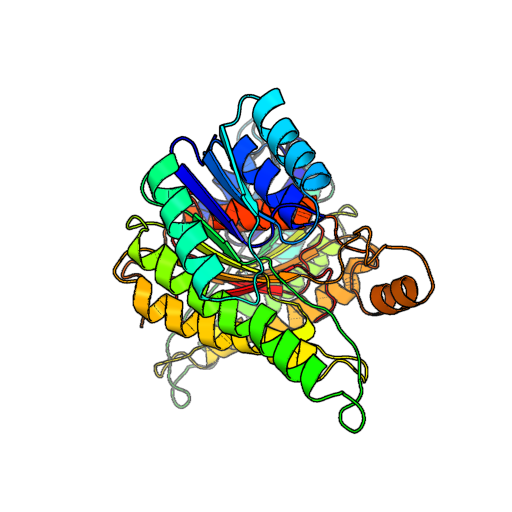 PHE B 1 190 ? 2.018 0.398 -16.324 1.00 18.35 152 PHE B N 1
ATOM 2748 C CA . PHE B 1 190 ? 2.964 0.602 -17.451 1.00 21.47 152 PHE B CA 1
ATOM 2749 C C . PHE B 1 190 ? 4.293 1.043 -16.873 1.00 20.60 152 PHE B C 1
ATOM 2750 O O . PHE B 1 190 ? 4.405 1.393 -15.688 1.00 18.84 152 PHE B O 1
ATOM 2758 N N . GLY B 1 191 ? 5.352 0.985 -17.700 1.00 19.08 153 GLY B N 1
ATOM 2759 C CA . GLY B 1 191 ? 6.596 1.490 -17.209 1.00 17.76 153 GLY B CA 1
ATOM 2760 C C . GLY B 1 191 ? 6.648 3.012 -17.184 1.00 16.77 153 GLY B C 1
ATOM 2761 O O . GLY B 1 191 ? 5.783 3.689 -17.752 1.00 22.27 153 GLY B O 1
ATOM 2762 N N . GLY B 1 192 ? 7.663 3.537 -16.527 1.00 14.93 154 GLY B N 1
ATOM 2763 C CA . GLY B 1 192 ? 7.932 4.959 -16.463 1.00 14.29 154 GLY B CA 1
ATOM 2764 C C . GLY B 1 192 ? 7.390 5.697 -15.216 1.00 14.83 154 GLY B C 1
ATOM 2765 O O . GLY B 1 192 ? 7.693 6.874 -14.986 1.00 14.96 154 GLY B O 1
ATOM 2766 N N . ALA B 1 193 ? 6.610 4.950 -14.426 1.00 14.45 155 ALA B N 1
ATOM 2767 C CA . ALA B 1 193 ? 5.856 5.595 -13.317 1.00 13.86 155 ALA B CA 1
ATOM 2768 C C . ALA B 1 193 ? 6.460 5.176 -12.010 1.00 11.49 155 ALA B C 1
ATOM 2769 O O . ALA B 1 193 ? 5.808 5.371 -10.917 1.00 13.73 155 ALA B O 1
ATOM 2771 N N . ALA B 1 194 ? 7.641 4.579 -11.886 1.00 11.07 156 ALA B N 1
ATOM 2772 C CA . ALA B 1 194 ? 8.063 3.993 -10.620 1.00 11.63 156 ALA B CA 1
ATOM 2773 C C . ALA B 1 194 ? 8.224 5.021 -9.564 1.00 10.03 156 ALA B C 1
ATOM 2774 O O . ALA B 1 194 ? 7.814 4.782 -8.403 1.00 10.53 156 ALA B O 1
ATOM 2776 N N . VAL B 1 195 ? 8.917 6.102 -9.813 1.00 9.63 157 VAL B N 1
ATOM 2777 C CA . VAL B 1 195 ? 9.123 7.065 -8.727 1.00 9.64 157 VAL B CA 1
ATOM 2778 C C . VAL B 1 195 ? 7.807 7.825 -8.441 1.00 11.06 157 VAL B C 1
ATOM 2779 O O . VAL B 1 195 ? 7.565 8.096 -7.260 1.00 9.45 157 VAL B O 1
ATOM 2783 N N . TYR B 1 196 ? 6.998 8.154 -9.436 1.00 9.43 158 TYR B N 1
ATOM 2784 C CA . TYR B 1 196 ? 5.703 8.767 -9.157 1.00 8.26 158 TYR B CA 1
ATOM 2785 C C . TYR B 1 196 ? 4.877 7.801 -8.246 1.00 10.05 158 TYR B C 1
ATOM 2786 O O . TYR B 1 196 ? 4.336 8.218 -7.174 1.00 9.04 158 TYR B O 1
ATOM 2795 N N . ALA B 1 197 ? 4.749 6.513 -8.635 1.00 9.84 159 ALA B N 1
ATOM 2796 C CA . ALA B 1 197 ? 3.965 5.613 -7.764 1.00 9.93 159 ALA B CA 1
ATOM 2797 C C . ALA B 1 197 ? 4.569 5.451 -6.397 1.00 8.85 159 ALA B C 1
ATOM 2798 O O . ALA B 1 197 ? 3.853 5.334 -5.389 1.00 10.77 159 ALA B O 1
ATOM 2800 N N . MET B 1 198 ? 5.896 5.491 -6.338 1.00 8.83 160 MET B N 1
ATOM 2801 C CA . MET B 1 198 ? 6.606 5.433 -5.066 1.00 8.74 160 MET B CA 1
ATOM 2802 C C . MET B 1 198 ? 6.227 6.608 -4.165 1.00 10.87 160 MET B C 1
ATOM 2803 O O . MET B 1 198 ? 6.049 6.442 -2.958 1.00 9.28 160 MET B O 1
ATOM 2808 N N . SER B 1 199 ? 6.104 7.794 -4.756 1.00 10.67 161 SER B N 1
ATOM 2809 C CA . SER B 1 199 ? 5.742 9.011 -3.989 1.00 11.47 161 SER B CA 1
ATOM 2810 C C . SER B 1 199 ? 4.290 8.969 -3.564 1.00 12.49 161 SER B C 1
ATOM 2811 O O . SER B 1 199 ? 4.006 9.524 -2.473 1.00 14.18 161 SER B O 1
ATOM 2814 N N . LYS B 1 200 ? 3.394 8.303 -4.290 1.00 10.28 162 LYS B N 1
ATOM 2815 C CA . LYS B 1 200 ? 1.995 8.252 -3.936 1.00 10.18 162 LYS B CA 1
ATOM 2816 C C . LYS B 1 200 ? 1.685 7.095 -3.005 1.00 9.88 162 LYS B C 1
ATOM 2817 O O . LYS B 1 200 ? 0.832 7.240 -2.111 1.00 10.92 162 LYS B O 1
ATOM 2823 N N . SER B 1 201 ? 2.391 5.973 -3.098 1.00 9.68 163 SER B N 1
ATOM 2824 C CA . SER B 1 201 ? 2.181 4.925 -2.143 1.00 9.73 163 SER B CA 1
ATOM 2825 C C . SER B 1 201 ? 2.714 5.318 -0.771 1.00 8.80 163 SER B C 1
ATOM 2826 O O . SER B 1 201 ? 2.253 4.756 0.235 1.00 9.56 163 SER B O 1
ATOM 2829 N N . ALA B 1 202 ? 3.672 6.240 -0.744 1.00 8.70 164 ALA B N 1
ATOM 2830 C CA . ALA B 1 202 ? 4.128 6.752 0.569 1.00 9.42 164 ALA B CA 1
ATOM 2831 C C . ALA B 1 202 ? 2.964 7.303 1.417 1.00 8.88 164 ALA B C 1
ATOM 2832 O O . ALA B 1 202 ? 3.074 7.241 2.673 1.00 9.01 164 ALA B O 1
ATOM 2834 N N . LEU B 1 203 ? 1.961 7.866 0.799 1.00 7.62 165 LEU B N 1
ATOM 2835 C CA . LEU B 1 203 ? 0.869 8.417 1.513 1.00 8.94 165 LEU B CA 1
ATOM 2836 C C . LEU B 1 203 ? 0.044 7.395 2.251 1.00 11.67 165 LEU B C 1
ATOM 2837 O O . LEU B 1 203 ? -0.608 7.769 3.158 1.00 10.95 165 LEU B O 1
ATOM 2842 N N . VAL B 1 204 ? 0.118 6.125 1.852 1.00 9.02 166 VAL B N 1
ATOM 2843 C CA . VAL B 1 204 ? -0.683 5.149 2.502 1.00 7.67 166 VAL B CA 1
ATOM 2844 C C . VAL B 1 204 ? -0.160 4.957 3.910 1.00 10.13 166 VAL B C 1
ATOM 2845 O O . VAL B 1 204 ? -0.967 5.006 4.916 1.00 9.84 166 VAL B O 1
ATOM 2849 N N . GLY B 1 205 ? 1.144 4.738 4.162 1.00 8.96 167 GLY B N 1
ATOM 2850 C CA . GLY B 1 205 ? 1.676 4.597 5.508 1.00 9.94 167 GLY B CA 1
ATOM 2851 C C . GLY B 1 205 ? 1.614 5.939 6.262 1.00 8.87 167 GLY B C 1
ATOM 2852 O O . GLY B 1 205 ? 1.393 5.920 7.456 1.00 9.96 167 GLY B O 1
ATOM 2853 N N . LEU B 1 206 ? 1.825 7.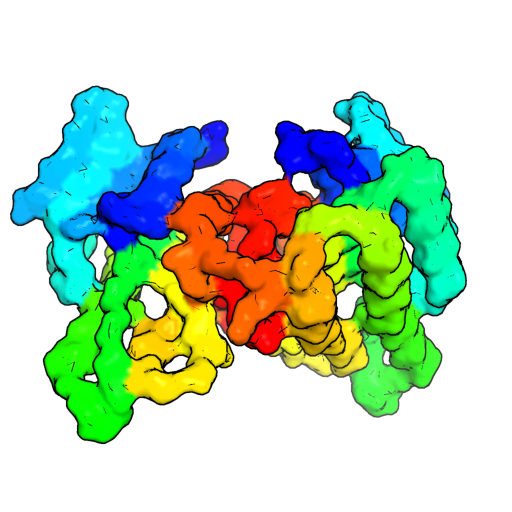056 5.593 1.00 8.61 168 LEU B N 1
ATOM 2854 C CA . LEU B 1 206 ? 1.653 8.349 6.277 1.00 7.74 168 LEU B CA 1
ATOM 2855 C C . LEU B 1 206 ? 0.277 8.525 6.847 1.00 8.28 168 LEU B C 1
ATOM 2856 O O . LEU B 1 206 ? 0.124 8.865 8.073 1.00 9.86 168 LEU B O 1
ATOM 2861 N N . THR B 1 207 ? -0.694 8.134 6.082 1.00 8.41 169 THR B N 1
ATOM 2862 C CA . THR B 1 207 ? -2.139 8.287 6.545 1.00 6.97 169 THR B CA 1
ATOM 2863 C C . THR B 1 207 ? -2.448 7.413 7.735 1.00 6.87 169 THR B C 1
ATOM 2864 O O . THR B 1 207 ? -3.067 7.843 8.717 1.00 8.88 169 THR B O 1
ATOM 2868 N N . LYS B 1 208 ? -2.002 6.178 7.673 1.00 7.51 170 LYS B N 1
ATOM 2869 C CA . LYS B 1 208 ? -2.243 5.284 8.779 1.00 9.08 170 LYS B CA 1
ATOM 2870 C C . LYS B 1 208 ? -1.574 5.797 10.050 1.00 9.35 170 LYS B C 1
ATOM 2871 O O . LYS B 1 208 ? -2.168 5.839 11.083 1.00 9.72 170 LYS B O 1
ATOM 2877 N N . GLY B 1 209 ? -0.319 6.185 9.954 1.00 9.52 171 GLY B N 1
ATOM 2878 C CA . GLY B 1 209 ? 0.376 6.567 11.211 1.00 11.21 171 GLY B CA 1
ATOM 2879 C C . GLY B 1 209 ? -0.101 7.924 11.714 1.00 9.99 171 GLY B C 1
ATOM 2880 O O . GLY B 1 209 ? -0.182 8.150 12.923 1.00 10.09 171 GLY B O 1
ATOM 2881 N N . MET B 1 210 ? -0.398 8.864 10.811 1.00 9.32 172 MET B N 1
ATOM 2882 C CA . MET B 1 210 ? -0.948 10.190 11.234 1.00 9.35 172 MET B CA 1
ATOM 2883 C C . MET B 1 210 ? -2.288 9.948 11.825 1.00 8.88 172 MET B C 1
ATOM 2884 O O . MET B 1 210 ? -2.669 10.671 12.795 1.00 7.03 172 MET B O 1
ATOM 2889 N N . ALA B 1 211 ? -3.150 9.033 11.348 1.00 8.09 173 ALA B N 1
ATOM 2890 C CA . ALA B 1 211 ? -4.458 8.799 11.967 1.00 7.31 173 ALA B CA 1
ATOM 2891 C C . ALA B 1 211 ? -4.269 8.337 13.378 1.00 9.48 173 ALA B C 1
ATOM 2892 O O . ALA B 1 211 ? -5.068 8.732 14.245 1.00 9.74 173 ALA B O 1
ATOM 2894 N N . ARG B 1 212 ? -3.286 7.500 13.623 1.00 9.35 174 ARG B N 1
ATOM 2895 C CA . ARG B 1 212 ? -2.980 7.057 15.026 1.00 10.94 174 ARG B CA 1
ATOM 2896 C C . ARG B 1 212 ? -2.522 8.234 15.854 1.00 10.96 174 ARG B C 1
ATOM 2897 O O . ARG B 1 212 ? -2.975 8.331 17.061 1.00 13.14 174 ARG B O 1
ATOM 2905 N N . ASP B 1 213 ? -1.667 9.117 15.304 1.00 10.12 175 ASP B N 1
ATOM 2906 C CA . ASP B 1 213 ? -1.154 10.233 16.137 1.00 12.60 175 ASP B CA 1
ATOM 2907 C C . ASP B 1 213 ? -2.299 11.187 16.516 1.00 11.41 175 ASP B C 1
ATOM 2908 O O . ASP B 1 213 ? -2.343 11.662 17.698 1.00 14.15 175 ASP B O 1
ATOM 2913 N N . LEU B 1 214 ? -3.179 11.484 15.567 1.00 9.12 176 LEU B N 1
ATOM 2914 C CA . LEU B 1 214 ? -4.128 12.587 15.783 1.00 10.59 176 LEU B CA 1
ATOM 2915 C C . LEU B 1 214 ? -5.544 12.103 16.207 1.00 10.99 176 LEU B C 1
ATOM 2916 O O . LEU B 1 214 ? -6.405 12.976 16.545 1.00 12.32 176 LEU B O 1
ATOM 2921 N N . GLY B 1 215 ? -5.766 10.825 16.240 1.00 10.96 177 GLY B N 1
ATOM 2922 C CA . GLY B 1 215 ? -7.062 10.304 16.616 1.00 10.65 177 GLY B CA 1
ATOM 2923 C C . GLY B 1 215 ? -7.559 10.726 17.990 1.00 9.81 177 GLY B C 1
ATOM 2924 O O . GLY B 1 215 ? -8.692 10.895 18.195 1.00 12.17 177 GLY B O 1
ATOM 2925 N N . PRO B 1 216 ? -6.617 10.816 18.921 1.00 13.99 178 PRO B N 1
ATOM 2926 C CA . PRO B 1 216 ? -7.011 11.284 20.239 1.00 13.52 178 PRO B CA 1
ATOM 2927 C C . PRO B 1 216 ? -7.553 12.688 20.283 1.00 14.22 178 PRO B C 1
ATOM 2928 O O . PRO B 1 216 ? -8.250 13.011 21.212 1.00 17.61 178 PRO B O 1
ATOM 2932 N N . ARG B 1 217 ? -7.299 13.485 19.268 1.00 11.78 179 ARG B N 1
ATOM 2933 C CA . ARG B 1 217 ? -7.872 14.827 19.159 1.00 11.76 179 ARG B CA 1
ATOM 2934 C C . ARG B 1 217 ? -9.163 14.817 18.340 1.00 11.16 179 ARG B C 1
ATOM 2935 O O . ARG B 1 217 ? -9.807 15.850 18.156 1.00 11.74 179 ARG B O 1
ATOM 2943 N N . SER B 1 218 ? -9.525 13.636 17.854 1.00 10.24 180 SER B N 1
ATOM 2944 C CA . SER B 1 218 ? -10.738 13.427 17.043 1.00 10.73 180 SER B CA 1
ATOM 2945 C C . SER B 1 218 ? -10.433 14.024 15.658 1.00 10.87 180 SER B C 1
ATOM 2946 O O . SER B 1 218 ? -11.362 14.404 14.978 1.00 14.92 180 SER B O 1
ATOM 2949 N N . ILE B 1 219 ? -9.152 14.171 15.255 1.00 8.65 181 ILE B N 1
ATOM 2950 C CA . ILE B 1 219 ? -8.814 14.657 13.875 1.00 10.00 181 ILE B CA 1
ATOM 2951 C C . ILE B 1 219 ? -8.728 13.389 13.014 1.00 8.94 181 ILE B C 1
ATOM 2952 O O . ILE B 1 219 ? -7.989 12.454 13.380 1.00 10.97 181 ILE B O 1
ATOM 2957 N N . THR B 1 220 ? -9.441 13.367 11.882 1.00 8.69 182 THR B N 1
ATOM 2958 C CA . THR B 1 220 ? -9.310 12.232 10.979 1.00 8.30 182 THR B CA 1
ATOM 2959 C C . THR B 1 220 ? -8.250 12.565 9.938 1.00 8.19 182 THR B C 1
ATOM 2960 O O . THR B 1 220 ? -7.983 13.754 9.583 1.00 7.89 182 THR B O 1
ATOM 2964 N N . VAL B 1 221 ? -7.691 11.512 9.341 1.00 7.60 183 VAL B N 1
ATOM 2965 C CA . VAL B 1 221 ? -6.612 11.651 8.301 1.00 7.18 183 VAL B CA 1
ATOM 2966 C C . VAL B 1 221 ? -6.899 10.574 7.277 1.00 6.29 183 VAL B C 1
ATOM 2967 O O . VAL B 1 221 ? -6.955 9.384 7.612 1.00 7.28 183 VAL B O 1
ATOM 2971 N N . ASN B 1 222 ? -7.126 11.037 6.045 1.00 8.37 184 ASN B N 1
ATOM 2972 C CA . ASN B 1 222 ? -7.458 10.047 4.985 1.00 7.68 184 ASN B CA 1
ATOM 2973 C C . ASN B 1 222 ? -6.698 10.394 3.739 1.00 8.36 184 ASN B C 1
ATOM 2974 O O . ASN B 1 222 ? -6.238 11.505 3.567 1.00 8.73 184 ASN B O 1
ATOM 2979 N N . ASN B 1 223 ? -6.632 9.439 2.820 1.00 9.18 185 ASN B N 1
ATOM 2980 C CA . ASN B 1 223 ? -5.861 9.549 1.522 1.00 8.21 185 ASN B CA 1
ATOM 2981 C C . ASN B 1 223 ? -6.792 9.254 0.412 1.00 8.74 185 ASN B C 1
ATOM 2982 O O . ASN B 1 223 ? -7.183 8.087 0.258 1.00 11.22 185 ASN B O 1
ATOM 2987 N N . VAL B 1 224 ? -7.173 10.247 -0.346 1.00 9.68 186 VAL B N 1
ATOM 2988 C CA . VAL B 1 224 ? -8.069 10.139 -1.515 1.00 9.20 186 VAL B CA 1
ATOM 2989 C C . VAL B 1 224 ? -7.202 9.753 -2.687 1.00 10.90 186 VAL B C 1
ATOM 2990 O O . VAL B 1 224 ? -6.142 10.450 -2.926 1.00 13.14 186 VAL B O 1
ATOM 2994 N N . GLN B 1 225 ? -7.513 8.680 -3.409 1.00 8.52 187 GLN B N 1
ATOM 2995 C CA . GLN B 1 225 ? -6.629 8.190 -4.543 1.00 8.92 187 GLN B CA 1
ATOM 2996 C C . GLN B 1 225 ? -7.345 8.364 -5.844 1.00 8.14 187 GLN B C 1
ATOM 2997 O O . GLN B 1 225 ? -8.103 7.468 -6.241 1.00 10.38 187 GLN B O 1
ATOM 3003 N N . PRO B 1 226 ? -7.193 9.471 -6.536 1.00 8.67 188 PRO B N 1
ATOM 3004 C CA . PRO B 1 226 ? -7.855 9.620 -7.882 1.00 9.22 188 PRO B CA 1
ATOM 3005 C C . PRO B 1 226 ? -7.214 8.821 -8.959 1.00 10.81 188 PRO B C 1
ATOM 3006 O O . PRO B 1 226 ? -5.992 8.528 -8.928 1.00 13.02 188 PRO B O 1
ATOM 3010 N N . GLY B 1 227 ? -8.067 8.562 -9.918 1.00 10.32 189 GLY B N 1
ATOM 3011 C CA . GLY B 1 227 ? -7.606 8.024 -11.207 1.00 12.38 189 GLY B CA 1
ATOM 3012 C C . GLY B 1 227 ? -7.507 9.223 -12.135 1.00 15.66 189 GLY B C 1
ATOM 3013 O O . GLY B 1 227 ? -7.485 10.353 -11.706 1.00 16.65 189 GLY B O 1
ATOM 3014 N N . PRO B 1 228 ? -7.525 8.939 -13.437 1.00 16.00 190 PRO B N 1
ATOM 3015 C CA . PRO B 1 228 ? -7.352 10.062 -14.375 1.00 18.56 190 PRO B CA 1
ATOM 3016 C C . PRO B 1 228 ? -8.544 11.012 -14.362 1.00 16.22 190 PRO B C 1
ATOM 3017 O O . PRO B 1 228 ? -9.686 10.579 -14.223 1.00 15.58 190 PRO B O 1
ATOM 3021 N N . VAL B 1 229 ? -8.244 12.324 -14.424 1.00 17.67 191 VAL B N 1
ATOM 3022 C CA . VAL B 1 229 ? -9.309 13.386 -14.379 1.00 20.74 191 VAL B CA 1
ATOM 3023 C C . VAL B 1 229 ? -9.213 14.315 -15.591 1.00 25.25 191 VAL B C 1
ATOM 3024 O O . VAL B 1 229 ? -8.008 14.583 -15.917 1.00 28.51 191 VAL B O 1
ATOM 3028 N N . LEU B 1 247 ? -8.145 0.443 -19.201 1.00 24.12 209 LEU B N 1
ATOM 3029 C CA . LEU B 1 247 ? -7.966 -0.092 -17.862 1.00 21.50 209 LEU B CA 1
ATOM 3030 C C . LEU B 1 247 ? -9.152 0.383 -17.026 1.00 19.28 209 LEU B C 1
ATOM 3031 O O . LEU B 1 247 ? -9.276 -0.020 -15.894 1.00 19.98 209 LEU B O 1
ATOM 3036 N N . MET B 1 248 ? -9.941 1.323 -17.490 1.00 18.37 210 MET B N 1
ATOM 3037 C CA . MET B 1 248 ? -11.043 1.861 -16.712 1.00 20.66 210 MET B CA 1
ATOM 3038 C C . MET B 1 248 ? -12.266 0.959 -16.705 1.00 19.00 210 MET B C 1
ATOM 3039 O O . MET B 1 248 ? -12.563 0.367 -17.676 1.00 21.96 210 MET B O 1
ATOM 3044 N N . ALA B 1 249 ? -13.019 0.884 -15.631 1.00 12.99 211 ALA B N 1
ATOM 3045 C CA . ALA B 1 249 ? -14.200 0.054 -15.713 1.00 14.15 211 ALA B CA 1
ATOM 3046 C C . ALA B 1 249 ? -15.346 0.847 -16.268 1.00 16.43 211 ALA B C 1
ATOM 3047 O O . ALA B 1 249 ? -16.184 0.307 -16.913 1.00 16.87 211 ALA B O 1
ATOM 3049 N N . ILE B 1 250 ? -15.382 2.122 -15.965 1.00 17.77 212 ILE B N 1
ATOM 3050 C CA . ILE B 1 250 ? -16.465 2.951 -16.480 1.00 25.62 212 ILE B CA 1
ATOM 3051 C C . ILE B 1 250 ? -16.382 3.721 -17.773 1.00 29.36 212 ILE B C 1
ATOM 3052 O O . ILE B 1 250 ? -17.411 4.285 -18.146 1.00 34.30 212 ILE B O 1
ATOM 3057 N N . GLY B 1 251 ? -15.258 3.804 -18.437 1.00 29.16 213 GLY B N 1
ATOM 3058 C CA . GLY B 1 251 ? -15.286 4.404 -19.785 1.00 29.14 213 GLY B CA 1
ATOM 3059 C C . GLY B 1 251 ? -15.395 5.907 -19.946 1.00 28.67 213 GLY B C 1
ATOM 3060 O O . GLY B 1 251 ? -15.882 6.438 -20.934 1.00 27.30 213 GLY B O 1
ATOM 3061 N N . ARG B 1 252 ? -14.853 6.615 -18.979 1.00 24.26 214 ARG B N 1
ATOM 3062 C CA . ARG B 1 252 ? -14.699 8.032 -19.022 1.00 22.64 214 ARG B CA 1
ATOM 3063 C C . ARG B 1 252 ? -13.690 8.409 -17.971 1.00 21.84 214 ARG B C 1
ATOM 3064 O O . ARG B 1 252 ? -13.421 7.648 -17.116 1.00 23.07 214 ARG B O 1
ATOM 3072 N N . TYR B 1 253 ? -13.094 9.570 -18.116 1.00 20.46 215 TYR B N 1
ATOM 3073 C CA . TYR B 1 253 ? -12.259 10.144 -17.098 1.00 21.45 215 TYR B CA 1
ATOM 3074 C C . TYR B 1 253 ? -13.153 10.809 -16.020 1.00 15.58 215 TYR B C 1
ATOM 3075 O O . TYR B 1 253 ? -14.284 11.135 -16.232 1.00 17.03 215 TYR B O 1
ATOM 3084 N N . GLY B 1 254 ? -12.535 11.074 -14.887 1.00 14.79 216 GLY B N 1
ATOM 3085 C CA . GLY B 1 254 ? -13.229 11.725 -13.821 1.00 13.03 216 GLY B CA 1
ATOM 3086 C C . GLY B 1 254 ? -13.320 13.219 -14.046 1.00 14.75 216 GLY B C 1
ATOM 3087 O O . GLY B 1 254 ? -12.611 13.768 -14.816 1.00 17.44 216 GLY B O 1
ATOM 3088 N N . LYS B 1 255 ? -14.211 13.830 -13.340 1.00 12.94 217 LYS B N 1
ATOM 3089 C CA . LYS B 1 255 ? -14.330 15.331 -13.406 1.00 13.83 217 LYS B CA 1
ATOM 3090 C C . LYS B 1 255 ? -13.738 15.941 -12.181 1.00 14.94 217 LYS B C 1
ATOM 3091 O O . LYS B 1 255 ? -13.843 15.346 -11.104 1.00 13.03 217 LYS B O 1
ATOM 3097 N N . ASP B 1 256 ? -13.155 17.128 -12.310 1.00 15.06 218 ASP B N 1
ATOM 3098 C CA . ASP B 1 256 ? -12.587 17.829 -11.164 1.00 15.32 218 ASP B CA 1
ATOM 3099 C C . ASP B 1 256 ? -13.579 17.927 -10.005 1.00 12.91 218 ASP B C 1
ATOM 3100 O O . ASP B 1 256 ? -13.204 17.762 -8.844 1.00 12.92 218 ASP B O 1
ATOM 3105 N N . GLU B 1 257 ? -14.842 18.200 -10.322 1.00 12.48 219 GLU B N 1
ATOM 3106 C CA . GLU B 1 257 ? -15.866 18.348 -9.304 1.00 14.25 219 GLU B CA 1
ATOM 3107 C C . GLU B 1 257 ? -16.263 17.081 -8.594 1.00 12.25 219 GLU B C 1
ATOM 3108 O O . GLU B 1 257 ? -16.716 17.148 -7.510 1.00 14.83 219 GLU B O 1
ATOM 3114 N N . GLU B 1 258 ? -16.051 15.944 -9.252 1.00 12.58 220 GLU B N 1
ATOM 3115 C CA . GLU B 1 258 ? -16.223 14.644 -8.547 1.00 13.38 220 GLU B CA 1
ATOM 3116 C C . GLU B 1 258 ? -15.151 14.463 -7.507 1.00 12.00 220 GLU B C 1
ATOM 3117 O O . GLU B 1 258 ? -15.497 13.967 -6.332 1.00 10.95 220 GLU B O 1
ATOM 3123 N N . ILE B 1 259 ? -13.897 14.791 -7.791 1.00 10.46 221 ILE B N 1
ATOM 3124 C CA . ILE B 1 259 ? -12.918 14.636 -6.741 1.00 9.79 221 ILE B CA 1
ATOM 3125 C C . ILE B 1 259 ? -13.262 15.598 -5.611 1.00 9.67 221 ILE B C 1
ATOM 3126 O O . ILE B 1 259 ? -13.173 15.283 -4.346 1.00 10.24 221 ILE B O 1
ATOM 3131 N N . ALA B 1 260 ? -13.619 16.883 -5.970 1.00 9.50 222 ALA B N 1
ATOM 3132 C CA . ALA B 1 260 ? -13.950 17.855 -4.954 1.00 11.48 222 ALA B CA 1
ATOM 3133 C C . ALA B 1 260 ? -15.115 17.460 -4.112 1.00 11.03 222 ALA B C 1
ATOM 3134 O O . ALA B 1 260 ? -15.077 17.720 -2.913 1.00 11.18 222 ALA B O 1
ATOM 3136 N N . GLY B 1 261 ? -16.101 16.749 -4.668 1.00 10.34 223 GLY B N 1
ATOM 3137 C CA . GLY B 1 261 ? -17.232 16.318 -3.861 1.00 9.93 223 GLY B CA 1
ATOM 3138 C C . GLY B 1 261 ? -16.858 15.257 -2.873 1.00 10.23 223 GLY B C 1
ATOM 3139 O O . GLY B 1 261 ? -17.390 15.259 -1.740 1.00 11.35 223 GLY B O 1
ATOM 3140 N N . PHE B 1 262 ? -15.910 14.409 -3.201 1.00 9.52 224 PHE B N 1
ATOM 3141 C CA . PHE B 1 262 ? -15.485 13.399 -2.250 1.00 9.58 224 PHE B CA 1
ATOM 3142 C C . PHE B 1 262 ? -14.667 14.013 -1.120 1.00 9.39 224 PHE B C 1
ATOM 3143 O O . PHE B 1 262 ? -14.862 13.699 0.005 1.00 8.61 224 PHE B O 1
ATOM 3151 N N . VAL B 1 263 ? -13.787 14.935 -1.484 1.00 9.43 225 VAL B N 1
ATOM 3152 C CA . VAL B 1 263 ? -12.970 15.641 -0.433 1.00 8.59 225 VAL B CA 1
ATOM 3153 C C . VAL B 1 263 ? -13.982 16.409 0.440 1.00 9.58 225 VAL B C 1
ATOM 3154 O O . VAL B 1 263 ? -13.807 16.408 1.684 1.00 9.63 225 VAL B O 1
ATOM 3158 N N . ALA B 1 264 ? -14.960 17.103 -0.118 1.00 9.52 226 ALA B N 1
ATOM 3159 C CA . ALA B 1 264 ? -15.918 17.812 0.734 1.00 8.96 226 ALA B CA 1
ATOM 3160 C C . ALA B 1 264 ? -16.730 16.920 1.667 1.00 9.01 226 ALA B C 1
ATOM 3161 O O . ALA B 1 264 ? -16.890 17.296 2.845 1.00 11.29 226 ALA B O 1
ATOM 3163 N N . TYR B 1 265 ? -17.176 15.820 1.211 1.00 8.70 227 TYR B N 1
ATOM 3164 C CA . TYR B 1 265 ? -17.746 14.857 2.143 1.00 9.04 227 TYR B CA 1
ATOM 3165 C C . TYR B 1 265 ? -16.762 14.504 3.263 1.00 8.16 227 TYR B C 1
ATOM 3166 O O . TYR B 1 265 ? -17.123 14.527 4.440 1.00 9.69 227 TYR B O 1
ATOM 3175 N N . LEU B 1 266 ? -15.583 14.079 2.966 1.00 7.73 228 LEU B N 1
ATOM 3176 C CA . LEU B 1 266 ? -14.637 13.697 4.020 1.00 8.29 228 LEU B CA 1
ATOM 3177 C C . LEU B 1 266 ? -14.321 14.826 4.972 1.00 8.30 228 LEU B C 1
ATOM 3178 O O . LEU B 1 266 ? -14.031 14.612 6.197 1.00 9.57 228 LEU B O 1
ATOM 3183 N N . ALA B 1 267 ? -14.387 16.044 4.459 1.00 8.39 229 ALA B N 1
ATOM 3184 C CA . ALA B 1 267 ? -14.030 17.201 5.263 1.00 9.21 229 ALA B CA 1
ATOM 3185 C C . ALA B 1 267 ? -15.174 17.653 6.171 1.00 10.52 229 ALA B C 1
ATOM 3186 O O . ALA B 1 267 ? -14.944 18.538 7.073 1.00 13.26 229 ALA B O 1
ATOM 3188 N N . GLY B 1 268 ? -16.345 17.082 6.035 1.00 11.03 230 GLY B N 1
ATOM 3189 C CA . GLY B 1 268 ? -17.563 17.568 6.665 1.00 14.17 230 GLY B CA 1
ATOM 3190 C C . GLY B 1 268 ? -17.876 16.842 7.914 1.00 12.06 230 GLY B C 1
ATOM 3191 O O . GLY B 1 268 ? -17.191 15.865 8.348 1.00 11.57 230 GLY B O 1
ATOM 3192 N N . PRO B 1 269 ? -19.010 17.208 8.539 1.00 14.43 231 PRO B N 1
ATOM 3193 C CA . PRO B 1 269 ? -19.351 16.620 9.854 1.00 14.78 231 PRO B CA 1
ATOM 3194 C C . PRO B 1 269 ? -19.936 15.239 9.821 1.00 14.59 231 PRO B C 1
ATOM 3195 O O . PRO B 1 269 ? -20.081 14.649 10.889 1.00 20.90 231 PRO B O 1
ATOM 3199 N N . GLN B 1 270 ? -20.177 14.641 8.681 1.00 14.02 232 GLN B N 1
ATOM 3200 C CA . GLN B 1 270 ? -20.689 13.276 8.675 1.00 14.54 232 GLN B CA 1
ATOM 3201 C C . GLN B 1 270 ? -19.543 12.243 8.640 1.00 12.90 232 GLN B C 1
ATOM 3202 O O . GLN B 1 270 ? -19.780 11.113 8.725 1.00 13.02 232 GLN B O 1
ATOM 3208 N N . ALA B 1 271 ? -18.316 12.709 8.499 1.00 10.23 233 ALA B N 1
ATOM 3209 C CA . ALA B 1 271 ? -17.228 11.824 8.184 1.00 10.33 233 ALA B CA 1
ATOM 3210 C C . ALA B 1 271 ? -16.282 11.574 9.295 1.00 10.33 233 ALA B C 1
ATOM 3211 O O . ALA B 1 271 ? -15.142 11.142 9.108 1.00 9.26 233 ALA B O 1
ATOM 3213 N N . GLY B 1 272 ? -16.678 11.871 10.554 1.00 10.26 234 GLY B N 1
ATOM 3214 C CA . GLY B 1 272 ? -15.736 11.699 11.665 1.00 11.21 234 GLY B CA 1
ATOM 3215 C C . GLY B 1 272 ? -15.300 10.284 12.027 1.00 9.93 234 GLY B C 1
ATOM 3216 O O . GLY B 1 272 ? -14.360 10.159 12.866 1.00 10.73 234 GLY B O 1
ATOM 3217 N N . TYR B 1 273 ? -15.939 9.284 11.433 1.00 9.54 235 TYR B N 1
ATOM 3218 C CA . TYR B 1 273 ? -15.603 7.897 11.685 1.00 9.56 235 TYR B CA 1
ATOM 3219 C C . TYR B 1 273 ? -14.643 7.370 10.629 1.00 8.82 235 TYR B C 1
ATOM 3220 O O . TYR B 1 273 ? -14.065 6.297 10.803 1.00 10.93 235 TYR B O 1
ATOM 3229 N N . ILE B 1 274 ? -14.463 8.107 9.534 1.00 8.06 236 ILE B N 1
ATOM 3230 C CA . ILE B 1 274 ? -13.549 7.619 8.524 1.00 7.54 236 ILE B CA 1
ATOM 3231 C C . ILE B 1 274 ? -12.172 8.189 8.835 1.00 7.66 236 ILE B C 1
ATOM 3232 O O . ILE B 1 274 ? -11.982 9.395 8.794 1.00 9.08 236 ILE B O 1
ATOM 3237 N N . THR B 1 275 ? -11.275 7.296 9.146 1.00 6.97 237 THR B N 1
ATOM 3238 C CA . THR B 1 275 ? -9.874 7.727 9.372 1.00 7.37 237 THR B CA 1
ATOM 3239 C C . THR B 1 275 ? -8.898 6.615 9.045 1.00 7.60 237 THR B C 1
ATOM 3240 O O . THR B 1 275 ? -9.248 5.421 9.271 1.00 8.71 237 THR B O 1
ATOM 3244 N N . GLY B 1 276 ? -7.689 7.020 8.638 1.00 6.97 238 GLY B N 1
ATOM 3245 C CA . GLY B 1 276 ? -6.660 6.090 8.361 1.00 7.57 238 GLY B CA 1
ATOM 3246 C C . GLY B 1 276 ? -6.792 5.492 6.936 1.00 9.74 238 GLY B C 1
ATOM 3247 O O . GLY B 1 276 ? -6.000 4.565 6.636 1.00 11.24 238 GLY B O 1
ATOM 3248 N N . ALA B 1 277 ? -7.781 5.819 6.159 1.00 8.02 239 ALA B N 1
ATOM 3249 C CA . ALA B 1 277 ? -8.146 5.010 4.958 1.00 9.06 239 ALA B CA 1
ATOM 3250 C C . ALA B 1 277 ? -7.526 5.599 3.770 1.00 8.81 239 ALA B C 1
ATOM 3251 O O . ALA B 1 277 ? -7.440 6.834 3.602 1.00 9.42 239 ALA B O 1
ATOM 3253 N N . SER B 1 278 ? -7.266 4.716 2.779 1.00 8.79 240 SER B N 1
ATOM 3254 C CA . SER B 1 278 ? -6.901 5.062 1.403 1.00 8.45 240 SER B CA 1
ATOM 3255 C C . SER B 1 278 ? -8.086 4.772 0.592 1.00 8.06 240 SER B C 1
ATOM 3256 O O . SER B 1 278 ? -8.552 3.594 0.632 1.00 12.14 240 SER B O 1
ATOM 3259 N N . LEU B 1 279 ? -8.688 5.778 -0.040 1.00 9.07 241 LEU B N 1
ATOM 3260 C CA . LEU B 1 279 ? -10.079 5.677 -0.622 1.00 7.92 241 LEU B CA 1
ATOM 3261 C C . LEU B 1 279 ? -10.003 5.987 -2.071 1.00 8.93 241 LEU B C 1
ATOM 3262 O O . LEU B 1 279 ? -9.675 7.150 -2.473 1.00 9.30 241 LEU B O 1
ATOM 3267 N N . SER B 1 280 ? -10.232 5.007 -2.922 1.00 8.67 242 SER B N 1
ATOM 3268 C CA . SER B 1 280 ? -10.032 5.166 -4.400 1.00 9.86 242 SER B CA 1
ATOM 3269 C C . SER B 1 280 ? -11.236 5.713 -5.060 1.00 9.30 242 SER B C 1
ATOM 3270 O O . SER B 1 280 ? -12.365 5.263 -4.870 1.00 10.77 242 SER B O 1
ATOM 3273 N N . ILE B 1 281 ? -10.959 6.721 -5.881 1.00 7.82 243 ILE B N 1
ATOM 3274 C CA . ILE B 1 281 ? -11.948 7.375 -6.742 1.00 7.90 243 ILE B CA 1
ATOM 3275 C C . ILE B 1 281 ? -11.381 7.454 -8.174 1.00 8.48 243 ILE B C 1
ATOM 3276 O O . ILE B 1 281 ? -10.761 8.450 -8.565 1.00 8.95 243 ILE B O 1
ATOM 3281 N N . ASP B 1 282 ? -11.495 6.301 -8.853 1.00 10.16 244 ASP B N 1
ATOM 3282 C CA . ASP B 1 282 ? -10.607 6.092 -10.029 1.00 8.66 244 ASP B CA 1
ATOM 3283 C C . ASP B 1 282 ? -11.321 5.443 -11.164 1.00 9.18 244 ASP B C 1
ATOM 3284 O O . ASP B 1 282 ? -10.628 4.866 -12.021 1.00 9.51 244 ASP B O 1
ATOM 3289 N N . GLY B 1 283 ? -12.641 5.424 -11.209 1.00 8.25 245 GLY B N 1
ATOM 3290 C CA . GLY B 1 283 ? -13.359 4.858 -12.368 1.00 9.43 245 GLY B CA 1
ATOM 3291 C C . GLY B 1 283 ? -13.123 3.329 -12.510 1.00 9.25 245 GLY B C 1
ATOM 3292 O O . GLY B 1 283 ? -13.363 2.788 -13.610 1.00 10.98 245 GLY B O 1
ATOM 3293 N N . GLY B 1 284 ? -12.598 2.675 -11.445 1.00 8.85 246 GLY B N 1
ATOM 3294 C CA . GLY B 1 284 ? -12.258 1.276 -11.535 1.00 9.76 246 GLY B CA 1
ATOM 3295 C C . GLY B 1 284 ? -10.927 0.953 -12.170 1.00 9.09 246 GLY B C 1
ATOM 3296 O O . GLY B 1 284 ? -10.637 -0.219 -12.450 1.00 11.44 246 GLY B O 1
ATOM 3297 N N . PHE B 1 285 ? -10.099 1.999 -12.340 1.00 9.60 247 PHE B N 1
ATOM 3298 C CA . PHE B 1 285 ? -8.713 1.749 -12.843 1.00 11.28 247 PHE B CA 1
ATOM 3299 C C . PHE B 1 285 ? -7.983 0.641 -12.071 1.00 10.69 247 PHE B C 1
ATOM 3300 O O . PHE B 1 285 ? -7.344 -0.266 -12.744 1.00 13.55 247 PHE B O 1
ATOM 3308 N N . SER B 1 286 ? -8.089 0.674 -10.710 1.00 11.07 248 SER B N 1
ATOM 3309 C CA . SER B 1 286 ? -7.363 -0.335 -9.894 1.00 13.89 248 SER B CA 1
ATOM 3310 C C . SER B 1 286 ? -8.128 -1.616 -9.706 1.00 16.15 248 SER B C 1
ATOM 3311 O O . SER B 1 286 ? -7.592 -2.480 -8.990 1.00 19.10 248 SER B O 1
ATOM 3314 N N . ALA B 1 287 ? -9.292 -1.808 -10.285 1.00 14.51 249 ALA B N 1
ATOM 3315 C CA . ALA B 1 287 ? -10.067 -3.079 -10.016 1.00 16.45 249 ALA B CA 1
ATOM 3316 C C . ALA B 1 287 ? -9.277 -4.378 -10.536 1.00 18.33 249 ALA B C 1
ATOM 3317 O O . ALA B 1 287 ? -8.797 -4.268 -11.666 1.00 17.20 249 ALA B O 1
#

InterPro domains:
  IPR002347 Short-chain dehydrogenase/reductase SDR [PF13561] (19-248)
  IPR002347 Short-chain dehydrogenase/reductase SDR [PR00080] (86-97)
  IPR002347 Short-chain dehydrogenase/reductase SDR [PR00080] (137-145)
  IPR002347 Short-chain dehydrogenase/reductase SDR [PR00080] (158-177)
  IPR002347 Short-chain dehydrogenase/reductase SDR [PR00081] (11-28)
  IPR002347 Short-chain dehydrogenase/reductase SDR [PR00081] (86-97)
  IPR002347 Short-chain dehydrogenase/reductase SDR [PR00081] (131-147)
  IPR002347 Short-chain dehydrogenase/reductase SDR [PR00081] (158-177)
  IPR002347 Short-chain dehydrogenase/reductase SDR [PR00081] (179-196)
  IPR002347 Short-chain dehydrogenase/reductase SDR [PR00081] (211-231)
  IPR036291 NAD(P)-binding domain superfamily [SSF51735] (8-248)

Secondary structure (DSSP, 8-state):
-TTTT-EEEEES-SSHHHHHHHHHHHHTT-EEEEEESS-HHHHHHHHHHHHHTT--EEEEE--TT-HHHHHHHHHHHHHHH-SEEEEEE---------TTT--HHHHHHHHIIIIIHHHHHHHHHHHTEEEEEEEEEE--GGGT---STT-HHHHHHHHHHHHHHHHHHHHHGGGT-EEEEEEE--B--SSS-S-SHHHHHHHTTSSS-S-B-HHHHHHHHHHHTSTT-TT--S-EEEESTTTT-/-TTTT-EEEEES-SSHHHHHHHHHHHHTT-EEEEE--EEE--TT--EEEEE--TT-HHHHHHHHHHHHHHH-SEEEEEE---------TTT--HHHHHHHHIIIIIHHHHHHHHHHHTEEEEEEEEEE--GGGT---STT-HHHHHHHHHHHHHHHHHHHHHGGGT-EEEEEEE-----SSSS---HHHHHHHHHHHHSTT-TT--S-EEEESTTTT-

Organism: Serratia marcescens (NCBI:txid615)